Protein 1N40 (pdb70)

Foldseek 3Di:
DDDFAEPDPDLAFQDDDVVLVVCCVPPQWDWYAAQLRFIATEHFAQVLLQVLLADCLQPQLCQLDPPFRHNADALDPSNCSCLQVLCVVLVNNVVLLVLQFCPDPCLLVQLLVQQLVLLVVDVVVAFWDWCQVSHLLLSLQQSLCQQAQHDSVCSVVLSVLQLPSQFRHSDHDVSSVVSVVVQLVVLLVLLVDVSRCDHSSNVLSVVCPDPSNVPPDSSSSSSSSSVCSNCRSLLLSFLLQSLVVVLQVPLVNLLVCLVPVVLLLLSLLLSLLQTQWFRWFDKGARCAQPDRPPDGDHHSHIYGNRQNSHSQHCVVPNVRNDRDSDDPCRNVGQSQHDHPRRNSNVNVSSSSNSSSSNSCCNSCVPKHFPDPPVPFDWDPRGRTTHGPTGIIHD

Nearest PDB structures (foldseek):
  7nqm-assembly1_A  TM=1.002E+00  e=8.752E-65  Mycobacterium tuberculosis H37Rv
  3cxv-assembly1_A-2  TM=1.002E+00  e=1.221E-64  Mycobacterium tuberculosis H37Rv
  3cxz-assembly1_A-2  TM=1.002E+00  e=1.344E-64  Mycobacterium tuberculosis H37Rv
  3cxx-assembly1_A-2  TM=1.002E+00  e=3.483E-64  Mycobacterium tuberculosis H37Rv
  3cxy-assembly1_A-2  TM=1.002E+00  e=7.462E-64  unclassified

B-factor: mean 14.03, std 7.97, range [5.74, 99.4]

Radius of gyration: 20.78 Å; Cα contacts (8 Å, |Δi|>4): 685; chains: 1; bounding box: 53×53×55 Å

InterPro domains:
  IPR001128 Cytochrome P450 [PF00067] (216-364)
  IPR002397 Cytochrome P450, B-class [PR00359] (132-148)
  IPR002397 Cytochrome P450, B-class [PR00359] (149-164)
  IPR002397 Cytochrome P450, B-class [PR00359] (268-279)
  IPR002397 Cytochrome P450, B-class [PR00359] (286-313)
  IPR002397 Cytochrome P450, B-class [PR00359] (314-329)
  IPR002397 Cytochrome P450, B-class [PR00359] (336-345)
  IPR002397 Cytochrome P450, B-class [PR00359] (345-356)
  IPR017972 Cytochrome P450, conserved site [PS00086] (338-347)
  IPR036396 Cytochrome P450 superfamily [G3DSA:1.10.630.10] (1-396)
  IPR036396 Cytochrome P450 superfamily [SSF48264] (17-396)

Secondary structure (P-SEA, 3-state):
cccccccccccccccccaaaaaaaaccccccccccccbbbbbbccaaaaaaaaacccccccccccccccccccccccccccaaaaaaaaaccaaaaaaaacccccaaaaaaaaaaaaaaaaaaaaccccccccccaaaaaaaaaaaaacccccaaaaaaaaccccccccccccaaaaaaaaaaaaaaaaaaacccccccaaaaaaaaaaccccccccaaaaaaaaaaaaaaaaaaaaaaaaaaaaaaaacaaaaaaaaacccaaaaaaaaaaaacccccccbbbbbccccccccccccccbbbbbbaaaaaaccccccccccccccccccccccccccccccccaaaaaaaaaaaaaaaaaaaccccccccccccbbbbccccbbbbccccccc

Organism: Mycobacterium tuberculosis (strain ATCC 25618 / H37Rv) (NCBI:txid83332)

Sequence (394 aa):
ATVLLEVPFSARGDRIPDAVAELRTREPIRKVRTITGAEAWLVSSYALCTQVLEDRRFSMKETAAAGAPRLNALTVPPEVVNNMGNIADAGLRKAVMKAITPKAPGLEQFLRDTANSLLDNLITEGAPADLRNDFADPLATALHCKVLGIPQEDGPKLFRSLSIAFMSSADPIPAAKINWDRDIEYMAGILENPNITTGLMGELSRLRKDPAYSHVSDELFATIGVTFFGAGVISTGSFLTTALISLIQRPQLRNLLHEKPELIPAGVEELLRINLSFADGLPRLATADIQVGDVLVRKGELVLVLLEGANFDPEHFPNPGSIELDRPNPTSHLAFGRGQHFCPGSALGRRHAQIGIEALLKKMPGVDLAVPIDQLVWRTRFQRRIPERLPVLW

Solvent-accessible surface area: 16936 Å² total

Structure (mmCIF, N/CA/C/O backbone):
data_1N40
#
_entry.id   1N40
#
_cell.length_a   77.184
_cell.length_b   77.184
_cell.length_c   263.829
_cell.angle_alpha   90.00
_cell.angle_beta   90.00
_cell.angle_gamma   120.00
#
_symmetry.space_group_name_H-M   'P 65 2 2'
#
loop_
_entity.id
_entity.type
_entity.pdbx_description
1 polymer 'Cytochrome P450 121'
2 non-polymer 'SULFATE ION'
3 non-polymer 'PROTOPORPHYRIN IX CONTAINING FE'
4 non-polymer 'OXYGEN MOLECULE'
5 water water
#
loop_
_atom_site.group_PDB
_atom_site.id
_atom_site.type_symbol
_atom_site.label_atom_id
_atom_site.label_alt_id
_atom_site.label_comp_id
_atom_site.label_asym_id
_atom_site.label_entity_id
_atom_site.label_seq_id
_atom_site.pdbx_PDB_ins_code
_atom_site.Cartn_x
_atom_site.Cartn_y
_atom_site.Cartn_z
_atom_site.occupancy
_atom_site.B_iso_or_equiv
_atom_site.auth_seq_id
_atom_site.auth_comp_id
_atom_site.auth_asym_id
_atom_site.auth_atom_id
_atom_site.pdbx_PDB_model_num
ATOM 1 C C . THR A 1 2 ? 14.268 -9.978 15.897 1.00 28.04 2 THR A C 1
ATOM 2 O O . THR A 1 2 ? 14.721 -8.840 16.036 1.00 29.32 2 THR A O 1
ATOM 3 N N . ALA A 1 3 ? 13.880 -10.468 14.722 1.00 26.83 3 ALA A N 1
ATOM 4 C CA . ALA A 1 3 ? 13.420 -9.592 13.623 1.00 26.13 3 ALA A CA 1
ATOM 5 C C . ALA A 1 3 ? 12.231 -8.764 14.055 1.00 25.46 3 ALA A C 1
ATOM 6 O O . ALA A 1 3 ? 11.307 -9.251 14.699 1.00 23.96 3 ALA A O 1
ATOM 8 N N . THR A 1 4 ? 12.263 -7.505 13.651 1.00 25.74 4 THR A N 1
ATOM 9 C CA . THR A 1 4 ? 11.180 -6.570 13.919 1.00 25.27 4 THR A CA 1
ATOM 10 C C . THR A 1 4 ? 10.671 -6.032 12.612 1.00 23.29 4 THR A C 1
ATOM 11 O O . THR A 1 4 ? 11.387 -5.926 11.639 1.00 22.24 4 THR A O 1
ATOM 15 N N . VAL A 1 5 ? 9.428 -5.640 12.625 1.00 21.46 5 VAL A N 1
ATOM 16 C CA . VAL A 1 5 ? 8.875 -5.018 11.423 1.00 19.30 5 VAL A CA 1
ATOM 17 C C . VAL A 1 5 ? 9.397 -3.566 11.208 1.00 16.32 5 VAL A C 1
ATOM 18 O O . VAL A 1 5 ? 9.968 -2.906 12.104 1.00 17.34 5 VAL A O 1
ATOM 22 N N . LEU A 1 6 ? 9.221 -3.086 9.991 1.00 13.36 6 LEU A N 1
ATOM 23 C CA . LEU A 1 6 ? 9.493 -1.689 9.659 1.00 11.59 6 LEU A CA 1
ATOM 24 C C . LEU A 1 6 ? 8.682 -0.759 10.570 1.00 10.75 6 LEU A C 1
ATOM 25 O O . LEU A 1 6 ? 7.503 -0.973 10.792 1.00 11.74 6 LEU A O 1
ATOM 30 N N . LEU A 1 7 ? 9.331 0.277 11.082 1.00 10.90 7 LEU A N 1
ATOM 31 C CA 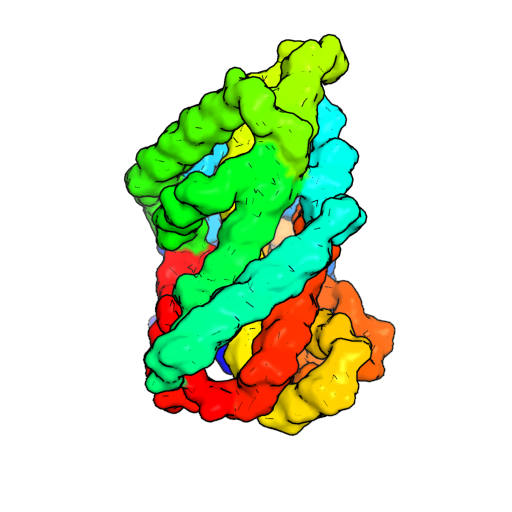. LEU A 1 7 ? 8.683 1.259 11.964 1.00 10.11 7 LEU A CA 1
ATOM 32 C C . LEU A 1 7 ? 7.360 1.741 11.374 1.00 9.06 7 LEU A C 1
ATOM 33 O O . LEU A 1 7 ? 7.323 2.227 10.265 1.00 9.25 7 LEU A O 1
ATOM 38 N N . GLU A 1 8 ? 6.314 1.627 12.167 1.00 9.17 8 GLU A N 1
ATOM 39 C CA . GLU A 1 8 ? 4.970 1.998 11.772 1.00 9.39 8 GLU A CA 1
ATOM 40 C C . GLU A 1 8 ? 4.602 3.420 12.193 1.00 8.47 8 GLU A C 1
ATOM 41 O O . GLU A 1 8 ? 5.013 3.883 13.264 1.00 10.14 8 GLU A O 1
ATOM 47 N N . VAL A 1 9 ? 3.842 4.097 11.347 1.00 7.74 9 VAL A N 1
ATOM 48 C CA . VAL A 1 9 ? 3.257 5.397 11.701 1.00 7.51 9 VAL A CA 1
ATOM 49 C C . VAL A 1 9 ? 1.733 5.269 11.681 1.00 7.54 9 VAL A C 1
ATOM 50 O O . VAL A 1 9 ? 1.181 4.502 10.891 1.00 7.93 9 VAL A O 1
ATOM 54 N N . PRO A 1 10 ? 1.030 6.067 12.466 1.00 7.87 10 PRO A N 1
ATOM 55 C CA . PRO A 1 10 ? 1.563 7.047 13.418 1.00 8.62 10 PRO A CA 1
ATOM 56 C C . PRO A 1 10 ? 2.059 6.372 14.695 1.00 8.74 10 PRO A C 1
ATOM 57 O O . PRO A 1 10 ? 1.721 5.253 15.007 1.00 9.95 10 PRO A O 1
ATOM 61 N N . PHE A 1 11 ? 2.862 7.095 15.469 1.00 10.33 11 PHE A N 1
ATOM 62 C CA . PHE A 1 11 ? 3.423 6.558 16.721 1.00 11.12 11 PHE A CA 1
ATOM 63 C C . PHE A 1 11 ? 2.424 6.435 17.876 1.00 11.56 11 PHE A C 1
ATOM 64 O O . PHE A 1 11 ? 2.442 5.482 18.613 1.00 13.88 11 PHE A O 1
ATOM 72 N N . SER A 1 12 ? 1.628 7.473 18.079 1.00 11.18 12 SER A N 1
ATOM 73 C CA . SER A 1 12 ? 0.634 7.515 19.177 1.00 11.38 12 SER A CA 1
ATOM 74 C C . SER A 1 12 ? -0.451 8.493 18.835 1.00 10.25 12 SER A C 1
ATOM 75 O O . SER A 1 12 ? -0.170 9.597 18.301 1.00 11.95 12 SER A O 1
ATOM 80 N N . ALA A 1 13 ? -1.663 8.136 19.183 1.00 10.00 13 ALA A N 1
ATOM 81 C CA . ALA A 1 13 ? -2.818 9.004 19.056 1.00 8.92 13 ALA A CA 1
ATOM 82 C C . ALA A 1 13 ? -2.930 10.006 20.202 1.00 8.38 13 ALA A C 1
ATOM 83 O O . ALA A 1 13 ? -3.781 10.861 20.168 1.00 8.04 13 ALA A O 1
ATOM 85 N N . ARG A 1 14 ? -2.091 9.904 21.222 1.00 9.43 14 ARG A N 1
ATOM 86 C CA . ARG A 1 14 ? -2.177 10.856 22.325 1.00 10.27 14 ARG A CA 1
ATOM 87 C C . ARG A 1 14 ? -1.709 12.251 21.906 1.00 9.64 14 ARG A C 1
ATOM 88 O O . ARG A 1 14 ? -0.648 12.403 21.352 1.00 11.70 14 ARG A O 1
ATOM 96 N N . GLY A 1 15 ? -2.517 13.256 22.224 1.00 9.10 15 GLY A N 1
ATOM 97 C CA . GLY A 1 15 ? -2.220 14.630 21.866 1.00 9.92 15 GLY A CA 1
ATOM 98 C C . GLY A 1 15 ? -1.757 15.497 23.023 1.00 10.13 15 GLY A C 1
ATOM 99 O O . GLY A 1 15 ? -1.666 16.721 22.865 1.00 12.28 15 GLY A O 1
ATOM 100 N N . ASP A 1 16 ? -1.427 14.876 24.137 1.00 10.53 16 ASP A N 1
ATOM 101 C CA . ASP A 1 16 ? -0.983 15.572 25.353 1.00 11.96 16 ASP A CA 1
ATOM 102 C C . ASP A 1 16 ? 0.512 15.397 25.620 1.00 12.71 16 ASP A C 1
ATOM 103 O O . ASP A 1 16 ? 1.037 15.918 26.619 1.00 15.97 16 ASP A O 1
ATOM 108 N N . ARG A 1 17 ? 1.205 14.656 24.793 1.00 12.22 17 ARG A N 1
ATOM 109 C CA . ARG A 1 17 ? 2.641 14.444 24.990 1.00 13.79 17 ARG A CA 1
ATOM 110 C C . ARG A 1 17 ? 3.250 14.023 23.684 1.00 11.74 17 ARG A C 1
ATOM 111 O O . ARG A 1 17 ? 2.607 13.344 22.910 1.00 12.71 17 ARG A O 1
ATOM 116 N N . ILE A 1 18 ? 4.473 14.466 23.415 1.00 12.40 18 ILE A N 1
ATOM 117 C CA . ILE A 1 18 ? 5.173 14.012 22.244 1.00 11.86 18 ILE A CA 1
ATOM 118 C C . ILE A 1 18 ? 5.967 12.736 22.636 1.00 12.39 18 ILE A C 1
ATOM 119 O O . ILE A 1 18 ? 6.661 12.736 23.666 1.00 14.13 18 ILE A O 1
ATOM 124 N N . PRO A 1 19 ? 5.939 11.694 21.812 1.00 13.89 19 PRO A N 1
ATOM 125 C CA . PRO A 1 19 ? 6.722 10.507 22.144 1.00 15.45 19 PRO A CA 1
ATOM 126 C C . PRO A 1 19 ? 8.201 10.852 22.153 1.00 16.53 19 PRO A C 1
ATOM 127 O O . PRO A 1 19 ? 8.681 11.631 21.302 1.00 15.10 19 PRO A O 1
ATOM 131 N N . ASP A 1 20 ? 8.966 10.264 23.064 1.00 18.53 20 ASP A N 1
ATOM 132 C CA . ASP A 1 20 ? 10.388 10.592 22.925 1.00 20.47 20 ASP A CA 1
ATOM 133 C C . ASP A 1 20 ? 11.067 9.945 21.749 1.00 19.55 20 ASP A C 1
ATOM 134 O O . ASP A 1 20 ? 12.112 10.423 21.358 1.00 19.45 20 ASP A O 1
ATOM 139 N N . ALA A 1 21 ? 10.391 9.026 21.066 1.00 19.29 21 ALA A N 1
ATOM 140 C CA . ALA A 1 21 ? 10.840 8.529 19.759 1.00 19.40 21 ALA A CA 1
ATOM 141 C C . ALA A 1 21 ? 11.026 9.641 18.738 1.00 17.76 21 ALA A C 1
ATOM 142 O O . ALA A 1 21 ? 11.842 9.508 17.824 1.00 19.49 21 ALA A O 1
ATOM 144 N N . VAL A 1 22 ? 10.215 10.702 18.815 1.00 15.97 22 VAL A N 1
ATOM 145 C CA . VAL A 1 22 ? 10.354 11.739 17.801 1.00 14.13 22 VAL A CA 1
ATOM 146 C C . VAL A 1 22 ? 11.766 12.376 17.857 1.00 13.57 22 VAL A C 1
ATOM 147 O O . VAL A 1 22 ? 12.408 12.508 16.831 1.00 14.03 22 VAL A O 1
ATOM 151 N N . ALA A 1 23 ? 12.222 12.727 19.056 1.00 13.87 23 ALA A N 1
ATOM 152 C CA . ALA A 1 23 ? 13.545 13.377 19.185 1.00 13.32 23 ALA A CA 1
ATOM 153 C C . ALA A 1 23 ? 14.670 12.426 18.805 1.00 14.54 23 ALA A C 1
ATOM 154 O O . ALA A 1 23 ? 15.685 12.822 18.247 1.00 15.00 23 ALA A O 1
ATOM 156 N N . GLU A 1 24 ? 14.475 11.149 19.091 1.00 16.62 24 GLU A N 1
ATOM 157 C CA . GLU A 1 24 ? 15.464 10.120 18.723 1.00 17.86 24 GLU A CA 1
ATOM 158 C C . GLU A 1 24 ? 15.587 9.949 17.216 1.00 17.13 24 GLU A C 1
ATOM 159 O O . GLU A 1 24 ? 16.699 9.905 16.695 1.00 17.64 24 GLU A O 1
ATOM 162 N N . LEU A 1 25 ? 14.449 9.859 16.520 1.00 16.48 25 LEU A N 1
ATOM 163 C CA . LEU A 1 25 ? 14.448 9.862 15.032 1.00 17.37 25 LEU A CA 1
ATOM 164 C C . LEU A 1 25 ? 15.107 11.095 14.514 1.00 15.02 25 LEU A C 1
ATOM 165 O O . LEU A 1 25 ? 15.886 11.034 13.583 1.00 16.06 25 LEU A O 1
ATOM 170 N N . ARG A 1 26 ? 14.702 12.246 15.030 1.00 12.19 26 ARG A N 1
ATOM 171 C CA . ARG A 1 26 ? 15.188 13.476 14.463 1.00 12.22 26 ARG A CA 1
ATOM 172 C C . ARG A 1 26 ? 16.724 13.542 14.517 1.00 12.92 26 ARG A C 1
ATOM 173 O O . ARG A 1 26 ? 17.376 13.948 13.576 1.00 14.88 26 ARG A O 1
ATOM 181 N N . THR A 1 27 ? 17.270 13.143 15.652 1.00 13.35 27 THR A N 1
ATOM 182 C CA . THR A 1 27 ? 18.722 13.116 15.863 1.00 14.79 27 THR A CA 1
ATOM 183 C C . THR A 1 27 ? 19.405 12.058 14.979 1.00 15.23 27 THR A C 1
ATOM 184 O O . THR A 1 27 ? 20.417 12.319 14.341 1.00 18.10 27 THR A O 1
ATOM 188 N N . ARG A 1 28 ? 18.855 10.863 14.966 1.00 15.05 28 ARG A N 1
ATOM 189 C CA . ARG A 1 28 ? 19.529 9.717 14.338 1.00 15.33 28 ARG A CA 1
ATOM 190 C C . ARG A 1 28 ? 19.293 9.632 12.821 1.00 14.55 28 ARG A C 1
ATOM 191 O O . ARG A 1 28 ? 20.190 9.246 12.054 1.00 16.34 28 ARG A O 1
ATOM 193 N N . GLU A 1 29 ? 18.071 9.949 12.412 1.00 13.08 29 GLU A N 1
ATOM 194 C CA . GLU A 1 29 ? 17.607 9.649 11.065 1.00 12.15 29 GLU A CA 1
ATOM 195 C C . GLU A 1 29 ? 16.441 10.573 10.710 1.00 10.95 29 GLU A C 1
ATOM 196 O O . GLU A 1 29 ? 15.281 10.112 10.670 1.00 11.26 29 GLU A O 1
ATOM 202 N N . PRO A 1 30 ? 16.707 11.856 10.446 1.00 10.24 30 PRO A N 1
ATOM 203 C CA . PRO A 1 30 ? 15.623 12.835 10.267 1.00 9.96 30 PRO A CA 1
ATOM 204 C C . PRO A 1 30 ? 14.820 12.659 8.979 1.00 9.16 30 PRO A C 1
ATOM 205 O O . PRO A 1 30 ? 13.797 13.327 8.816 1.00 9.52 30 PRO A O 1
ATOM 209 N N . ILE A 1 31 ? 15.258 11.779 8.103 1.00 9.25 31 ILE A N 1
ATOM 210 C CA . ILE A 1 31 ? 14.380 11.202 7.067 1.00 9.14 31 ILE A CA 1
ATOM 211 C C . ILE A 1 31 ? 14.591 9.708 7.113 1.00 9.17 31 ILE A C 1
ATOM 212 O O . ILE A 1 31 ? 15.707 9.195 6.954 1.00 10.98 31 ILE A O 1
ATOM 217 N N . ARG A 1 32 ? 13.516 8.982 7.415 1.00 9.64 32 ARG A N 1
ATOM 218 C CA . ARG A 1 32 ? 13.618 7.553 7.514 1.00 11.58 32 ARG A CA 1
ATOM 219 C C . ARG A 1 32 ? 12.376 6.818 7.079 1.00 9.04 32 ARG A C 1
ATOM 220 O O . ARG A 1 32 ? 11.276 7.358 7.036 1.00 9.41 32 ARG A O 1
ATOM 228 N N . LYS A 1 33 ? 12.606 5.589 6.641 1.00 9.16 33 LYS A N 1
ATOM 229 C CA . LYS A 1 33 ? 11.529 4.801 6.055 1.00 8.62 33 LYS A CA 1
ATOM 230 C C . LYS A 1 33 ? 10.597 4.286 7.147 1.00 8.05 33 LYS A C 1
ATOM 231 O O . LYS A 1 33 ? 11.031 3.822 8.188 1.00 8.91 33 LYS A O 1
ATOM 239 N N . VAL A 1 34 ? 9.303 4.355 6.857 1.00 7.26 34 VAL A N 1
ATOM 240 C CA . VAL A 1 34 ? 8.246 3.889 7.735 1.00 7.15 34 VAL A CA 1
ATOM 241 C C . VAL A 1 34 ? 7.179 3.153 6.925 1.00 6.88 34 VAL A C 1
ATOM 242 O O . VAL A 1 34 ? 7.151 3.253 5.704 1.00 7.59 34 VAL A O 1
ATOM 246 N N . ARG A 1 35 ? 6.297 2.456 7.621 1.00 6.77 35 ARG A N 1
ATOM 247 C CA . ARG A 1 35 ? 5.120 1.810 7.012 1.00 6.91 35 ARG A CA 1
ATOM 248 C C . ARG A 1 35 ? 3.852 2.515 7.494 1.00 6.85 35 ARG A C 1
ATOM 249 O O . ARG A 1 35 ? 3.681 2.701 8.698 1.00 7.59 35 ARG A O 1
ATOM 257 N N . THR A 1 36 ? 2.992 2.863 6.556 1.00 6.16 36 THR A N 1
ATOM 258 C CA . THR A 1 36 ? 1.732 3.507 6.885 1.00 6.34 36 THR A CA 1
ATOM 259 C C . THR A 1 36 ? 0.651 2.462 7.177 1.00 6.57 36 THR A C 1
ATOM 260 O O . THR A 1 36 ? 0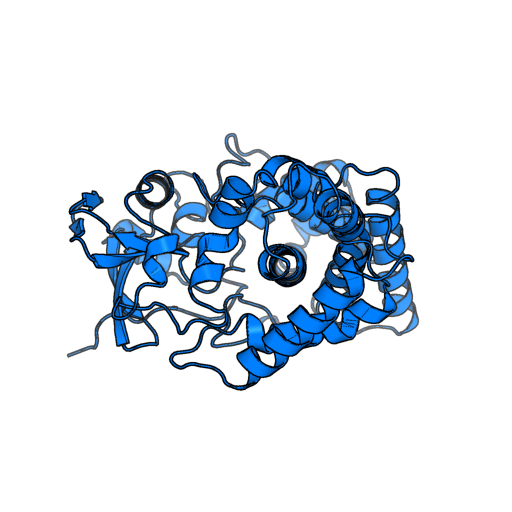.852 1.253 6.978 1.00 6.97 36 THR A O 1
ATOM 264 N N . ILE A 1 37 ? -0.504 2.931 7.628 1.00 6.69 37 ILE A N 1
ATOM 265 C CA . ILE A 1 37 ? -1.610 2.020 7.956 1.00 7.15 37 ILE A CA 1
ATOM 266 C C . ILE A 1 37 ? -2.097 1.215 6.752 1.00 6.87 37 ILE A C 1
ATOM 267 O O . ILE A 1 37 ? -2.732 0.176 6.947 1.00 7.11 37 ILE A O 1
ATOM 276 N N . THR A 1 38 ? -1.816 1.660 5.532 1.00 6.66 38 THR A N 1
ATOM 277 C CA . THR A 1 38 ? -2.233 0.900 4.357 1.00 6.99 38 THR A CA 1
ATOM 278 C C . THR A 1 38 ? -1.263 -0.230 4.014 1.00 7.00 38 THR A C 1
ATOM 279 O O . THR A 1 38 ? -1.578 -1.071 3.185 1.00 8.62 38 THR A O 1
ATOM 283 N N . GLY A 1 39 ? -0.092 -0.240 4.645 1.00 6.90 39 GLY A N 1
ATOM 284 C CA . GLY A 1 39 ? 0.998 -1.136 4.266 1.00 7.30 39 GLY A CA 1
ATOM 285 C C . GLY A 1 39 ? 2.013 -0.529 3.337 1.00 7.23 39 GLY A C 1
ATOM 286 O O . GLY A 1 39 ? 3.050 -1.152 3.066 1.00 7.73 39 GLY A O 1
ATOM 287 N N . ALA A 1 40 ? 1.765 0.666 2.835 1.00 7.54 40 ALA A N 1
ATOM 288 C CA . ALA A 1 40 ? 2.708 1.377 1.989 1.00 7.57 40 ALA A CA 1
ATOM 289 C C . ALA A 1 40 ? 3.945 1.773 2.777 1.00 7.35 40 ALA A C 1
ATOM 290 O O . ALA A 1 40 ? 3.876 2.041 3.972 1.00 8.50 40 ALA A O 1
ATOM 292 N N . GLU A 1 41 ? 5.054 1.869 2.070 1.00 7.19 41 GLU A N 1
ATOM 293 C CA . GLU A 1 41 ? 6.252 2.506 2.608 1.00 7.92 41 GLU A CA 1
ATOM 294 C C . GLU A 1 41 ? 6.205 3.997 2.339 1.00 7.31 41 GLU A C 1
ATOM 295 O O . GLU A 1 41 ? 5.624 4.456 1.359 1.00 8.20 41 GLU A O 1
ATOM 306 N N . ALA A 1 42 ? 6.876 4.748 3.208 1.00 7.21 42 ALA A N 1
ATOM 307 C CA . ALA A 1 42 ? 6.967 6.203 3.066 1.00 7.49 42 ALA A CA 1
ATOM 308 C C . ALA A 1 42 ? 8.215 6.689 3.756 1.00 7.41 42 ALA A C 1
ATOM 309 O O . ALA A 1 42 ? 8.794 5.995 4.586 1.00 8.27 42 ALA A O 1
ATOM 311 N N . TRP A 1 43 ? 8.624 7.905 3.419 1.00 7.17 43 TRP A N 1
ATOM 312 C CA . TRP A 1 43 ? 9.707 8.591 4.107 1.00 7.63 43 TRP A CA 1
ATOM 313 C C . TRP A 1 43 ? 9.138 9.547 5.128 1.00 7.48 43 TRP A C 1
ATOM 314 O O . TRP A 1 43 ? 8.462 10.498 4.762 1.00 9.70 43 TRP A O 1
ATOM 325 N N . LEU A 1 44 ? 9.450 9.361 6.382 1.00 7.44 44 LEU A N 1
ATOM 326 C CA . LEU A 1 44 ? 9.004 10.241 7.466 1.00 7.73 44 LEU A CA 1
ATOM 327 C C . LEU A 1 44 ? 10.108 11.265 7.725 1.00 7.50 44 LEU A C 1
ATOM 328 O O . LEU A 1 44 ? 11.258 10.905 8.021 1.00 8.41 44 LEU A O 1
ATOM 336 N N . VAL A 1 45 ? 9.763 12.539 7.582 1.00 7.83 45 VAL A N 1
ATOM 337 C CA . VAL A 1 45 ? 10.708 13.647 7.724 1.00 8.12 45 VAL A CA 1
ATOM 338 C C . VAL A 1 45 ? 10.407 14.391 9.017 1.00 7.95 45 VAL A C 1
ATOM 339 O O . VAL A 1 45 ? 9.252 14.791 9.240 1.00 8.23 45 VAL A O 1
ATOM 343 N N . SER A 1 46 ? 11.412 14.554 9.877 1.00 8.14 46 SER A N 1
ATOM 344 C CA . SER A 1 46 ? 11.172 14.984 11.242 1.00 8.72 46 SER A CA 1
ATOM 345 C C . SER A 1 46 ? 12.042 16.142 11.748 1.00 8.82 46 SER A C 1
ATOM 346 O O . SER A 1 46 ? 11.879 16.533 12.886 1.00 9.50 46 SER A O 1
ATOM 349 N N . SER A 1 47 ? 12.915 16.721 10.922 1.00 8.82 47 SER A N 1
ATOM 350 C CA . SER A 1 47 ? 13.633 17.925 11.325 1.00 8.71 47 SER A CA 1
ATOM 351 C C . SER A 1 47 ? 13.014 19.153 10.697 1.00 8.75 47 SER A C 1
ATOM 352 O O . SER A 1 47 ? 12.425 19.110 9.608 1.00 9.13 47 SER A O 1
ATOM 355 N N . TYR A 1 48 ? 13.195 20.300 11.343 1.00 8.62 48 TYR A N 1
ATOM 356 C CA . TYR A 1 48 ? 12.693 21.547 10.804 1.00 8.61 48 TYR A CA 1
ATOM 357 C C . TYR A 1 48 ? 13.277 21.809 9.406 1.00 8.28 48 TYR A C 1
ATOM 358 O O . TYR A 1 48 ? 12.559 22.160 8.485 1.00 9.07 48 TYR A O 1
ATOM 367 N N . ALA A 1 49 ? 14.588 21.636 9.249 1.00 9.13 49 ALA A N 1
ATOM 368 C CA . ALA A 1 49 ? 15.238 21.919 7.973 1.00 9.62 49 ALA A CA 1
ATOM 369 C C . ALA A 1 49 ? 14.671 21.056 6.833 1.00 9.26 49 ALA A C 1
ATOM 370 O O . ALA A 1 49 ? 14.399 21.570 5.730 1.00 9.93 49 ALA A O 1
ATOM 372 N N . LEU A 1 50 ? 14.516 19.757 7.076 1.00 8.66 50 LEU A N 1
ATOM 373 C CA . LEU A 1 50 ? 14.059 18.877 5.990 1.00 8.96 50 LEU A CA 1
ATOM 374 C C . LEU A 1 50 ? 12.554 18.992 5.758 1.00 8.00 50 LEU A C 1
ATOM 375 O O . LEU A 1 50 ? 12.106 18.900 4.631 1.00 8.89 50 LEU A O 1
ATOM 380 N N . CYS A 1 51 ? 11.783 19.246 6.820 1.00 8.28 51 CYS A N 1
ATOM 381 C CA . CYS A 1 51 ? 10.345 19.479 6.663 1.00 8.30 51 CYS A CA 1
ATOM 382 C C . CYS A 1 51 ? 10.098 20.712 5.804 1.00 8.29 51 CYS A C 1
ATOM 383 O O . CYS A 1 51 ? 9.251 20.699 4.930 1.00 8.76 51 CYS A O 1
ATOM 386 N N . THR A 1 52 ? 10.845 21.796 6.076 1.00 8.35 52 THR A N 1
ATOM 387 C CA . THR A 1 52 ? 10.714 23.004 5.264 1.00 9.06 52 THR A CA 1
ATOM 388 C C . THR A 1 52 ? 11.103 22.740 3.827 1.00 8.58 52 THR A C 1
ATOM 389 O O . THR A 1 52 ? 10.416 23.173 2.907 1.00 9.59 52 THR A O 1
ATOM 396 N N . GLN A 1 53 ? 12.198 22.022 3.626 1.00 8.52 53 GLN A N 1
ATOM 397 C CA . GLN A 1 53 ? 12.663 21.710 2.271 1.00 9.03 53 GLN A CA 1
ATOM 398 C C . GLN A 1 53 ? 11.560 21.012 1.475 1.00 8.66 53 GLN A C 1
ATOM 399 O O . GLN A 1 53 ? 11.256 21.375 0.337 1.00 9.61 53 GLN A O 1
ATOM 405 N N . VAL A 1 54 ? 10.943 20.007 2.089 1.00 8.44 54 VAL A N 1
ATOM 406 C CA . VAL A 1 54 ? 9.910 19.251 1.396 1.00 8.25 54 VAL A CA 1
ATOM 407 C C . VAL A 1 54 ? 8.704 20.119 1.103 1.00 8.12 54 VAL A C 1
ATOM 408 O O . VAL A 1 54 ? 8.183 20.121 -0.034 1.00 8.92 54 VAL A O 1
ATOM 412 N N . LEU A 1 55 ? 8.236 20.880 2.092 1.00 8.12 55 LEU A N 1
ATOM 413 C CA . LEU A 1 55 ? 7.019 21.668 1.875 1.00 8.46 55 LEU A CA 1
ATOM 414 C C . LEU A 1 55 ? 7.203 22.816 0.905 1.00 8.58 55 LEU A C 1
ATOM 415 O O . LEU A 1 55 ? 6.236 23.257 0.309 1.00 10.40 55 LEU A O 1
ATOM 420 N N . GLU A 1 56 ? 8.428 23.280 0.719 1.00 9.37 56 GLU A N 1
ATOM 421 C CA . GLU A 1 56 ? 8.726 24.391 -0.185 1.00 9.83 56 GLU A CA 1
ATOM 422 C C . GLU A 1 56 ? 9.129 23.954 -1.577 1.00 9.81 56 GLU A C 1
ATOM 423 O O . GLU A 1 56 ? 9.404 24.811 -2.423 1.00 11.46 56 GLU A O 1
ATOM 429 N N . ASP A 1 57 ? 9.134 22.654 -1.855 1.00 9.97 57 ASP A N 1
ATOM 430 C CA . ASP A 1 57 ? 9.489 22.135 -3.174 1.00 10.39 57 ASP A CA 1
ATOM 431 C C . ASP A 1 57 ? 8.258 21.422 -3.725 1.00 10.34 57 ASP A C 1
ATOM 432 O O . ASP A 1 57 ? 7.894 20.337 -3.261 1.00 10.75 57 ASP A O 1
ATOM 437 N N . ARG A 1 58 ? 7.558 22.042 -4.659 1.00 10.85 58 ARG A N 1
ATOM 438 C CA . ARG A 1 58 ? 6.320 21.467 -5.196 1.00 11.62 58 ARG A CA 1
ATOM 439 C C . ARG A 1 58 ? 6.553 20.174 -5.968 1.00 11.68 58 ARG A C 1
ATOM 440 O O . ARG A 1 58 ? 5.577 19.477 -6.241 1.00 12.48 58 ARG A O 1
ATOM 448 N N . ARG A 1 59 ? 7.802 19.803 -6.275 1.00 10.95 59 ARG A N 1
ATOM 449 C CA . ARG A 1 59 ? 8.029 18.462 -6.836 1.00 11.30 59 ARG A CA 1
ATOM 450 C C . ARG A 1 59 ? 7.662 17.382 -5.824 1.00 11.12 59 ARG A C 1
ATOM 451 O O . ARG A 1 59 ? 7.489 16.228 -6.192 1.00 12.51 59 ARG A O 1
ATOM 459 N N . PHE A 1 60 ? 7.551 17.742 -4.549 1.00 9.49 60 PHE A N 1
ATOM 460 C CA . PHE A 1 60 ? 6.843 16.913 -3.562 1.00 9.48 60 PHE A CA 1
ATOM 461 C C . PHE A 1 60 ? 5.390 17.392 -3.632 1.00 9.45 60 PHE A C 1
ATOM 462 O O . PHE A 1 60 ? 5.051 18.437 -3.051 1.00 10.32 60 PHE A O 1
ATOM 470 N N . SER A 1 61 ? 4.573 16.671 -4.400 1.00 8.55 61 SER A N 1
ATOM 471 C CA . SER A 1 61 ? 3.274 17.153 -4.811 1.00 8.74 61 SER A CA 1
ATOM 472 C C . SER A 1 61 ? 2.135 16.683 -3.942 1.00 7.99 61 SER A C 1
ATOM 473 O O . SER A 1 61 ? 1.991 15.480 -3.677 1.00 8.35 61 SER A O 1
ATOM 476 N N . MET A 1 62 ? 1.270 17.598 -3.522 1.00 8.68 62 MET A N 1
ATOM 477 C CA . MET A 1 62 ? 0.004 17.228 -2.884 1.00 8.62 62 MET A CA 1
ATOM 478 C C . MET A 1 62 ? -0.921 16.591 -3.915 1.00 9.14 62 MET A C 1
ATOM 479 O O . MET A 1 62 ? -1.510 15.528 -3.673 1.00 9.31 62 MET A O 1
ATOM 484 N N . LYS A 1 63 ? -1.101 17.254 -5.037 1.00 9.99 63 LYS A N 1
ATOM 485 C CA . LYS A 1 63 ? -2.037 16.775 -6.042 1.00 11.04 63 LYS A CA 1
ATOM 486 C C . LYS A 1 63 ? -1.792 15.292 -6.382 1.00 10.18 63 LYS A C 1
ATOM 487 O O . LYS A 1 63 ? -2.734 14.496 -6.501 1.00 11.04 63 LYS A O 1
ATOM 493 N N . GLU A 1 64 ? -0.540 14.929 -6.577 1.00 9.47 64 GLU A N 1
ATOM 494 C CA . GLU A 1 64 ? -0.201 13.592 -7.054 1.00 9.88 64 GLU A CA 1
ATOM 495 C C . GLU A 1 64 ? -0.392 12.495 -6.006 1.00 8.74 64 GLU A C 1
ATOM 496 O O . GLU A 1 64 ? -0.414 11.311 -6.361 1.00 9.02 64 GLU A O 1
ATOM 504 N N . THR A 1 65 ? -0.565 12.863 -4.735 1.00 8.34 65 THR A N 1
ATOM 505 C CA . THR A 1 65 ? -0.907 11.836 -3.751 1.00 7.97 65 THR A CA 1
ATOM 506 C C . THR A 1 65 ? -2.206 11.117 -4.086 1.00 7.52 65 THR A C 1
ATOM 507 O O . THR A 1 65 ? -2.399 9.999 -3.625 1.00 8.08 65 THR A O 1
ATOM 511 N N . ALA A 1 66 ? -3.092 11.749 -4.872 1.00 7.92 66 ALA A N 1
ATOM 512 C CA . ALA A 1 66 ? -4.368 11.150 -5.245 1.00 8.68 66 ALA A CA 1
ATOM 513 C C . ALA A 1 66 ? -4.284 10.200 -6.433 1.00 8.21 66 ALA A C 1
ATOM 514 O O . ALA A 1 66 ? -5.281 9.596 -6.782 1.00 10.81 66 ALA A O 1
ATOM 516 N N . ALA A 1 67 ? -3.115 10.082 -7.054 1.00 8.12 67 ALA A N 1
ATOM 517 C CA . ALA A 1 67 ? -2.992 9.240 -8.249 1.00 8.73 67 ALA A CA 1
ATOM 518 C C . ALA A 1 67 ? -3.337 7.792 -7.931 1.00 8.26 67 ALA A C 1
ATOM 519 O O . ALA A 1 67 ? -2.894 7.237 -6.915 1.00 8.59 67 ALA A O 1
ATOM 521 N N . ALA A 1 68 ? -4.026 7.153 -8.864 1.00 8.89 68 ALA A N 1
ATOM 522 C CA . ALA A 1 68 ? -4.296 5.726 -8.754 1.00 8.96 68 ALA A CA 1
ATOM 523 C C . ALA A 1 68 ? -2.973 4.975 -8.685 1.00 8.18 68 ALA A C 1
ATOM 524 O O . ALA A 1 68 ? -2.047 5.249 -9.446 1.00 9.49 68 ALA A O 1
ATOM 526 N N . GLY A 1 69 ? -2.886 4.009 -7.771 1.00 8.30 69 GLY A N 1
ATOM 527 C CA . GLY A 1 69 ? -1.713 3.168 -7.676 1.00 8.51 69 GLY A CA 1
ATOM 528 C C . GLY A 1 69 ? -0.559 3.750 -6.893 1.00 8.31 69 GLY A C 1
ATOM 529 O O . GLY A 1 69 ? 0.447 3.085 -6.722 1.00 8.92 69 GLY A O 1
ATOM 530 N N . ALA A 1 70 ? -0.685 4.973 -6.386 1.00 8.05 70 ALA A N 1
ATOM 531 C CA . ALA A 1 70 ? 0.373 5.556 -5.567 1.00 7.71 70 ALA A CA 1
ATOM 532 C C . ALA A 1 70 ? 0.435 4.872 -4.203 1.00 7.33 70 ALA A C 1
ATOM 533 O O . ALA A 1 70 ? -0.589 4.415 -3.677 1.00 7.59 70 ALA A O 1
ATOM 535 N N . PRO A 1 71 ? 1.600 4.852 -3.562 1.00 7.08 71 PRO A N 1
ATOM 536 C CA . PRO A 1 71 ? 1.640 4.472 -2.141 1.00 6.50 71 PRO A CA 1
ATOM 537 C C . PRO A 1 71 ?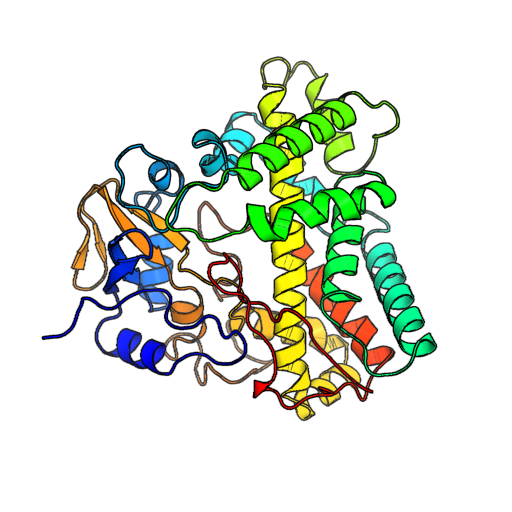 0.823 5.526 -1.356 1.00 6.40 71 PRO A C 1
ATOM 538 O O . PRO A 1 71 ? 0.991 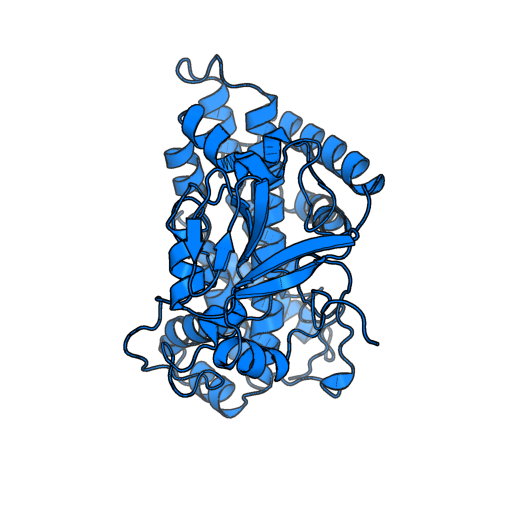6.724 -1.570 1.00 6.98 71 PRO A O 1
ATOM 542 N N . ARG A 1 72 ? 0.011 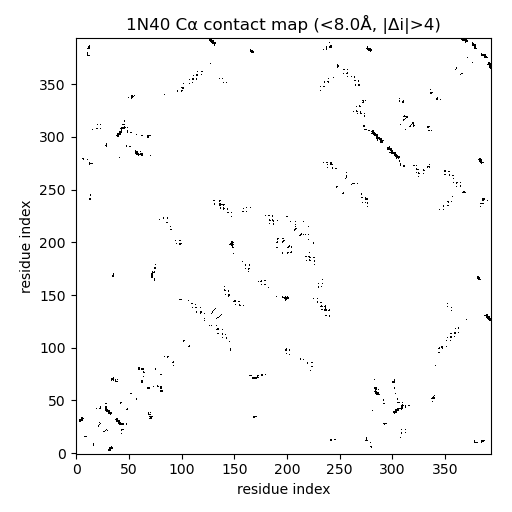5.032 -0.427 1.00 6.44 72 ARG A N 1
ATOM 543 C CA . ARG A 1 72 ? -0.936 5.873 0.288 1.00 6.44 72 ARG A CA 1
ATOM 544 C C . ARG A 1 72 ? -0.669 5.899 1.792 1.00 6.61 72 ARG A C 1
ATOM 545 O O . ARG A 1 72 ? -0.458 4.863 2.447 1.00 6.96 72 ARG A O 1
ATOM 553 N N . LEU A 1 73 ? -0.798 7.097 2.360 1.00 6.38 73 LEU A N 1
ATOM 554 C CA . LEU A 1 73 ? -0.855 7.267 3.808 1.00 6.90 73 LEU A CA 1
ATOM 555 C C . LEU A 1 73 ? -2.115 6.589 4.375 1.00 6.69 73 LEU A C 1
ATOM 556 O O . LEU A 1 73 ? -2.071 5.898 5.381 1.00 8.29 73 LEU A O 1
ATOM 561 N N . ASN A 1 74 ? -3.231 6.865 3.707 1.00 6.99 74 ASN A N 1
ATOM 562 C CA . ASN A 1 74 ? -4.572 6.440 4.097 1.00 7.44 74 ASN A CA 1
ATOM 563 C C . ASN A 1 74 ? -5.444 6.497 2.863 1.00 6.63 74 ASN A C 1
ATOM 564 O O . ASN A 1 74 ? -5.038 7.003 1.825 1.00 7.66 74 ASN A O 1
ATOM 569 N N . ALA A 1 75 ? -6.651 5.955 2.981 1.00 6.94 75 ALA A N 1
ATOM 570 C CA . ALA A 1 75 ? -7.596 5.962 1.896 1.00 7.30 75 ALA A CA 1
ATOM 571 C C . ALA A 1 75 ? -8.183 7.348 1.698 1.00 7.02 75 ALA A C 1
ATOM 572 O O . ALA A 1 75 ? -8.419 8.105 2.631 1.00 9.02 75 ALA A O 1
ATOM 574 N N . LEU A 1 76 ? -8.469 7.683 0.457 1.00 7.79 76 LEU A N 1
ATOM 575 C CA . LEU A 1 76 ? -9.197 8.911 0.142 1.00 8.42 76 LEU A CA 1
ATOM 576 C C . LEU A 1 76 ? -10.541 8.898 0.833 1.00 8.08 76 LEU A C 1
ATOM 577 O O . LEU A 1 76 ? -11.260 7.898 0.795 1.00 8.01 76 LEU A O 1
ATOM 582 N N . THR A 1 77 ? -10.936 10.042 1.383 1.00 9.53 77 THR A N 1
ATOM 583 C CA . THR A 1 77 ? -12.316 10.228 1.908 1.00 10.32 77 THR A CA 1
ATOM 584 C C . THR A 1 77 ? -13.127 11.216 1.058 1.00 8.81 77 THR A C 1
ATOM 585 O O . THR A 1 77 ? -14.274 11.477 1.365 1.00 9.71 77 THR A O 1
ATOM 589 N N . VAL A 1 78 ? -12.532 11.691 -0.021 1.00 9.17 78 VAL A N 1
ATOM 590 C CA . VAL A 1 78 ? -13.140 12.614 -0.963 1.00 9.05 78 VAL A CA 1
ATOM 591 C C . VAL A 1 78 ? -12.828 12.117 -2.371 1.00 9.65 78 VAL A C 1
ATOM 592 O O . VAL A 1 78 ? -11.886 11.318 -2.566 1.00 9.74 78 VAL A O 1
ATOM 596 N N . PRO A 1 79 ? -13.525 12.612 -3.396 1.00 10.02 79 PRO A N 1
ATOM 597 C CA . PRO A 1 79 ? -13.147 12.262 -4.767 1.00 10.31 79 PRO A CA 1
ATOM 598 C C . PRO A 1 79 ? -11.706 12.690 -5.048 1.00 10.01 79 PRO A C 1
ATOM 599 O O . PRO A 1 79 ? -11.242 13.698 -4.530 1.00 10.50 79 PRO A O 1
ATOM 603 N N . PRO A 1 80 ? -10.975 11.952 -5.897 1.00 10.77 80 PRO A N 1
ATOM 604 C CA . PRO A 1 80 ? -9.546 12.261 -6.095 1.00 11.02 80 PRO A CA 1
ATOM 605 C C . PRO A 1 80 ? -9.238 13.678 -6.559 1.00 10.80 80 PRO A C 1
ATOM 606 O O . PRO A 1 80 ? -8.250 14.270 -6.135 1.00 11.89 80 PRO A O 1
ATOM 613 N N . GLU A 1 81 ? -10.089 14.215 -7.422 1.00 12.44 81 GLU A N 1
ATOM 614 C CA . GLU A 1 81 ? -9.877 15.597 -7.914 1.00 13.57 81 GLU A CA 1
ATOM 615 C C . GLU A 1 81 ? -9.928 16.618 -6.781 1.00 12.02 81 GLU A C 1
ATOM 616 O O . GLU A 1 81 ? -9.283 17.685 -6.883 1.00 12.90 81 GLU A O 1
ATOM 622 N N . VAL A 1 82 ? -10.670 16.300 -5.723 1.00 10.62 82 VAL A N 1
ATOM 623 C CA . VAL A 1 82 ? -10.849 17.201 -4.593 1.00 9.92 82 VAL A CA 1
ATOM 624 C C . VAL A 1 82 ? -9.582 17.309 -3.740 1.00 9.79 82 VAL A C 1
ATOM 625 O O . VAL A 1 82 ? -9.400 18.276 -3.001 1.00 10.76 82 VAL A O 1
ATOM 629 N N . VAL A 1 83 ? -8.657 16.377 -3.886 1.00 10.13 83 VAL A N 1
ATOM 630 C CA . VAL A 1 83 ? -7.338 16.526 -3.222 1.00 10.40 83 VAL A CA 1
ATOM 631 C C . VAL A 1 83 ? -6.641 17.802 -3.703 1.00 10.21 83 VAL A C 1
ATOM 632 O O . VAL A 1 83 ? -5.918 18.459 -2.945 1.00 11.44 83 VAL A O 1
ATOM 636 N N . ASN A 1 84 ? -6.889 18.166 -4.958 1.00 9.77 84 ASN A N 1
ATOM 637 C CA . ASN A 1 84 ? -6.346 19.381 -5.561 1.00 9.86 84 ASN A CA 1
ATOM 638 C C . ASN A 1 84 ? -7.286 20.597 -5.420 1.00 9.64 84 ASN A C 1
ATOM 639 O O . ASN A 1 84 ? -7.243 21.505 -6.233 1.00 10.73 84 ASN A O 1
ATOM 644 N N . ASN A 1 85 ? -8.089 20.610 -4.386 1.00 10.34 85 ASN A N 1
ATOM 645 C CA . ASN A 1 85 ? -9.128 21.613 -4.213 1.00 10.54 85 ASN A CA 1
ATOM 646 C C . ASN A 1 85 ? -8.602 23.049 -4.335 1.00 10.01 85 ASN A C 1
ATOM 647 O O . ASN A 1 85 ? -9.159 23.858 -5.059 1.00 9.72 85 ASN A O 1
ATOM 656 N N . MET A 1 86 ? -7.523 23.391 -3.638 1.00 10.53 86 MET A N 1
ATOM 657 C CA . MET A 1 86 ? -7.015 24.772 -3.731 1.00 10.87 86 MET A CA 1
ATOM 658 C C . MET A 1 86 ? -6.530 25.136 -5.127 1.00 10.64 86 MET A C 1
ATOM 659 O O . MET A 1 86 ? -6.791 26.225 -5.610 1.00 11.43 86 MET A O 1
ATOM 668 N N . GLY A 1 87 ? -5.866 24.211 -5.800 1.00 10.92 87 GLY A N 1
ATOM 669 C CA . GLY A 1 87 ? -5.507 24.412 -7.192 1.00 11.28 87 GLY A CA 1
ATOM 670 C C . GLY A 1 87 ? -6.708 24.623 -8.082 1.00 10.67 87 GLY A C 1
ATOM 671 O O . GLY A 1 87 ? -6.694 25.455 -8.969 1.00 11.32 87 GLY A O 1
ATOM 672 N N . ASN A 1 88 ? -7.755 23.854 -7.833 1.00 9.78 88 ASN A N 1
ATOM 673 C CA . ASN A 1 88 ? -8.975 23.996 -8.603 1.00 10.05 88 ASN A CA 1
ATOM 674 C C . ASN A 1 88 ? -9.610 25.391 -8.372 1.00 10.06 88 ASN A C 1
ATOM 675 O O . ASN A 1 88 ? -10.090 26.051 -9.319 1.00 10.89 88 ASN A O 1
ATOM 680 N N . ILE A 1 89 ? -9.629 25.828 -7.124 1.00 9.76 89 ILE A N 1
ATOM 681 C CA . ILE A 1 89 ? -10.121 27.159 -6.772 1.00 10.02 89 ILE A CA 1
ATOM 682 C C . ILE A 1 89 ? -9.316 28.250 -7.493 1.00 10.47 89 ILE A C 1
ATOM 683 O O . ILE A 1 89 ? -9.884 29.184 -8.095 1.00 11.25 89 ILE A O 1
ATOM 688 N N . ALA A 1 90 ? -8.003 28.117 -7.447 1.00 11.09 90 ALA A N 1
ATOM 689 C CA . ALA A 1 90 ? -7.143 29.099 -8.083 1.00 11.37 90 ALA A CA 1
ATOM 690 C C . ALA A 1 90 ? -7.352 29.112 -9.598 1.00 11.95 90 ALA A C 1
ATOM 691 O O . ALA A 1 90 ? -7.446 30.182 -10.202 1.00 13.06 90 ALA A O 1
ATOM 693 N N . ASP A 1 91 ? -7.433 27.939 -10.207 1.00 11.94 91 ASP A N 1
ATOM 694 C CA . ASP A 1 91 ? -7.642 27.816 -11.655 1.00 13.15 91 ASP A CA 1
ATOM 695 C C . ASP A 1 91 ? -8.994 28.420 -12.093 1.00 12.94 91 ASP A C 1
ATOM 696 O O . ASP A 1 91 ? -9.119 28.936 -13.204 1.00 15.59 91 ASP A O 1
ATOM 701 N N . ALA A 1 92 ? -9.980 28.374 -11.215 1.00 12.03 92 ALA A N 1
ATOM 702 C CA . ALA A 1 92 ? -11.311 28.961 -11.456 1.00 11.85 92 ALA A CA 1
ATOM 703 C C . ALA A 1 92 ? -11.348 30.475 -11.258 1.00 11.78 92 ALA A C 1
ATOM 704 O O . ALA A 1 92 ? -12.389 31.103 -11.483 1.00 13.12 92 ALA A O 1
ATOM 706 N N . GLY A 1 93 ? -10.250 31.064 -10.796 1.00 11.69 93 GLY A N 1
ATOM 707 C CA . GLY A 1 93 ? -10.185 32.505 -10.535 1.00 11.97 93 GLY A CA 1
ATOM 708 C C . GLY A 1 93 ? -10.825 32.920 -9.216 1.00 11.65 93 GLY A C 1
ATOM 709 O O . GLY A 1 93 ? -11.164 34.099 -9.033 1.00 12.91 93 GLY A O 1
ATOM 710 N N . LEU A 1 94 ? -11.005 31.970 -8.311 1.00 11.17 94 LEU A N 1
ATOM 711 C CA . LEU A 1 94 ? -11.769 32.187 -7.083 1.00 11.14 94 LEU A CA 1
ATOM 712 C C . LEU A 1 94 ? -10.899 32.354 -5.832 1.00 11.34 94 LEU A C 1
ATOM 713 O O . LEU A 1 94 ? -11.429 32.594 -4.760 1.00 12.00 94 LEU A O 1
ATOM 718 N N . ARG A 1 95 ? -9.586 32.216 -5.940 1.00 11.77 95 ARG A N 1
ATOM 719 C CA . ARG A 1 95 ? -8.755 32.146 -4.741 1.00 12.49 95 ARG A CA 1
ATOM 720 C C . ARG A 1 95 ? -8.834 33.415 -3.897 1.00 11.94 95 ARG A C 1
ATOM 721 O O . ARG A 1 95 ? -8.935 33.359 -2.679 1.00 12.33 95 ARG A O 1
ATOM 729 N N . LYS A 1 96 ? -8.699 34.572 -4.531 1.00 12.60 96 LYS A N 1
ATOM 730 C CA . LYS A 1 96 ? -8.691 35.829 -3.783 1.00 13.73 96 LYS A CA 1
ATOM 731 C C . LYS A 1 96 ? -10.008 36.007 -3.003 1.00 12.09 96 LYS A C 1
ATOM 732 O O . LYS A 1 96 ? -9.988 36.407 -1.848 1.00 13.05 96 LYS A O 1
ATOM 736 N N . ALA A 1 97 ? -11.129 35.752 -3.658 1.00 12.38 97 ALA A N 1
ATOM 737 C CA . ALA A 1 97 ? -12.440 35.936 -3.039 1.00 11.85 97 ALA A CA 1
ATOM 738 C C . ALA A 1 97 ? -12.668 34.921 -1.916 1.00 11.35 97 ALA A C 1
ATOM 739 O O . ALA A 1 97 ? -13.197 35.260 -0.860 1.00 11.99 97 ALA A O 1
ATOM 741 N N . VAL A 1 98 ? -12.250 33.679 -2.124 1.00 11.13 98 VAL A N 1
ATOM 742 C CA . VAL A 1 98 ? -12.432 32.639 -1.084 1.00 11.01 98 VAL A CA 1
ATOM 743 C C . VAL A 1 98 ? -11.614 33.051 0.130 1.00 11.44 98 VAL A C 1
ATOM 744 O O . VAL A 1 98 ? -12.090 33.028 1.274 1.00 12.71 98 VAL A O 1
ATOM 748 N N . MET A 1 99 ? -10.366 33.433 -0.118 1.00 12.34 99 MET A N 1
ATOM 749 C CA . MET A 1 99 ? -9.475 33.756 0.993 1.00 12.70 99 MET A CA 1
ATOM 750 C C . MET A 1 99 ? -9.982 34.974 1.740 1.00 11.72 99 MET A C 1
ATOM 751 O O . MET A 1 99 ? -9.967 34.991 2.971 1.00 13.17 99 MET A O 1
ATOM 760 N N . LYS A 1 100 ? -10.494 35.969 1.014 1.00 12.17 100 LYS A N 1
ATOM 761 C CA . LYS A 1 100 ? -11.031 37.178 1.636 1.00 12.61 100 LYS A CA 1
ATOM 762 C C . LYS A 1 100 ? -12.210 36.871 2.556 1.00 12.58 100 LYS A C 1
ATOM 763 O O . LYS A 1 100 ? -12.380 37.479 3.604 1.00 14.47 100 LYS A O 1
ATOM 768 N N . ALA A 1 101 ? -13.071 35.950 2.135 1.00 11.94 101 ALA A N 1
ATOM 769 C CA . ALA A 1 101 ? -14.267 35.588 2.910 1.00 12.25 101 ALA A CA 1
ATOM 770 C C . ALA A 1 101 ? -13.961 34.829 4.202 1.00 12.89 101 ALA A C 1
ATOM 771 O O . ALA A 1 101 ? -14.826 34.739 5.058 1.00 15.77 101 ALA A O 1
ATOM 773 N N . ILE A 1 102 ? -12.779 34.258 4.323 1.00 12.05 102 ILE A N 1
ATOM 774 C CA . ILE A 1 102 ? -12.489 33.398 5.486 1.00 12.90 102 ILE A CA 1
ATOM 775 C C . ILE A 1 102 ? -11.433 33.991 6.412 1.00 13.95 102 ILE A C 1
ATOM 776 O O . ILE A 1 102 ? -10.888 33.298 7.276 1.00 15.13 102 ILE A O 1
ATOM 781 N N . THR A 1 103 ? -11.188 35.281 6.290 1.00 14.42 103 THR A N 1
ATOM 782 C CA . THR A 1 103 ? -10.424 35.985 7.315 1.00 14.84 103 THR A CA 1
ATOM 783 C C . THR A 1 103 ? -11.337 36.294 8.498 1.00 14.83 103 THR A C 1
ATOM 784 O O . THR A 1 103 ? -12.561 36.072 8.403 1.00 15.69 103 THR A O 1
ATOM 788 N N . PRO A 1 104 ? -10.768 36.762 9.625 1.00 13.34 104 PRO A N 1
ATOM 789 C CA . PRO A 1 104 ? -11.571 37.205 10.776 1.00 14.20 104 PRO A CA 1
ATOM 790 C C . PRO A 1 104 ? -12.020 38.656 10.700 1.00 16.27 104 PRO A C 1
ATOM 791 O O . PRO A 1 104 ? -12.487 39.185 11.708 1.00 17.77 104 PRO A O 1
ATOM 795 N N . LYS A 1 105 ? -11.922 39.255 9.518 1.00 17.33 105 LYS A N 1
ATOM 796 C CA . LYS A 1 105 ? -11.953 40.725 9.393 1.00 18.67 105 LYS A CA 1
ATOM 797 C C . LYS A 1 105 ? -13.320 41.327 9.214 1.00 19.04 105 LYS A C 1
ATOM 798 O O . LYS A 1 105 ? -13.458 42.541 9.444 1.00 20.44 105 LYS A O 1
ATOM 800 N N . ALA A 1 106 ? -14.321 40.542 8.823 1.00 19.07 106 ALA A N 1
ATOM 801 C CA . ALA A 1 106 ? -15.656 41.102 8.540 1.00 20.29 106 ALA A CA 1
ATOM 802 C C . ALA A 1 106 ? -16.205 41.801 9.777 1.00 20.33 106 ALA A C 1
ATOM 803 O O . ALA A 1 106 ? -15.975 41.337 10.913 1.00 19.95 106 ALA A O 1
ATOM 805 N N . PRO A 1 107 ? -16.900 42.926 9.567 1.00 21.26 107 PRO A N 1
ATOM 806 C CA . PRO A 1 107 ? -17.563 43.618 10.663 1.00 21.26 107 PRO A CA 1
ATOM 807 C C . PRO A 1 107 ? -18.449 42.657 11.437 1.00 20.11 107 PRO A C 1
ATOM 808 O O . PRO A 1 107 ? -19.256 41.939 10.866 1.00 21.12 107 PRO A O 1
ATOM 812 N N . GLY A 1 108 ? -18.287 42.696 12.749 1.00 19.77 108 GLY A N 1
ATOM 813 C CA . GLY A 1 108 ? -19.113 41.923 13.666 1.00 18.70 108 GLY A CA 1
ATOM 814 C C . GLY A 1 108 ? -18.656 40.492 13.908 1.00 18.07 108 GLY A C 1
ATOM 815 O O . GLY A 1 108 ? -19.214 39.832 14.758 1.00 19.09 108 GLY A O 1
ATOM 816 N N . LEU A 1 109 ? -17.670 40.013 13.160 1.00 17.79 109 LEU A N 1
ATOM 817 C CA . LEU A 1 109 ? -17.248 38.618 13.290 1.00 17.51 109 LEU A CA 1
ATOM 818 C C . LEU A 1 109 ? -16.621 38.319 14.658 1.00 17.24 109 LEU A C 1
ATOM 819 O O . LEU A 1 109 ? -16.967 37.331 15.327 1.00 16.88 109 LEU A O 1
ATOM 827 N N . GLU A 1 110 ? -15.661 39.114 15.066 1.00 17.70 110 GLU A N 1
ATOM 828 C CA . GLU A 1 110 ? -15.040 38.898 16.370 1.00 18.59 110 GLU A CA 1
ATOM 829 C C . GLU A 1 110 ? -16.061 39.020 17.479 1.00 17.02 110 GLU A C 1
ATOM 830 O O . GLU A 1 110 ? -16.032 38.243 18.426 1.00 17.11 110 GLU A O 1
ATOM 836 N N . GLN A 1 111 ? -16.952 40.012 17.389 1.00 17.04 111 GLN A N 1
ATOM 837 C CA . GLN A 1 111 ? -18.013 40.171 18.387 1.00 17.03 111 GLN A CA 1
ATOM 838 C C . GLN A 1 111 ? -18.891 38.925 18.439 1.00 15.72 111 GLN A C 1
ATOM 839 O O . GLN A 1 111 ? -19.267 38.472 19.528 1.00 15.53 111 GLN A O 1
ATOM 845 N N . PHE A 1 112 ? -19.205 38.373 17.276 1.00 15.95 112 PHE A N 1
ATOM 846 C CA . PHE A 1 112 ? -19.994 37.151 17.211 1.00 15.72 112 PHE A CA 1
ATOM 847 C C . PHE A 1 112 ? -19.269 35.987 17.913 1.00 14.48 112 PHE A C 1
ATOM 848 O O . PHE A 1 112 ? -19.865 35.207 18.664 1.00 14.82 112 PHE A O 1
ATOM 856 N N . LEU A 1 113 ? -17.984 35.896 17.669 1.00 14.94 113 LEU A N 1
ATOM 857 C CA . LEU A 1 113 ? -17.194 34.837 18.298 1.00 15.24 113 LEU A CA 1
ATOM 858 C C . LEU A 1 113 ? -17.188 34.998 19.826 1.00 14.36 113 LEU A C 1
ATOM 859 O O . LEU A 1 113 ? -17.353 34.013 20.574 1.00 14.49 113 LEU A O 1
ATOM 864 N N . ARG A 1 114 ? -16.978 36.224 20.308 1.00 13.91 114 ARG A N 1
ATOM 865 C CA . ARG A 1 114 ? -16.980 36.472 21.746 1.00 14.48 114 ARG A CA 1
ATOM 866 C C . ARG A 1 114 ? -18.331 36.163 22.353 1.00 12.64 114 ARG A C 1
ATOM 867 O O . ARG A 1 114 ? -18.418 35.517 23.412 1.00 13.73 114 ARG A O 1
ATOM 882 N N . ASP A 1 115 ? -19.404 36.652 21.723 1.00 12.90 115 ASP A N 1
ATOM 883 C CA . ASP A 1 115 ? -20.740 36.422 22.230 1.00 12.92 115 ASP A CA 1
ATOM 884 C C . ASP A 1 115 ? -21.053 34.920 22.300 1.00 12.42 115 ASP A C 1
ATOM 885 O O . ASP A 1 115 ? -21.665 34.446 23.250 1.00 13.26 115 ASP A O 1
ATOM 890 N N . THR A 1 116 ? -20.674 34.198 21.254 1.00 11.80 116 THR A N 1
ATOM 891 C CA . THR A 1 116 ? -20.917 32.752 21.181 1.00 10.69 116 THR A CA 1
ATOM 892 C C . THR A 1 116 ? -20.134 32.037 22.276 1.00 10.68 116 THR A C 1
ATOM 893 O O . THR A 1 116 ? -20.712 31.216 22.998 1.00 11.82 116 THR A O 1
ATOM 897 N N . ALA A 1 117 ? -18.855 32.362 22.402 1.00 10.47 117 ALA A N 1
ATOM 898 C CA . ALA A 1 117 ? -18.026 31.735 23.452 1.00 10.73 117 ALA A CA 1
ATOM 899 C C . ALA A 1 117 ? -18.621 31.998 24.838 1.00 10.87 117 ALA A C 1
ATOM 900 O O . ALA A 1 117 ? -18.730 31.088 25.660 1.00 11.53 117 ALA A O 1
ATOM 902 N N . ASN A 1 118 ? -19.002 33.243 25.071 1.00 11.67 118 ASN A N 1
ATOM 903 C CA . ASN A 1 118 ? -19.556 33.619 26.373 1.00 11.88 118 ASN A CA 1
ATOM 904 C C . ASN A 1 118 ? -20.871 32.927 26.664 1.00 11.57 118 ASN A C 1
ATOM 905 O O . ASN A 1 118 ? -21.115 32.506 27.784 1.00 13.45 118 ASN A O 1
ATOM 910 N N . SER A 1 119 ? -21.730 32.787 25.661 1.00 12.26 119 SER A N 1
ATOM 911 C CA . SER A 1 119 ? -22.984 32.054 25.832 1.00 12.67 119 SER A CA 1
ATOM 912 C C . SER A 1 119 ? -22.740 30.572 26.167 1.00 11.97 119 SER A C 1
ATOM 913 O O . SER A 1 119 ? -23.375 30.024 27.061 1.00 13.35 119 SER A O 1
ATOM 918 N N . LEU A 1 120 ? -21.845 29.948 25.420 1.00 11.39 120 LEU A N 1
ATOM 919 C CA . LEU A 1 120 ? -21.532 28.550 25.677 1.00 11.22 120 LEU A CA 1
ATOM 920 C C . LEU A 1 120 ? -21.014 28.372 27.110 1.00 11.05 120 LEU A C 1
ATOM 921 O O . LEU A 1 120 ? -21.406 27.422 27.792 1.00 11.52 120 LEU A O 1
ATOM 926 N N . LEU A 1 121 ? -20.111 29.235 27.540 1.00 10.96 121 LEU A N 1
ATOM 927 C CA . LEU A 1 121 ? -19.542 29.170 28.875 1.00 11.49 121 LEU A CA 1
ATOM 928 C C . LEU A 1 121 ? -20.593 29.415 29.939 1.00 11.47 121 LEU A C 1
ATOM 929 O O . LEU A 1 121 ? -20.611 28.721 30.958 1.00 12.11 121 LEU A O 1
ATOM 934 N N . ASP A 1 122 ? -21.455 30.409 29.726 1.00 12.47 122 ASP A N 1
ATOM 935 C CA . ASP A 1 122 ? -22.520 30.672 30.703 1.00 13.74 122 ASP A CA 1
ATOM 936 C C . ASP A 1 122 ? -23.401 29.438 30.863 1.00 13.76 122 ASP A C 1
ATOM 937 O O . ASP A 1 122 ? -23.782 29.103 31.987 1.00 14.88 122 ASP A O 1
ATOM 942 N N . ASN A 1 123 ? -23.681 28.724 29.765 1.00 14.07 123 ASN A N 1
ATOM 943 C CA . ASN A 1 123 ? -24.486 27.494 29.841 1.00 14.88 123 ASN A CA 1
ATOM 944 C C . ASN A 1 123 ? -23.784 26.412 30.661 1.00 14.30 123 ASN A C 1
ATOM 945 O O . ASN A 1 123 ? -24.414 25.729 31.480 1.00 14.53 123 ASN A O 1
ATOM 950 N N . LEU A 1 124 ? -22.480 26.275 30.461 1.00 12.25 124 LEU A N 1
ATOM 951 C CA . LEU A 1 124 ? -21.705 25.332 31.265 1.00 12.48 124 LEU A CA 1
ATOM 952 C C . LEU A 1 124 ? -21.737 25.683 32.747 1.00 12.40 124 LEU A C 1
ATOM 953 O O . LEU A 1 124 ? -21.854 24.795 33.601 1.00 12.83 124 LEU A O 1
ATOM 958 N N . ILE A 1 125 ? -21.593 26.958 33.046 1.00 12.73 125 ILE A N 1
ATOM 959 C CA . ILE A 1 125 ? -21.588 27.407 34.444 1.00 13.62 125 ILE A CA 1
ATOM 960 C C . ILE A 1 125 ? -22.953 27.139 35.092 1.00 14.01 125 ILE A C 1
ATOM 961 O O . ILE A 1 125 ? -23.040 26.650 36.208 1.00 15.65 125 ILE A O 1
ATOM 966 N N . THR A 1 126 ? -24.010 27.408 34.359 1.00 14.52 126 THR A N 1
ATOM 967 C CA . THR A 1 126 ? -25.355 27.147 34.876 1.00 15.91 126 THR A CA 1
ATOM 968 C C . THR A 1 126 ? -25.554 25.640 35.148 1.00 15.99 126 THR A C 1
ATOM 969 O O . THR A 1 126 ? -26.141 25.216 36.154 1.00 17.80 126 THR A O 1
ATOM 973 N N . GLU A 1 127 ? -25.086 24.817 34.231 1.00 15.77 127 GLU A N 1
ATOM 974 C CA . GLU A 1 127 ? -25.265 23.374 34.375 1.00 16.69 127 GLU A CA 1
ATOM 975 C C . GLU A 1 127 ? -24.409 22.812 35.541 1.00 16.39 127 GLU A C 1
ATOM 976 O O . GLU A 1 127 ? -24.820 21.863 36.214 1.00 19.44 127 GLU A O 1
ATOM 981 N N . GLY A 1 128 ? -23.274 23.437 35.819 1.00 14.95 128 GLY A N 1
ATOM 982 C CA . GLY A 1 128 ? -22.393 23.005 36.897 1.00 14.48 128 GLY A CA 1
ATOM 983 C C . GLY A 1 128 ? -21.354 21.980 36.450 1.00 12.97 128 GLY A C 1
ATOM 984 O O . GLY A 1 128 ? -21.554 21.194 35.528 1.00 12.89 128 GLY A O 1
ATOM 985 N N . ALA A 1 129 ? -20.230 21.986 37.135 1.00 13.31 129 ALA A N 1
ATOM 986 C CA . ALA A 1 129 ? -19.149 21.056 36.834 1.00 12.54 129 ALA A CA 1
ATOM 987 C C . ALA A 1 129 ? -19.572 19.619 37.106 1.00 11.62 129 ALA A C 1
ATOM 988 O O . ALA A 1 129 ? -20.372 19.383 38.004 1.00 14.36 129 ALA A O 1
ATOM 990 N N . PRO A 1 130 ? -19.023 18.657 36.375 1.00 11.14 130 PRO A N 1
ATOM 991 C CA . PRO A 1 130 ? -18.023 18.855 35.322 1.00 10.42 130 PRO A CA 1
ATOM 992 C C . PRO A 1 130 ? -18.651 19.279 33.986 1.00 10.40 130 PRO A C 1
ATOM 993 O O . PRO A 1 130 ? -19.803 18.952 33.688 1.00 12.14 130 PRO A O 1
ATOM 997 N N . ALA A 1 131 ? -17.838 19.965 33.192 1.00 10.41 131 ALA A N 1
ATOM 998 C CA . ALA A 1 131 ? -18.192 20.378 31.825 1.00 11.07 131 ALA A CA 1
ATOM 999 C C . ALA A 1 131 ? -17.256 19.697 30.830 1.00 10.63 131 ALA A C 1
ATOM 1000 O O . ALA A 1 131 ? -16.087 19.502 31.126 1.00 13.10 131 ALA A O 1
ATOM 1002 N N . ASP A 1 132 ? -17.759 19.442 29.642 1.00 9.73 132 ASP A N 1
ATOM 1003 C CA . ASP A 1 132 ? -16.962 18.853 28.562 1.00 9.07 132 ASP A CA 1
ATOM 1004 C C . ASP A 1 132 ? -16.571 19.968 27.604 1.00 8.64 132 ASP A C 1
ATOM 1005 O O . ASP A 1 132 ? -17.384 20.430 26.810 1.00 9.70 132 ASP A O 1
ATOM 1010 N N . LEU A 1 133 ? -15.320 20.407 27.673 1.00 8.67 133 LEU A N 1
ATOM 1011 C CA . LEU A 1 133 ? -14.858 21.538 26.855 1.00 8.95 133 LEU A CA 1
ATOM 1012 C C . LEU A 1 133 ? -14.679 21.208 25.387 1.00 8.30 133 LEU A C 1
ATOM 1013 O O . LEU A 1 133 ? -14.498 22.140 24.608 1.00 10.35 133 LEU A O 1
ATOM 1018 N N . ARG A 1 134 ? -14.711 19.938 24.980 1.00 8.00 134 ARG A N 1
ATOM 1019 C CA . ARG A 1 134 ? -14.705 19.641 23.559 1.00 8.12 134 ARG A CA 1
ATOM 1020 C C . ARG A 1 134 ? -16.116 19.709 23.006 1.00 8.33 134 ARG A C 1
ATOM 1021 O O . ARG A 1 134 ? -16.460 20.575 22.190 1.00 9.53 134 ARG A O 1
ATOM 1033 N N . ASN A 1 135 ? -16.972 18.829 23.478 1.00 9.11 135 ASN A N 1
ATOM 1034 C CA . ASN A 1 135 ? -18.294 18.690 22.905 1.00 9.41 135 ASN A CA 1
ATOM 1035 C C . ASN A 1 135 ? -19.209 19.870 23.185 1.00 9.58 135 ASN A C 1
ATOM 1036 O O . ASN A 1 135 ? -20.108 20.151 22.381 1.00 9.98 135 ASN A O 1
ATOM 1041 N N . ASP A 1 136 ? -18.990 20.551 24.306 1.00 9.11 136 ASP A N 1
ATOM 1042 C CA . ASP A 1 136 ? -19.881 21.632 24.763 1.00 9.60 136 ASP A CA 1
ATOM 1043 C C . ASP A 1 136 ? -19.227 23.016 24.774 1.00 9.50 136 ASP A C 1
ATOM 1044 O O . ASP A 1 136 ? -19.824 23.979 25.263 1.00 11.04 136 ASP A O 1
ATOM 1049 N N . PHE A 1 137 ? -18.030 23.137 24.209 1.00 8.85 137 PHE A N 1
ATOM 1050 C CA . PHE A 1 137 ? -17.377 24.446 24.063 1.00 8.30 137 PHE A CA 1
ATOM 1051 C C . PHE A 1 137 ? -16.640 24.574 22.734 1.00 8.59 137 PHE A C 1
ATOM 1052 O O . PHE A 1 137 ? -17.064 25.293 21.836 1.00 8.58 137 PHE A O 1
ATOM 1060 N N . ALA A 1 138 ? -15.510 23.886 22.606 1.00 7.97 138 ALA A N 1
ATOM 1061 C CA . ALA A 1 138 ? -14.625 24.131 21.469 1.00 8.36 138 ALA A CA 1
ATOM 1062 C C . ALA A 1 138 ? -15.283 23.780 20.120 1.00 8.12 138 ALA A C 1
ATOM 1063 O O . ALA A 1 138 ? -15.178 24.550 19.164 1.00 8.83 138 ALA A O 1
ATOM 1065 N N . ASP A 1 139 ? -15.876 22.606 20.031 1.00 8.01 139 ASP A N 1
ATOM 1066 C CA . ASP A 1 139 ? -16.495 22.184 18.780 1.00 8.37 139 ASP A CA 1
ATOM 1067 C C . ASP A 1 139 ? -17.738 23.018 18.440 1.00 7.91 139 ASP A C 1
ATOM 1068 O O . ASP A 1 139 ? -17.840 23.476 17.314 1.00 8.77 139 ASP A O 1
ATOM 1073 N N . PRO A 1 140 ? -18.654 23.293 19.375 1.00 8.63 140 PRO A N 1
ATOM 1074 C CA . PRO A 1 140 ? -19.756 24.196 19.036 1.00 8.56 140 PRO A CA 1
ATOM 1075 C C . PRO A 1 140 ? -19.273 25.618 18.684 1.00 8.49 140 PRO A C 1
ATOM 1076 O O . PRO A 1 140 ? -19.889 26.255 17.819 1.00 9.22 140 PRO A O 1
ATOM 1080 N N . LEU A 1 141 ? -18.201 26.103 19.293 1.00 8.29 141 LEU A N 1
ATOM 1081 C CA . LEU A 1 141 ? -17.698 27.418 18.945 1.00 8.35 141 LEU A CA 1
ATOM 1082 C C . LEU A 1 141 ? -17.173 27.400 17.508 1.00 8.33 141 LEU A C 1
ATOM 1083 O O . LEU A 1 141 ? -17.451 28.314 16.719 1.00 8.67 141 LEU A O 1
ATOM 1088 N N . ALA A 1 142 ? -16.409 26.364 17.161 1.00 7.89 142 ALA A N 1
ATOM 1089 C CA . ALA A 1 142 ? -15.945 26.162 15.791 1.00 7.90 142 ALA A CA 1
ATOM 1090 C C . ALA A 1 142 ? -17.113 26.062 14.788 1.00 7.70 142 ALA A C 1
ATOM 1091 O O . ALA A 1 142 ? -17.076 26.690 13.711 1.00 8.29 142 ALA A O 1
ATOM 1093 N N . THR A 1 143 ? -18.129 25.277 15.119 1.00 8.02 143 THR A N 1
ATOM 1094 C CA . THR A 1 143 ? -19.262 25.093 14.232 1.00 8.23 143 THR A CA 1
ATOM 1095 C C . THR A 1 143 ? -20.010 26.413 14.003 1.00 8.37 143 THR A C 1
ATOM 1096 O O . THR A 1 143 ? -20.333 26.765 12.865 1.00 8.76 143 THR A O 1
ATOM 1100 N N . ALA A 1 144 ? -20.292 27.122 15.099 1.00 8.78 144 ALA A N 1
ATOM 1101 C CA . ALA A 1 144 ? -21.006 28.407 14.993 1.00 8.89 144 ALA A CA 1
ATOM 1102 C C . ALA A 1 144 ? -20.201 29.384 14.152 1.00 8.82 144 ALA A C 1
ATOM 1103 O O . ALA A 1 144 ? -20.756 30.098 13.311 1.00 9.14 144 ALA A O 1
ATOM 1105 N N . LEU A 1 145 ? -18.904 29.452 14.402 1.00 8.62 145 LEU A N 1
ATOM 1106 C CA . LEU A 1 145 ? -18.045 30.358 13.650 1.00 8.65 145 LEU A CA 1
ATOM 1107 C C . LEU A 1 145 ? -18.143 30.072 12.164 1.00 8.13 145 LEU A C 1
ATOM 1108 O O . LEU A 1 145 ? -18.250 30.997 11.350 1.00 8.97 145 LEU A O 1
ATOM 1113 N N . HIS A 1 146 ? -18.059 28.798 11.790 1.00 8.04 146 HIS A N 1
ATOM 1114 C CA . HIS A 1 146 ? -18.032 28.454 10.368 1.00 7.82 146 HIS A CA 1
ATOM 1115 C C . HIS A 1 146 ? -19.379 28.601 9.702 1.00 8.24 146 HIS A C 1
ATOM 1116 O O . HIS A 1 146 ? -19.433 28.941 8.531 1.00 8.63 146 HIS A O 1
ATOM 1123 N N . CYS A 1 147 ? -20.480 28.406 10.429 1.00 8.47 147 CYS A N 1
ATOM 1124 C CA . CYS A 1 147 ? -21.770 28.752 9.821 1.00 8.31 147 CYS A CA 1
ATOM 1125 C C . CYS A 1 147 ? -21.809 30.268 9.519 1.00 8.83 147 CYS A C 1
ATOM 1126 O O . CYS A 1 147 ? -22.241 30.677 8.450 1.00 9.28 147 CYS A O 1
ATOM 1129 N N . LYS A 1 148 ? -21.338 31.082 10.458 1.00 8.85 148 LYS A N 1
ATOM 1130 C CA . LYS A 1 148 ? -21.311 32.537 10.258 1.00 10.01 148 LYS A CA 1
ATOM 1131 C C . LYS A 1 148 ? -20.406 32.908 9.073 1.00 9.29 148 LYS A C 1
ATOM 1132 O O . LYS A 1 148 ? -20.779 33.695 8.196 1.00 10.16 148 LYS A O 1
ATOM 1136 N N . VAL A 1 149 ? -19.200 32.341 9.040 1.00 8.93 149 VAL A N 1
ATOM 1137 C CA . VAL A 1 149 ? -18.260 32.646 7.975 1.00 9.44 149 VAL A CA 1
ATOM 1138 C C . VAL A 1 149 ? -18.814 32.214 6.612 1.00 8.96 149 VAL A C 1
ATOM 1139 O O . VAL A 1 149 ? -18.628 32.913 5.622 1.00 9.55 149 VAL A O 1
ATOM 1143 N N . LEU A 1 150 ? -19.490 31.073 6.570 1.00 8.87 150 LEU A N 1
ATOM 1144 C CA . LEU A 1 150 ? -20.081 30.594 5.306 1.00 8.69 150 LEU A CA 1
ATOM 1145 C C . LEU A 1 150 ? -21.371 31.327 4.931 1.00 8.58 150 LEU A C 1
ATOM 1146 O O . LEU A 1 150 ? -21.762 31.272 3.770 1.00 9.00 150 LEU A O 1
ATOM 1151 N N . GLY A 1 151 ? -22.031 31.971 5.883 1.00 9.21 151 GLY A N 1
ATOM 1152 C CA . GLY A 1 151 ? -23.341 32.586 5.651 1.00 9.52 151 GLY A CA 1
ATOM 1153 C C . GLY A 1 151 ? -24.510 31.657 5.690 1.00 9.94 151 GLY A C 1
ATOM 1154 O O . GLY A 1 151 ? -25.573 32.009 5.185 1.00 11.95 151 GLY A O 1
ATOM 1155 N N . ILE A 1 152 ? -24.347 30.488 6.282 1.00 10.27 152 ILE A N 1
ATOM 1156 C CA . ILE A 1 152 ? -25.403 29.487 6.332 1.00 10.79 152 ILE A CA 1
ATOM 1157 C C . ILE A 1 152 ? -26.061 29.494 7.696 1.00 10.86 152 ILE A C 1
ATOM 1158 O O . ILE A 1 152 ? -25.473 29.951 8.691 1.00 10.83 152 ILE A O 1
ATOM 1163 N N . PRO A 1 153 ? -27.289 28.995 7.776 1.00 11.46 153 PRO A N 1
ATOM 1164 C CA . PRO A 1 153 ? -28.016 29.055 9.044 1.00 12.33 153 PRO A CA 1
ATOM 1165 C C . PRO A 1 153 ? -27.308 28.305 10.168 1.00 12.26 153 PRO A C 1
ATOM 1166 O O . PRO A 1 153 ? -26.836 27.182 9.992 1.00 11.88 153 PRO A O 1
ATOM 1170 N N . GLN A 1 154 ? -27.290 28.905 11.355 1.00 12.28 154 GLN A N 1
ATOM 1171 C CA . GLN A 1 154 ? -26.715 28.237 12.542 1.00 11.85 154 GLN A CA 1
ATOM 1172 C C . GLN A 1 154 ? -27.344 26.867 12.767 1.00 12.58 154 GLN A C 1
ATOM 1173 O O . GLN A 1 154 ? -26.671 25.921 13.171 1.00 13.17 154 GLN A O 1
ATOM 1179 N N . GLU A 1 155 ? -28.643 26.754 12.526 1.00 13.03 155 GLU A N 1
ATOM 1180 C CA . GLU A 1 155 ? -29.325 25.479 12.773 1.00 14.52 155 GLU A CA 1
ATOM 1181 C C . GLU A 1 155 ? -28.869 24.347 11.860 1.00 13.73 155 GLU A C 1
ATOM 1182 O O . GLU A 1 155 ? -29.143 23.196 12.181 1.00 15.78 155 GLU A O 1
ATOM 1188 N N . ASP A 1 156 ? -28.178 24.678 10.770 1.00 12.68 156 ASP A N 1
ATOM 1189 C CA . ASP A 1 156 ? -27.637 23.681 9.870 1.00 13.30 156 ASP A CA 1
ATOM 1190 C C . ASP A 1 156 ? -26.266 23.148 10.308 1.00 12.74 156 ASP A C 1
ATOM 1191 O O . ASP A 1 156 ? -25.794 22.154 9.775 1.00 13.63 156 ASP A O 1
ATOM 1196 N N . GLY A 1 157 ? -25.647 23.817 11.263 1.00 11.54 157 GLY A N 1
ATOM 1197 C CA . GLY A 1 157 ? -24.316 23.449 11.720 1.00 11.01 157 GLY A CA 1
ATOM 1198 C C . GLY A 1 157 ? -24.211 22.047 12.269 1.00 11.75 157 GLY A C 1
ATOM 1199 O O . GLY A 1 157 ? -23.322 21.296 11.861 1.00 11.21 157 GLY A O 1
ATOM 1200 N N . PRO A 1 158 ? -25.066 21.662 13.203 1.00 12.71 158 PRO A N 1
ATOM 1201 C CA . PRO A 1 158 ? -24.935 20.316 13.793 1.00 13.83 158 PRO A CA 1
ATOM 1202 C C . PRO A 1 158 ? -24.931 19.140 12.813 1.00 15.15 158 PRO A C 1
ATOM 1203 O O . PRO A 1 158 ? -24.102 18.226 12.941 1.00 15.94 158 PRO A O 1
ATOM 1207 N N . LYS A 1 159 ? -25.774 19.187 11.809 1.00 15.64 159 LYS A N 1
ATOM 1208 C CA . LYS A 1 159 ? -25.820 18.055 10.893 1.00 17.08 159 LYS A CA 1
ATOM 1209 C C . LYS A 1 159 ? -24.541 17.997 10.046 1.00 16.04 159 LYS A C 1
ATOM 1210 O O . LYS A 1 159 ? -23.987 16.899 9.839 1.00 17.70 159 LYS A O 1
ATOM 1213 N N . LEU A 1 160 ? -24.059 19.167 9.588 1.00 12.95 160 LEU A N 1
ATOM 1214 C CA . LEU A 1 160 ? -22.771 19.223 8.859 1.00 11.05 160 LEU A CA 1
ATOM 1215 C C . LEU A 1 160 ? -21.659 18.711 9.744 1.00 10.08 160 LEU A C 1
ATOM 1216 O O . LEU A 1 160 ? -20.787 17.974 9.294 1.00 10.21 160 LEU A O 1
ATOM 1221 N N . PHE A 1 161 ? -21.681 19.145 10.991 1.00 10.35 161 PHE A N 1
ATOM 1222 C CA . PHE A 1 161 ? -20.672 18.724 11.955 1.00 10.58 161 PHE A CA 1
ATOM 1223 C C . PHE A 1 161 ? -20.611 17.217 12.138 1.00 11.54 161 PHE A C 1
ATOM 1224 O O . PHE A 1 161 ? -19.543 16.636 12.292 1.00 12.34 161 PHE A O 1
ATOM 1232 N N . ARG A 1 162 ? -21.766 16.613 12.175 1.00 12.42 162 ARG A N 1
ATOM 1233 C CA . ARG A 1 162 ? -21.791 15.187 12.435 1.00 13.06 162 ARG A CA 1
ATOM 1234 C C . ARG A 1 162 ? -21.182 14.352 11.301 1.00 11.80 162 ARG A C 1
ATOM 1235 O O . ARG A 1 162 ? -20.875 13.167 11.556 1.00 13.24 162 ARG A O 1
ATOM 1237 N N . SER A 1 163 ? -20.945 14.891 10.085 1.00 9.76 163 SER A N 1
ATOM 1238 C CA . SER A 1 163 ? -20.159 14.153 9.102 1.00 8.90 163 SER A CA 1
ATOM 1239 C C . SER A 1 163 ? -18.699 13.985 9.534 1.00 7.53 163 SER A C 1
ATOM 1240 O O . SER A 1 163 ? -18.024 13.099 9.000 1.00 7.55 163 SER A O 1
ATOM 1243 N N . LEU A 1 164 ? -18.189 14.846 10.392 1.00 7.95 164 LEU A N 1
ATOM 1244 C CA . LEU A 1 164 ? -16.753 15.025 10.524 1.00 7.38 164 LEU A CA 1
ATOM 1245 C C . LEU A 1 164 ? -16.031 13.877 11.220 1.00 7.40 164 LEU A C 1
ATOM 1246 O O . LEU A 1 164 ? -14.850 13.638 10.902 1.00 7.74 164 LEU A O 1
ATOM 1251 N N . SER A 1 165 ? -16.691 13.163 12.123 1.00 7.23 165 SER A N 1
ATOM 1252 C CA . SER A 1 165 ? -16.047 12.039 12.814 1.00 7.29 165 SER A CA 1
ATOM 1253 C C . SER A 1 165 ? -15.690 10.902 11.856 1.00 6.99 165 SER A C 1
ATOM 1254 O O . SER A 1 165 ? -14.893 10.032 12.208 1.00 8.16 165 SER A O 1
ATOM 1257 N N . ILE A 1 166 ? -16.318 10.890 10.675 1.00 7.11 166 ILE A N 1
ATOM 1258 C CA . ILE A 1 166 ? -16.038 9.960 9.595 1.00 7.10 166 ILE A CA 1
ATOM 1259 C C . ILE A 1 166 ? -15.246 10.616 8.477 1.00 6.66 166 ILE A C 1
ATOM 1260 O O . ILE A 1 166 ? -14.294 10.019 7.961 1.00 6.98 166 ILE A O 1
ATOM 1265 N N . ALA A 1 167 ? -15.588 11.855 8.098 1.00 6.98 167 ALA A N 1
ATOM 1266 C CA . ALA A 1 167 ? -14.953 12.493 6.949 1.00 7.58 167 ALA A CA 1
ATOM 1267 C C . ALA A 1 167 ? -13.475 12.681 7.149 1.00 7.21 167 ALA A C 1
ATOM 1268 O O . ALA A 1 167 ? -12.715 12.664 6.194 1.00 9.09 167 ALA A O 1
ATOM 1270 N N . PHE A 1 168 ? -13.063 12.896 8.397 1.00 7.06 168 PHE A N 1
ATOM 1271 C CA . PHE A 1 168 ? -11.655 13.100 8.721 1.00 7.14 168 PHE A CA 1
ATOM 1272 C C . PHE A 1 168 ? -11.005 11.856 9.347 1.00 7.06 168 PHE A C 1
ATOM 1273 O O . PHE A 1 168 ? -9.939 11.952 9.938 1.00 7.55 168 PHE A O 1
ATOM 1281 N N . MET A 1 169 ? -11.574 10.687 9.104 1.00 6.65 169 MET A N 1
ATOM 1282 C CA . MET A 1 169 ? -10.865 9.445 9.441 1.00 6.45 169 MET A CA 1
ATOM 1283 C C . MET A 1 169 ? -9.577 9.296 8.620 1.00 6.60 169 MET A C 1
ATOM 1284 O O . MET A 1 169 ? -9.463 9.792 7.492 1.00 7.03 169 MET A O 1
ATOM 1289 N N . SER A 1 170 ? -8.650 8.571 9.226 1.00 5.83 170 SER A N 1
ATOM 1290 C CA . SER A 1 170 ? -7.396 8.164 8.619 1.00 6.71 170 SER A CA 1
ATOM 1291 C C . SER A 1 170 ? -7.399 6.650 8.594 1.00 6.46 170 SER A C 1
ATOM 1292 O O . SER A 1 170 ? -6.974 6.027 9.548 1.00 8.43 170 SER A O 1
ATOM 1295 N N . SER A 1 171 ? -7.934 6.090 7.514 1.00 6.66 171 SER A N 1
ATOM 1296 C CA . SER A 1 171 ? -8.301 4.695 7.389 1.00 6.84 171 SER A CA 1
ATOM 1297 C C . SER A 1 171 ? -7.416 3.973 6.366 1.00 6.11 171 SER A C 1
ATOM 1298 O O . SER A 1 171 ? -6.977 4.553 5.377 1.00 7.33 171 SER A O 1
ATOM 1301 N N . ALA A 1 172 ? -7.201 2.683 6.574 1.00 6.75 172 ALA A N 1
ATOM 1302 C CA . ALA A 1 172 ? -6.488 1.873 5.597 1.00 7.01 172 ALA A CA 1
ATOM 1303 C C . ALA A 1 172 ? -7.290 1.636 4.329 1.00 7.13 172 ALA A C 1
ATOM 1304 O O . ALA A 1 172 ? -6.721 1.406 3.279 1.00 9.16 172 ALA A O 1
ATOM 1306 N N . ASP A 1 173 ? -8.610 1.690 4.464 1.00 7.05 173 ASP A N 1
ATOM 1307 C CA . ASP A 1 173 ? -9.541 1.343 3.412 1.00 8.03 173 ASP A CA 1
ATOM 1308 C C . ASP A 1 173 ? -10.569 2.409 3.174 1.00 7.08 173 ASP A C 1
ATOM 1309 O O . ASP A 1 173 ? -10.915 3.178 4.077 1.00 7.20 173 ASP A O 1
ATOM 1314 N N . PRO A 1 174 ? -11.155 2.474 1.978 1.00 7.34 174 PRO A N 1
ATOM 1315 C CA . PRO A 1 174 ? -12.272 3.395 1.713 1.00 7.77 174 PRO A CA 1
ATOM 1316 C C . PRO A 1 174 ? -13.389 3.225 2.704 1.00 7.22 174 PRO A C 1
ATOM 1317 O O . PRO A 1 174 ? -13.627 2.113 3.216 1.00 8.26 174 PRO A O 1
ATOM 1321 N N . ILE A 1 175 ? -14.077 4.318 2.982 1.00 7.12 175 ILE A N 1
ATOM 1322 C CA . ILE A 1 175 ? -15.069 4.364 4.043 1.00 7.34 175 ILE A CA 1
ATOM 1323 C C . ILE A 1 175 ? -16.440 4.609 3.434 1.00 7.31 175 ILE A C 1
ATOM 1324 O O . ILE A 1 175 ? -16.748 5.722 3.001 1.00 7.79 175 ILE A O 1
ATOM 1329 N N . PRO A 1 176 ? -17.316 3.610 3.400 1.00 7.85 176 PRO A N 1
ATOM 1330 C CA . PRO A 1 176 ? -18.621 3.834 2.750 1.00 8.44 176 PRO A CA 1
ATOM 1331 C C . PRO A 1 176 ? -19.417 5.014 3.314 1.00 7.88 176 PRO A C 1
ATOM 1332 O O . PRO A 1 176 ? -20.005 5.794 2.541 1.00 8.26 176 PRO A O 1
ATOM 1336 N N . ALA A 1 177 ? -19.433 5.180 4.625 1.00 7.30 177 ALA A N 1
ATOM 1337 C CA . ALA A 1 177 ? -20.146 6.300 5.223 1.00 7.27 177 ALA A CA 1
ATOM 1338 C C . ALA A 1 177 ? -19.603 7.654 4.784 1.00 7.41 177 ALA A C 1
ATOM 1339 O O . ALA A 1 177 ? -20.353 8.630 4.744 1.00 8.00 177 ALA A O 1
ATOM 1341 N N . ALA A 1 178 ? -18.311 7.726 4.489 1.00 7.31 178 ALA A N 1
ATOM 1342 C CA . ALA A 1 178 ? -17.739 9.010 4.052 1.00 7.93 178 ALA A CA 1
ATOM 1343 C C . ALA A 1 178 ? -18.382 9.440 2.736 1.00 7.61 178 ALA A C 1
ATOM 1344 O O . ALA A 1 178 ? -18.675 10.619 2.546 1.00 7.77 178 ALA A O 1
ATOM 1346 N N . LYS A 1 179 ? -18.604 8.506 1.826 1.00 7.77 179 LYS A N 1
ATOM 1347 C CA . LYS A 1 179 ? -19.232 8.850 0.557 1.00 7.78 179 LYS A CA 1
ATOM 1348 C C . LYS A 1 179 ? -20.698 9.247 0.759 1.00 7.86 179 LYS A C 1
ATOM 1349 O O . LYS A 1 179 ? -21.179 10.205 0.160 1.00 8.01 179 LYS A O 1
ATOM 1355 N N . ILE A 1 180 ? -21.427 8.518 1.604 1.00 7.85 180 ILE A N 1
ATOM 1356 C CA . ILE A 1 180 ? -22.822 8.873 1.893 1.00 7.75 180 ILE A CA 1
ATOM 1357 C C . ILE A 1 180 ? -22.900 10.308 2.388 1.00 7.46 180 ILE A C 1
ATOM 1358 O O . ILE A 1 180 ? -23.699 11.114 1.887 1.00 8.29 180 ILE A O 1
ATOM 1363 N N . ASN A 1 181 ? -22.088 10.649 3.373 1.00 7.52 181 ASN A N 1
ATOM 1364 C CA . ASN A 1 181 ? -22.142 11.979 3.950 1.00 7.72 181 ASN A CA 1
ATOM 1365 C C . ASN A 1 181 ? -21.623 13.043 2.982 1.00 7.60 181 ASN A C 1
ATOM 1366 O O . ASN A 1 181 ? -22.168 14.148 2.958 1.00 8.17 181 ASN A O 1
ATOM 1371 N N . TRP A 1 182 ? -20.581 12.734 2.215 1.00 7.88 182 TRP A N 1
ATOM 1372 C CA . TRP A 1 182 ? -20.030 13.665 1.220 1.00 7.69 182 TRP A CA 1
ATOM 1373 C C . TRP A 1 182 ? -21.117 14.025 0.228 1.00 7.86 182 TRP A C 1
ATOM 1374 O O . TRP A 1 182 ? -21.372 15.209 -0.041 1.00 7.59 182 TRP A O 1
ATOM 1385 N N . ASP A 1 183 ? -21.772 13.027 -0.343 1.00 8.20 183 ASP A N 1
ATOM 1386 C CA . ASP A 1 183 ? -22.773 13.292 -1.342 1.00 8.60 183 ASP A CA 1
ATOM 1387 C C . ASP A 1 183 ? -23.931 14.106 -0.749 1.00 8.20 183 ASP A C 1
ATOM 1388 O O . ASP A 1 183 ? -24.456 15.007 -1.411 1.00 8.91 183 ASP A O 1
ATOM 1393 N N . ARG A 1 184 ? -24.325 13.809 0.470 1.00 8.26 184 ARG A N 1
ATOM 1394 C CA . ARG A 1 184 ? -25.379 14.572 1.129 1.00 9.04 184 ARG A CA 1
ATOM 1395 C C . ARG A 1 184 ? -24.976 16.018 1.372 1.00 7.94 184 ARG A C 1
ATOM 1396 O O . ARG A 1 184 ? -25.775 16.954 1.163 1.00 8.86 184 ARG A O 1
ATOM 1399 N N . ASP A 1 185 ? -23.760 16.226 1.821 1.00 7.69 185 ASP A N 1
ATOM 1400 C CA . ASP A 1 185 ? -23.275 17.551 2.158 1.00 7.56 185 ASP A CA 1
ATOM 1401 C C . ASP A 1 185 ? -23.086 18.380 0.874 1.00 7.70 185 ASP A C 1
ATOM 1402 O O . ASP A 1 185 ? -23.350 19.594 0.878 1.00 8.09 185 ASP A O 1
ATOM 1407 N N . ILE A 1 186 ? -22.647 17.750 -0.209 1.00 7.81 186 ILE A N 1
ATOM 1408 C CA . ILE A 1 186 ? -22.579 18.423 -1.507 1.00 7.63 186 ILE A CA 1
ATOM 1409 C C . ILE A 1 186 ? -23.975 18.846 -1.937 1.00 8.26 186 ILE A C 1
ATOM 1410 O O . ILE A 1 186 ? -24.164 19.986 -2.424 1.00 8.82 186 ILE A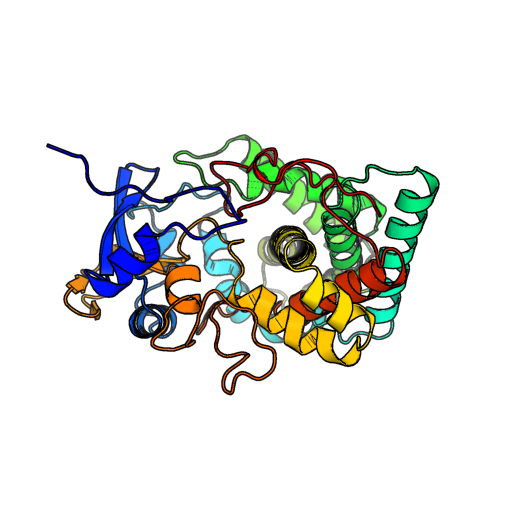 O 1
ATOM 1415 N N . GLU A 1 187 ? -24.955 17.978 -1.810 1.00 8.58 187 GLU A N 1
ATOM 1416 C CA . GLU A 1 187 ? -26.328 18.337 -2.162 1.00 9.58 187 GLU A CA 1
ATOM 1417 C C . GLU A 1 187 ? -26.802 19.517 -1.320 1.00 9.12 187 GLU A C 1
ATOM 1418 O O . GLU A 1 187 ? -27.473 20.425 -1.852 1.00 9.73 187 GLU A O 1
ATOM 1429 N N . TYR A 1 188 ? -26.490 19.527 -0.046 1.00 8.63 188 TYR A N 1
ATOM 1430 C CA . TYR A 1 188 ? -26.861 20.647 0.810 1.00 8.77 188 TYR A CA 1
ATOM 1431 C C . TYR A 1 188 ? -26.225 21.939 0.295 1.00 8.75 188 TYR A C 1
ATOM 1432 O O . TYR A 1 188 ? -26.899 22.978 0.170 1.00 9.05 188 TYR A O 1
ATOM 1441 N N . MET A 1 189 ? -24.931 21.925 0.007 1.00 8.40 189 MET A N 1
ATOM 1442 C CA . MET A 1 189 ? -24.272 23.133 -0.457 1.00 8.44 189 MET A CA 1
ATOM 1443 C C . MET A 1 189 ? -24.769 23.586 -1.834 1.00 8.45 189 MET A C 1
ATOM 1444 O O . MET A 1 189 ? -24.860 24.789 -2.082 1.00 9.23 189 MET A O 1
ATOM 1449 N N . ALA A 1 190 ? -25.083 22.645 -2.698 1.00 8.86 190 ALA A N 1
ATOM 1450 C CA . ALA A 1 190 ? -25.678 22.992 -3.987 1.00 9.85 190 ALA A CA 1
ATOM 1451 C C . ALA A 1 190 ? -26.992 23.731 -3.754 1.00 9.74 190 ALA A C 1
ATOM 1452 O O . ALA A 1 190 ? -27.307 24.717 -4.432 1.00 10.64 190 ALA A O 1
ATOM 1454 N N . GLY A 1 191 ? -27.789 23.250 -2.810 1.00 9.61 191 GLY A N 1
ATOM 1455 C CA . GLY A 1 191 ? -29.044 23.920 -2.480 1.00 10.18 191 GLY A CA 1
ATOM 1456 C C . GLY A 1 191 ? -28.807 25.310 -1.897 1.00 9.52 191 GLY A C 1
ATOM 1457 O O . GLY A 1 191 ? -29.562 26.253 -2.210 1.00 10.46 191 GLY A O 1
ATOM 1458 N N . ILE A 1 192 ? -27.771 25.472 -1.068 1.00 9.30 192 ILE A N 1
ATOM 1459 C CA . ILE A 1 192 ? -27.404 26.777 -0.535 1.00 9.27 192 ILE A CA 1
ATOM 1460 C C . ILE A 1 192 ? -27.111 27.774 -1.653 1.00 9.01 192 ILE A C 1
ATOM 1461 O O . ILE A 1 192 ? -27.537 28.935 -1.594 1.00 9.95 192 ILE A O 1
ATOM 1466 N N . LEU A 1 193 ? -26.405 27.340 -2.681 1.00 9.47 193 LEU A N 1
ATOM 1467 C CA . LEU A 1 193 ? -26.055 28.224 -3.771 1.00 10.05 193 LEU A CA 1
ATOM 1468 C C . LEU A 1 193 ? -27.279 28.716 -4.533 1.00 10.56 193 LEU A C 1
ATOM 1469 O O . LEU A 1 193 ? -27.244 29.803 -5.137 1.00 12.98 193 LEU A O 1
ATOM 1474 N N . GLU A 1 194 ? -28.346 27.927 -4.508 1.00 10.99 194 GLU A N 1
ATOM 1475 C CA . GLU A 1 194 ? -29.604 28.300 -5.174 1.00 12.07 194 GLU A CA 1
ATOM 1476 C C . GLU A 1 194 ? -30.635 28.942 -4.217 1.00 11.71 194 GLU A C 1
ATOM 1477 O O . GLU A 1 194 ? -31.736 29.310 -4.656 1.00 13.60 194 GLU A O 1
ATOM 1485 N N . ASN A 1 195 ? -30.292 29.092 -2.962 1.00 11.09 195 ASN A N 1
ATOM 1486 C CA . ASN A 1 195 ? -31.188 29.577 -1.934 1.00 10.78 195 ASN A CA 1
ATOM 1487 C C . ASN A 1 195 ? -31.071 31.093 -1.840 1.00 11.00 195 ASN A C 1
ATOM 1488 O O . ASN A 1 195 ? -30.048 31.611 -1.433 1.00 11.58 195 ASN A O 1
ATOM 1493 N N . PRO A 1 196 ? -32.142 31.842 -2.169 1.00 12.44 196 PRO A N 1
ATOM 1494 C CA . PRO A 1 196 ? -32.043 33.310 -2.193 1.00 13.41 196 PRO A CA 1
ATOM 1495 C C . PRO A 1 196 ? -31.825 33.937 -0.833 1.00 13.98 196 PRO A C 1
ATOM 1496 O O . PRO A 1 196 ? -31.467 35.122 -0.733 1.00 15.41 196 PRO A O 1
ATOM 1500 N N . ASN A 1 197 ? -32.043 33.197 0.236 1.00 14.26 197 ASN A N 1
ATOM 1501 C CA . ASN A 1 197 ? -31.793 33.735 1.575 1.00 15.50 197 ASN A CA 1
ATOM 1502 C C . ASN A 1 197 ? -30.293 33.837 1.896 1.00 14.37 197 ASN A C 1
ATOM 1503 O O . ASN A 1 197 ? -29.902 34.530 2.850 1.00 15.33 197 ASN A O 1
ATOM 1508 N N . ILE A 1 198 ? -29.474 33.143 1.117 1.00 11.96 198 ILE A N 1
ATOM 1509 C CA . ILE A 1 198 ? -28.056 33.046 1.462 1.00 12.10 198 ILE A CA 1
ATOM 1510 C C . ILE A 1 198 ? -27.314 34.114 0.690 1.00 11.60 198 ILE A C 1
ATOM 1511 O O . ILE A 1 198 ? -26.968 33.945 -0.478 1.00 13.16 198 ILE A O 1
ATOM 1516 N N . THR A 1 199 ? -27.067 35.225 1.366 1.00 11.25 199 THR A N 1
ATOM 1517 C CA . THR A 1 199 ? -26.491 36.404 0.734 1.00 11.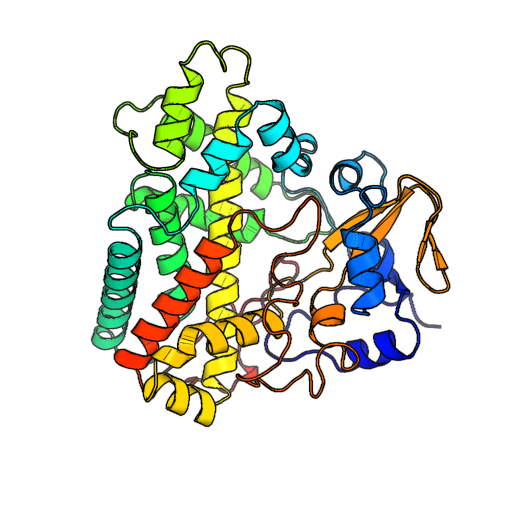49 199 THR A CA 1
ATOM 1518 C C . THR A 1 199 ? -25.233 36.902 1.408 1.00 11.34 199 THR A C 1
ATOM 1519 O O . THR A 1 199 ? -24.618 37.826 0.893 1.00 13.60 199 THR A O 1
ATOM 1523 N N . THR A 1 200 ? -24.841 36.324 2.540 1.00 10.77 200 THR A N 1
ATOM 1524 C CA . THR A 1 200 ? -23.655 36.770 3.255 1.00 11.10 200 THR A CA 1
ATOM 1525 C C . THR A 1 200 ? -22.625 35.661 3.294 1.00 10.72 200 THR A C 1
ATOM 1526 O O . THR A 1 200 ? -22.869 34.523 2.912 1.00 10.28 200 THR A O 1
ATOM 1530 N N . GLY A 1 201 ? -21.441 36.006 3.782 1.00 10.19 201 GLY A N 1
ATOM 1531 C CA . GLY A 1 201 ? -20.405 35.014 3.998 1.00 10.25 201 GLY A CA 1
ATOM 1532 C C . GLY A 1 201 ? -19.845 34.453 2.691 1.00 9.49 201 GLY A C 1
ATOM 1533 O O . GLY A 1 201 ? -20.084 34.933 1.589 1.00 10.57 201 GLY A O 1
ATOM 1534 N N . LEU A 1 202 ? -19.087 33.368 2.851 1.00 9.01 202 LEU A N 1
ATOM 1535 C CA . LEU A 1 202 ? -18.447 32.711 1.731 1.00 9.34 202 LEU A CA 1
ATOM 1536 C C . LEU A 1 202 ? -19.483 32.184 0.748 1.00 8.60 202 LEU A C 1
ATOM 1537 O O . LEU A 1 202 ? -19.311 32.357 -0.471 1.00 9.32 202 LEU A O 1
ATOM 1542 N N . MET A 1 203 ? -20.529 31.541 1.229 1.00 8.30 203 MET A N 1
ATOM 1543 C CA . MET A 1 203 ? -21.500 30.987 0.306 1.00 8.49 203 MET A CA 1
ATOM 1544 C C . MET A 1 203 ? -22.335 32.079 -0.355 1.00 8.44 203 MET A C 1
ATOM 1545 O O . MET A 1 203 ? -22.725 31.928 -1.511 1.00 9.07 203 MET A O 1
ATOM 1550 N N . GLY A 1 204 ? -22.594 33.186 0.324 1.00 8.95 204 GLY A N 1
ATOM 1551 C CA . GLY A 1 204 ? -23.257 34.306 -0.336 1.00 9.21 204 GLY A CA 1
ATOM 1552 C C . GLY A 1 204 ? -22.411 34.853 -1.497 1.00 9.24 204 GLY A C 1
ATOM 1553 O O . GLY A 1 204 ? -22.909 35.180 -2.570 1.00 10.00 204 GLY A O 1
ATOM 1554 N N . GLU A 1 205 ? -21.120 34.984 -1.256 1.00 9.61 205 GLU A N 1
ATOM 1555 C CA . GLU A 1 205 ? -20.212 35.477 -2.255 1.00 9.94 205 GLU A CA 1
ATOM 1556 C C . GLU A 1 205 ? -20.104 34.506 -3.433 1.00 9.26 205 GLU A C 1
ATOM 1557 O O . GLU A 1 205 ? -20.227 34.915 -4.592 1.00 10.04 205 GLU A O 1
ATOM 1563 N N . LEU A 1 206 ? -19.883 33.230 -3.153 1.00 9.07 206 LEU A N 1
ATOM 1564 C CA . LEU A 1 206 ? -19.812 32.254 -4.229 1.00 8.61 206 LEU A CA 1
ATOM 1565 C C . LEU A 1 206 ? -21.127 32.209 -5.021 1.00 8.41 206 LEU A C 1
ATOM 1566 O O . LEU A 1 206 ? -21.111 32.014 -6.223 1.00 9.48 206 LEU A O 1
ATOM 1571 N N . SER A 1 207 ? -22.257 32.365 -4.346 1.00 8.56 207 SER A N 1
ATOM 1572 C CA . SER A 1 207 ? -23.533 32.339 -5.043 1.00 8.76 207 SER A CA 1
ATOM 1573 C C . SER A 1 207 ? -23.631 33.460 -6.071 1.00 8.54 207 SER A C 1
ATOM 1574 O O . SER A 1 207 ? -24.190 33.269 -7.136 1.00 10.30 207 SER A O 1
ATOM 1578 N N . ARG A 1 208 ? -23.129 34.636 -5.725 1.00 9.26 208 ARG A N 1
ATOM 1579 C CA . ARG A 1 208 ? -23.101 35.751 -6.692 1.00 10.00 208 ARG A CA 1
ATOM 1580 C C . ARG A 1 208 ? -22.111 35.492 -7.808 1.00 9.42 208 ARG A C 1
ATOM 1581 O O . ARG A 1 208 ? -22.423 35.679 -8.992 1.00 9.96 208 ARG A O 1
ATOM 1591 N N . LEU A 1 209 ? -20.903 35.068 -7.462 1.00 9.34 209 LEU A N 1
ATOM 1592 C CA . LEU A 1 209 ? -19.891 34.865 -8.495 1.00 9.44 209 LEU A CA 1
ATOM 1593 C C . LEU A 1 209 ? -20.354 33.808 -9.510 1.00 9.04 209 LEU A C 1
ATOM 1594 O O . LEU A 1 209 ? -20.110 33.925 -10.694 1.00 9.76 209 LEU A O 1
ATOM 1599 N N . ARG A 1 210 ? -21.069 32.800 -9.035 1.00 8.75 210 ARG A N 1
ATOM 1600 C CA . ARG A 1 210 ? -21.581 31.724 -9.879 1.00 9.09 210 ARG A CA 1
ATOM 1601 C C . ARG A 1 210 ? -22.465 32.281 -11.009 1.00 8.92 210 ARG A C 1
ATOM 1602 O O . ARG A 1 210 ? -22.544 31.651 -12.070 1.00 9.99 210 ARG A O 1
ATOM 1610 N N . LYS A 1 211 ? -23.159 33.395 -10.758 1.00 9.19 211 LYS A N 1
ATOM 1611 C CA . LYS A 1 211 ? -24.031 33.991 -11.766 1.00 9.03 211 LYS A CA 1
ATOM 1612 C C . LYS A 1 211 ? -23.379 35.124 -12.560 1.00 9.45 211 LYS A C 1
ATOM 1613 O O . LYS A 1 211 ? -24.048 35.757 -13.402 1.00 11.16 211 LYS A O 1
ATOM 1619 N N . ASP A 1 212 ? -22.120 35.401 -12.285 1.00 9.47 212 ASP A N 1
ATOM 1620 C CA . ASP A 1 212 ? -21.383 36.438 -12.958 1.00 9.54 212 ASP A CA 1
ATOM 1621 C C . ASP A 1 212 ? -20.730 35.887 -14.217 1.00 9.24 212 ASP A C 1
ATOM 1622 O O . ASP A 1 212 ? -20.203 34.743 -14.184 1.00 10.04 212 ASP A O 1
ATOM 1627 N N . PRO A 1 213 ? -20.714 36.630 -15.323 1.00 10.80 213 PRO A N 1
ATOM 1628 C CA . PRO A 1 213 ? -20.120 36.100 -16.571 1.00 11.87 213 PRO A CA 1
ATOM 1629 C C . PRO A 1 213 ? -18.715 35.572 -16.473 1.00 11.25 213 PRO A C 1
ATOM 1630 O O . PRO A 1 213 ? -18.342 34.670 -17.213 1.00 13.24 213 PRO A O 1
ATOM 1634 N N . ALA A 1 214 ? -17.906 36.175 -15.620 1.00 12.14 214 ALA A N 1
ATOM 1635 C CA . ALA A 1 214 ? -16.503 35.750 -15.495 1.00 13.79 214 ALA A CA 1
ATOM 1636 C C . ALA A 1 214 ? -16.363 34.345 -14.898 1.00 12.75 214 ALA A C 1
ATOM 1637 O O . ALA A 1 214 ? -15.267 33.786 -14.933 1.00 14.20 214 ALA A O 1
ATOM 1639 N N . TYR A 1 215 ? -17.446 33.762 -14.392 1.00 10.66 215 TYR A N 1
ATOM 1640 C CA . TYR A 1 215 ? -17.427 32.422 -13.791 1.00 10.30 215 TYR A CA 1
ATOM 1641 C C . TYR A 1 215 ? -18.468 31.509 -14.412 1.00 9.96 215 TYR A C 1
ATOM 1642 O O . TYR A 1 215 ? -18.803 30.456 -13.834 1.00 10.57 215 TYR A O 1
ATOM 1651 N N . SER A 1 216 ? -18.961 31.852 -15.587 1.00 10.05 216 SER A N 1
ATOM 1652 C CA . SER A 1 216 ? -20.005 31.022 -16.213 1.00 11.68 216 SER A CA 1
ATOM 1653 C C . SER A 1 216 ? -19.567 29.603 -16.557 1.00 11.89 216 SER A C 1
ATOM 1654 O O . SER A 1 216 ? -20.418 28.696 -16.674 1.00 15.11 216 SER A O 1
ATOM 1659 N N . HIS A 1 217 ? -18.271 29.402 -16.742 1.00 10.24 217 HIS A N 1
ATOM 1660 C CA . HIS A 1 217 ? -17.805 28.073 -17.009 1.00 11.27 217 HIS A CA 1
ATOM 1661 C C . HIS A 1 217 ? -17.128 27.437 -15.828 1.00 11.08 217 HIS A C 1
ATOM 1662 O O . HIS A 1 217 ? -16.591 26.341 -15.991 1.00 15.82 217 HIS A O 1
ATOM 1675 N N . VAL A 1 218 ? -17.308 27.912 -14.628 1.00 10.69 218 VAL A N 1
ATOM 1676 C CA . VAL A 1 218 ? -16.848 27.226 -13.429 1.00 9.99 218 VAL A CA 1
ATOM 1677 C C . VAL A 1 218 ? -17.954 26.267 -13.029 1.00 10.74 218 VAL A C 1
ATOM 1678 O O . VAL A 1 218 ? -19.131 26.631 -13.048 1.00 11.78 218 VAL A O 1
ATOM 1682 N N . SER A 1 219 ? -17.620 25.041 -12.657 1.00 10.74 219 SER A N 1
ATOM 1683 C CA . SER A 1 219 ? -18.639 24.036 -12.446 1.00 10.71 219 SER A CA 1
ATOM 1684 C C . SER A 1 219 ? -19.428 24.251 -11.164 1.00 10.57 219 SER A C 1
ATOM 1685 O O . SER A 1 219 ? -18.878 24.680 -10.132 1.00 10.87 219 SER A O 1
ATOM 1688 N N . ASP A 1 220 ? -20.692 23.853 -11.196 1.00 11.26 220 ASP A N 1
ATOM 1689 C CA . ASP A 1 220 ? -21.507 23.811 -9.989 1.00 11.22 220 ASP A CA 1
ATOM 1690 C C . ASP A 1 220 ? -20.875 22.907 -8.931 1.00 10.37 220 ASP A C 1
ATOM 1691 O O . ASP A 1 220 ? -20.938 23.197 -7.738 1.00 11.56 220 ASP A O 1
ATOM 1696 N N . GLU A 1 221 ? -20.266 21.821 -9.384 1.00 10.30 221 GLU A N 1
ATOM 1697 C CA . GLU A 1 221 ? -19.619 20.905 -8.457 1.00 10.81 221 GLU A CA 1
ATOM 1698 C C . GLU A 1 221 ? -18.507 21.596 -7.666 1.00 9.44 221 GLU A C 1
ATOM 1699 O O . GLU A 1 221 ? -18.379 21.406 -6.475 1.00 10.03 221 GLU A O 1
ATOM 1705 N N . LEU A 1 222 ? -17.697 22.415 -8.336 1.00 9.17 222 LEU A N 1
ATOM 1706 C CA . LEU A 1 222 ? -16.609 23.101 -7.620 1.00 9.42 222 LEU A CA 1
ATOM 1707 C C . LEU A 1 222 ? -17.184 24.059 -6.562 1.00 8.12 222 LEU A C 1
ATOM 1708 O O . LEU A 1 222 ? -16.709 24.089 -5.446 1.00 8.58 222 LEU A O 1
ATOM 1713 N N . PHE A 1 223 ? -18.186 24.846 -6.938 1.00 8.14 223 PHE A N 1
ATOM 1714 C CA . PHE A 1 223 ? -18.764 25.757 -5.972 1.00 8.46 223 PHE A CA 1
ATOM 1715 C C . PHE A 1 223 ? -19.260 25.028 -4.715 1.00 8.46 223 PHE A C 1
ATOM 1716 O O . PHE A 1 223 ? -19.032 25.474 -3.592 1.00 9.28 223 PHE A O 1
ATOM 1724 N N . ALA A 1 224 ? -19.968 23.929 -4.907 1.00 8.05 224 ALA A N 1
ATOM 1725 C CA . ALA A 1 224 ? -20.501 23.168 -3.752 1.00 8.43 224 ALA A CA 1
ATOM 1726 C C . ALA A 1 224 ? -19.344 22.550 -2.942 1.00 7.74 224 ALA A C 1
ATOM 1727 O O . ALA A 1 224 ? -19.374 22.528 -1.715 1.00 8.47 224 ALA A O 1
ATOM 1729 N N . THR A 1 225 ? -18.328 22.057 -3.641 1.00 7.76 225 THR A N 1
ATOM 1730 C CA . THR A 1 225 ? -17.160 21.465 -2.998 1.00 7.83 225 THR A CA 1
ATOM 1731 C C . THR A 1 225 ? -16.430 22.450 -2.127 1.00 7.48 225 THR A C 1
ATOM 1732 O O . THR A 1 225 ? -15.960 22.087 -1.066 1.00 8.02 225 THR A O 1
ATOM 1736 N N . ILE A 1 226 ? -16.309 23.703 -2.560 1.00 7.77 226 ILE A N 1
ATOM 1737 C CA . ILE A 1 226 ? -15.665 24.711 -1.726 1.00 8.21 226 ILE A CA 1
ATOM 1738 C C . ILE A 1 226 ? -16.375 24.817 -0.384 1.00 7.63 226 ILE A C 1
ATOM 1739 O O . ILE A 1 226 ? -15.747 24.847 0.674 1.00 8.28 226 ILE A O 1
ATOM 1744 N N . GLY A 1 227 ? -17.701 24.855 -0.398 1.00 7.79 227 GLY A N 1
ATOM 1745 C CA . GLY A 1 227 ? -18.456 24.951 0.847 1.00 8.06 227 GLY A CA 1
ATOM 1746 C C . GLY A 1 227 ? -18.206 23.755 1.773 1.00 7.66 227 GLY A C 1
ATOM 1747 O O . GLY A 1 227 ? -17.956 23.908 2.964 1.00 8.20 227 GLY A O 1
ATOM 1748 N N . VAL A 1 228 ? -18.300 22.526 1.230 1.00 7.46 228 VAL A N 1
ATOM 1749 C CA . VAL A 1 228 ? -18.125 21.337 2.063 1.00 7.88 228 VAL A CA 1
ATOM 1750 C C . VAL A 1 228 ? -16.722 21.288 2.637 1.00 7.25 228 VAL A C 1
ATOM 1751 O O . VAL A 1 228 ? -16.525 21.004 3.825 1.00 7.93 228 VAL A O 1
ATOM 1755 N N . THR A 1 229 ? -15.729 21.503 1.788 1.00 7.30 229 THR A N 1
ATOM 1756 C CA . THR A 1 229 ? -14.315 21.379 2.180 1.00 7.69 229 THR A CA 1
ATOM 1757 C C . THR A 1 229 ? -13.899 22.436 3.179 1.00 7.46 229 THR A C 1
ATOM 1758 O O . THR A 1 229 ? -13.176 22.126 4.102 1.00 7.95 229 THR A O 1
ATOM 1765 N N . PHE A 1 230 ? -14.331 23.680 2.993 1.00 7.32 230 PHE A N 1
ATOM 1766 C CA . PHE A 1 230 ? -13.932 24.745 3.900 1.00 7.76 230 PHE A CA 1
ATOM 1767 C C . PHE A 1 230 ? -14.670 24.626 5.243 1.00 7.37 230 PHE A C 1
ATOM 1768 O O . PHE A 1 230 ? -14.049 24.841 6.283 1.00 8.18 230 PHE A O 1
ATOM 1776 N N . PHE A 1 231 ? -15.949 24.276 5.221 1.00 7.57 231 PHE A N 1
ATOM 1777 C CA . PHE A 1 231 ? -16.623 24.011 6.484 1.00 8.14 231 PHE A CA 1
ATOM 1778 C C . PHE A 1 231 ? -15.893 22.909 7.248 1.00 7.62 231 PHE A C 1
ATOM 1779 O O . PHE A 1 231 ? -15.580 23.032 8.430 1.00 7.96 231 PHE A O 1
ATOM 1787 N N . GLY A 1 232 ? -15.649 21.789 6.568 1.00 7.17 232 GLY A N 1
ATOM 1788 C CA . GLY A 1 232 ? -15.081 20.628 7.254 1.00 8.14 232 GLY A CA 1
ATOM 1789 C C . GLY A 1 232 ? -13.678 20.902 7.746 1.00 7.61 232 GLY A C 1
ATOM 1790 O O . GLY A 1 232 ? -13.347 20.617 8.906 1.00 8.10 232 GLY A O 1
ATOM 1791 N N . ALA A 1 233 ? -12.809 21.383 6.876 1.00 8.05 233 ALA A N 1
ATOM 1792 C CA . ALA A 1 233 ? -11.433 21.664 7.271 1.00 8.31 233 ALA A CA 1
ATOM 1793 C C . ALA A 1 233 ? -11.402 22.681 8.394 1.00 7.30 233 ALA A C 1
ATOM 1794 O O . ALA A 1 233 ? -10.669 22.533 9.361 1.00 7.70 233 ALA A O 1
ATOM 1796 N N . GLY A 1 234 ? -12.188 23.734 8.271 1.00 7.52 234 GLY A N 1
ATOM 1797 C CA . GLY A 1 234 ? -12.123 24.784 9.271 1.00 7.66 234 GLY A CA 1
ATOM 1798 C C . GLY A 1 234 ? -12.664 24.298 10.614 1.00 7.15 234 GLY A C 1
ATOM 1799 O O . GLY A 1 234 ? -12.053 24.552 11.660 1.00 7.29 234 GLY A O 1
ATOM 1800 N N . VAL A 1 235 ? -13.816 23.639 10.614 1.00 7.04 235 VAL A N 1
ATOM 1801 C CA . VAL A 1 235 ? -14.406 23.178 11.874 1.00 6.97 235 VAL A CA 1
ATOM 1802 C C . VAL A 1 235 ? -13.548 22.112 12.532 1.00 6.90 235 VAL A C 1
ATOM 1803 O O . VAL A 1 235 ? -13.294 22.172 13.734 1.00 7.28 235 VAL A O 1
ATOM 1807 N N . ILE A 1 236 ? -13.084 21.103 11.774 1.00 6.37 236 ILE A N 1
ATOM 1808 C CA . ILE A 1 236 ? -12.285 20.056 12.427 1.00 6.87 236 ILE A CA 1
ATOM 1809 C C . ILE A 1 236 ? -10.980 20.670 12.924 1.00 6.76 236 ILE A C 1
ATOM 1810 O O . ILE A 1 236 ? -10.468 20.272 13.967 1.00 7.40 236 ILE A O 1
ATOM 1815 N N . SER A 1 237 ? -10.403 21.606 12.194 1.00 6.57 237 SER A N 1
ATOM 1816 C CA . SER A 1 237 ? -9.080 22.095 12.561 1.00 6.74 237 SER A CA 1
ATOM 1817 C C . SER A 1 237 ? -9.124 23.026 13.767 1.00 6.74 237 SER A C 1
ATOM 1818 O O . SER A 1 237 ? -8.298 22.911 14.663 1.00 7.29 237 SER A O 1
ATOM 1821 N N . THR A 1 238 ? -10.072 23.963 13.751 1.00 7.05 238 THR A N 1
ATOM 1822 C CA . THR A 1 238 ? -10.223 24.895 14.858 1.00 7.41 238 THR A CA 1
ATOM 1823 C C . THR A 1 238 ? -10.764 24.221 16.112 1.00 7.22 238 THR A C 1
ATOM 1824 O O . THR A 1 238 ? -10.277 24.480 17.211 1.00 8.07 238 THR A O 1
ATOM 1828 N N . GLY A 1 239 ? -11.777 23.376 15.986 1.00 7.51 239 GLY A N 1
ATOM 1829 C CA . GLY A 1 239 ? -12.290 22.710 17.151 1.00 7.89 239 GLY A CA 1
ATOM 1830 C C . GLY A 1 239 ? -11.248 21.824 17.814 1.00 7.87 239 GLY A C 1
ATOM 1831 O O . GLY A 1 239 ? -11.089 21.801 19.035 1.00 9.00 239 GLY A O 1
ATOM 1832 N N . SER A 1 240 ? -10.520 21.084 16.999 1.00 7.72 240 SER A N 1
ATOM 1833 C CA . SER A 1 240 ? -9.509 20.163 17.503 1.00 7.34 240 SER A CA 1
ATOM 1834 C C . SER A 1 240 ? -8.337 20.931 18.095 1.00 7.39 240 SER A C 1
ATOM 1835 O O . SER A 1 240 ? -7.860 20.628 19.178 1.00 9.04 240 SER A O 1
ATOM 1839 N N . PHE A 1 241 ? -7.828 21.946 17.393 1.00 7.07 241 PHE A N 1
ATOM 1840 C CA . PHE A 1 241 ? -6.711 22.731 17.905 1.00 7.55 241 PHE A CA 1
ATOM 1841 C C . PHE A 1 241 ? -7.097 23.376 19.238 1.00 7.34 241 PHE A C 1
ATOM 1842 O O . PHE A 1 241 ? -6.334 23.310 20.196 1.00 8.08 241 PHE A O 1
ATOM 1850 N N . LEU A 1 242 ? -8.249 24.039 19.298 1.00 7.69 242 LEU A N 1
ATOM 1851 C CA . LEU A 1 242 ? -8.620 24.697 20.539 1.00 7.74 242 LEU A CA 1
ATOM 1852 C C . LEU A 1 242 ? -8.713 23.669 21.682 1.00 7.75 242 LEU A C 1
ATOM 1853 O O . LEU A 1 242 ? -8.259 23.943 22.793 1.00 8.24 242 LEU A O 1
ATOM 1858 N N . THR A 1 243 ? -9.294 22.519 21.428 1.00 7.21 243 THR A N 1
ATOM 1859 C CA . THR A 1 243 ? -9.439 21.509 22.467 1.00 7.20 243 THR A CA 1
ATOM 1860 C C . THR A 1 243 ? -8.078 21.106 23.029 1.00 7.50 243 THR A C 1
ATOM 1861 O O . THR A 1 243 ? -7.895 21.049 24.231 1.00 8.42 243 THR A O 1
ATOM 1865 N N . THR A 1 244 ? -7.138 20.732 22.163 1.00 7.93 244 THR A N 1
ATOM 1866 C CA . THR A 1 244 ? -5.855 20.273 22.649 1.00 8.64 244 THR A CA 1
ATOM 1867 C C . THR A 1 244 ? -4.988 21.410 23.202 1.00 8.35 244 THR A C 1
ATOM 1868 O O . THR A 1 244 ? -4.200 21.200 24.130 1.00 9.33 244 THR A O 1
ATOM 1872 N N . ALA A 1 245 ? -5.169 22.629 22.703 1.00 8.28 245 ALA A N 1
ATOM 1873 C CA . ALA A 1 245 ? -4.531 23.800 23.270 1.00 8.67 245 ALA A CA 1
ATOM 1874 C C . ALA A 1 245 ? -5.030 24.057 24.712 1.00 8.25 245 ALA A C 1
ATOM 1875 O O . ALA A 1 245 ? -4.260 24.426 25.583 1.00 9.12 245 ALA A O 1
ATOM 1877 N N . LEU A 1 246 ? -6.329 23.870 24.927 1.00 8.42 246 LEU A N 1
ATOM 1878 C CA . LEU A 1 246 ? -6.888 24.016 26.270 1.00 8.39 246 LEU A CA 1
ATOM 1879 C C . LEU A 1 246 ? -6.261 23.009 27.231 1.00 8.07 246 LEU A C 1
ATOM 1880 O O . LEU A 1 246 ? -6.001 23.363 28.379 1.00 8.43 246 LEU A O 1
ATOM 1885 N N . ILE A 1 247 ? -6.024 21.773 26.798 1.00 7.96 247 ILE A N 1
ATOM 1886 C CA . ILE A 1 247 ? -5.314 20.809 27.652 1.00 7.70 247 ILE A CA 1
ATOM 1887 C C . ILE A 1 247 ? -3.933 21.351 28.021 1.00 7.83 247 ILE A C 1
ATOM 1888 O O . ILE A 1 247 ? -3.527 21.326 29.172 1.00 9.09 247 ILE A O 1
ATOM 1893 N N . SER A 1 248 ? -3.195 21.784 27.011 1.00 8.49 248 SER A N 1
ATOM 1894 C CA . SER A 1 248 ? -1.836 22.273 27.245 1.00 9.60 248 SER A CA 1
ATOM 1895 C C . SER A 1 248 ? -1.801 23.433 28.207 1.00 9.31 248 SER A C 1
ATOM 1896 O O . SER A 1 248 ? -0.892 23.560 29.027 1.00 10.55 248 SER A O 1
ATOM 1899 N N . LEU A 1 249 ? -2.782 24.305 28.074 1.00 9.00 249 LEU A N 1
ATOM 1900 C CA . LEU A 1 249 ? -2.916 25.447 28.944 1.00 10.45 249 LEU A CA 1
ATOM 1901 C C . LEU A 1 249 ? -3.300 25.056 30.381 1.00 10.38 249 LEU A C 1
ATOM 1902 O O . LEU A 1 249 ? -2.715 25.517 31.354 1.00 11.86 249 LEU A O 1
ATOM 1911 N N . ILE A 1 250 ? -4.318 24.196 30.487 1.00 10.08 250 ILE A N 1
ATOM 1912 C CA . ILE A 1 250 ? -4.792 23.762 31.787 1.00 11.69 250 ILE A CA 1
ATOM 1913 C C . ILE A 1 250 ? -3.707 23.031 32.561 1.00 11.47 250 ILE A C 1
ATOM 1914 O O . ILE A 1 250 ? -3.615 23.165 33.783 1.00 13.57 250 ILE A O 1
ATOM 1919 N N . GLN A 1 251 ? -2.835 22.329 31.861 1.00 11.54 251 GLN A N 1
ATOM 1920 C CA . GLN A 1 251 ? -1.717 21.597 32.457 1.00 13.06 251 GLN A CA 1
ATOM 1921 C C . GLN A 1 251 ? -0.522 22.508 32.849 1.00 13.49 251 GLN A C 1
ATOM 1922 O O . GLN A 1 251 ? 0.481 22.018 33.405 1.00 15.16 251 GLN A O 1
ATOM 1928 N N . ARG A 1 252 ? -0.655 23.797 32.590 1.00 11.67 252 ARG A N 1
ATOM 1929 C CA . ARG A 1 252 ? 0.328 24.817 32.921 1.00 12.05 252 ARG A CA 1
ATOM 1930 C C . ARG A 1 252 ? -0.356 25.891 33.760 1.00 12.39 252 ARG A C 1
ATOM 1931 O O . ARG A 1 252 ? -0.610 26.995 33.272 1.00 12.81 252 ARG A O 1
ATOM 1939 N N . PRO A 1 253 ? -0.685 25.618 35.026 1.00 13.58 253 PRO A N 1
ATOM 1940 C CA . PRO A 1 253 ? -1.450 26.589 35.813 1.00 13.79 253 PRO A CA 1
ATOM 1941 C C . PRO A 1 253 ? -0.796 27.963 35.890 1.00 14.91 253 PRO A C 1
ATOM 1942 O O . PRO A 1 253 ? -1.507 28.955 35.914 1.00 14.33 253 PRO A O 1
ATOM 1946 N N . GLN A 1 254 ? 0.527 28.010 35.907 1.00 14.80 254 GLN A N 1
ATOM 1947 C CA . GLN A 1 254 ? 1.281 29.265 36.013 1.00 15.97 254 GLN A CA 1
ATOM 1948 C C . GLN A 1 254 ? 1.036 30.072 34.735 1.00 14.53 254 GLN A C 1
ATOM 1949 O O . GLN A 1 254 ? 0.843 31.281 34.785 1.00 15.06 254 GLN A O 1
ATOM 1955 N N . LEU A 1 255 ? 1.056 29.425 33.581 1.00 14.26 255 LEU A N 1
ATOM 1956 C CA . LEU A 1 255 ? 0.771 30.101 32.318 1.00 14.11 255 LEU A CA 1
ATOM 1957 C C . LEU A 1 255 ? -0.705 30.491 32.246 1.00 13.27 255 LEU A C 1
ATOM 1958 O O . LEU A 1 255 ? -1.023 31.582 31.817 1.00 14.57 255 LEU A O 1
ATOM 1963 N N . ARG A 1 256 ? -1.612 29.612 32.670 1.00 13.61 256 ARG A N 1
ATOM 1964 C CA . ARG A 1 256 ? -3.024 29.942 32.744 1.00 13.53 256 ARG A CA 1
ATOM 1965 C C . ARG A 1 256 ? -3.188 31.214 33.543 1.00 14.12 256 ARG A C 1
ATOM 1966 O O . ARG A 1 256 ? -3.925 32.096 33.148 1.00 14.41 256 ARG A O 1
ATOM 1974 N N . ASN A 1 257 ? -2.539 31.281 34.702 1.00 13.79 257 ASN A N 1
ATOM 1975 C CA . ASN A 1 257 ? -2.663 32.443 35.573 1.00 14.48 257 ASN A CA 1
ATOM 1976 C C . ASN A 1 257 ? -2.097 33.711 34.940 1.00 13.86 257 ASN A C 1
ATOM 1977 O O . ASN A 1 257 ? -2.693 34.775 35.030 1.00 16.11 257 ASN A O 1
ATOM 1982 N N . LEU A 1 258 ? -0.956 33.581 34.280 1.00 14.17 258 LEU A N 1
ATOM 1983 C CA . LEU A 1 258 ? -0.325 34.722 33.616 1.00 13.93 258 LEU A CA 1
ATOM 1984 C C . LEU A 1 258 ? -1.237 35.263 32.521 1.00 14.04 258 LEU A C 1
ATOM 1985 O O . LEU A 1 258 ? -1.418 36.484 32.391 1.00 15.25 258 LEU A O 1
ATOM 1990 N N . LEU A 1 259 ? -1.767 34.362 31.690 1.00 14.22 259 LEU A N 1
ATOM 1991 C CA . LEU A 1 259 ? -2.667 34.820 30.608 1.00 13.54 259 LEU A CA 1
ATOM 1992 C C . LEU A 1 259 ? -3.965 35.410 31.139 1.00 14.46 259 LEU A C 1
ATOM 1993 O O . LEU A 1 259 ? -4.525 36.342 30.549 1.00 15.99 259 LEU A O 1
ATOM 1998 N N . HIS A 1 260 ? -4.465 34.856 32.236 1.00 14.16 260 HIS A N 1
ATOM 1999 C CA . HIS A 1 260 ? -5.618 35.422 32.906 1.00 15.16 260 HIS A CA 1
ATOM 2000 C C . HIS A 1 260 ? -5.378 36.868 33.385 1.00 15.57 260 HIS A C 1
ATOM 2001 O O . HIS A 1 260 ? -6.243 37.717 33.188 1.00 16.74 260 HIS A O 1
ATOM 2008 N N . GLU A 1 261 ? -4.222 37.075 34.007 1.00 16.06 261 GLU A N 1
ATOM 2009 C CA . GLU A 1 261 ? -3.782 38.372 34.595 1.00 17.13 261 GLU A CA 1
ATOM 2010 C C . GLU A 1 261 ? -3.438 39.400 33.520 1.00 17.16 261 GLU A C 1
ATOM 2011 O O . GLU A 1 261 ? -3.716 40.587 33.692 1.00 18.87 261 GLU A O 1
ATOM 2014 N N . LYS A 1 262 ? -2.858 38.929 32.417 1.00 16.68 262 LYS A N 1
ATOM 2015 C CA . LYS A 1 262 ? -2.378 39.792 31.324 1.00 16.60 262 LYS A CA 1
ATOM 2016 C C . LYS A 1 262 ? -2.893 39.266 29.971 1.00 16.55 262 LYS A C 1
ATOM 2017 O O . LYS A 1 262 ? -2.154 38.664 29.196 1.00 15.99 262 LYS A O 1
ATOM 2021 N N . PRO A 1 263 ? -4.179 39.454 29.689 1.00 16.30 263 PRO A N 1
ATOM 2022 C CA . PRO A 1 263 ? -4.746 38.858 28.475 1.00 16.99 263 PRO A CA 1
ATOM 2023 C C . PRO A 1 263 ? -4.141 39.388 27.176 1.00 16.51 263 PRO A C 1
ATOM 2024 O O . PRO A 1 263 ? -4.343 38.784 26.131 1.00 16.74 263 PRO A O 1
ATOM 2028 N N . GLU A 1 264 ? -3.425 40.505 27.249 1.00 16.46 264 GLU A N 1
ATOM 2029 C CA . GLU A 1 264 ? -2.692 41.033 26.098 1.00 16.31 264 GLU A CA 1
ATOM 2030 C C . GLU A 1 264 ? -1.624 40.036 25.605 1.00 15.66 264 GLU A C 1
ATOM 2031 O O . GLU A 1 264 ? -1.145 40.140 24.485 1.00 16.11 264 GLU A O 1
ATOM 2037 N N . LEU A 1 265 ? -1.240 39.120 26.486 1.00 14.84 265 LEU A N 1
ATOM 2038 C CA . LEU A 1 265 ? -0.287 38.067 26.132 1.00 13.50 265 LEU A CA 1
ATOM 2039 C C . LEU A 1 265 ? -0.925 36.867 25.424 1.00 12.67 265 LEU A C 1
ATOM 2040 O O . LEU A 1 265 ? -0.213 35.969 24.988 1.00 12.44 265 LEU A O 1
ATOM 2045 N N . ILE A 1 266 ? -2.243 36.854 25.301 1.00 12.95 266 ILE A N 1
ATOM 2046 C CA . ILE A 1 266 ? -2.916 35.680 24.720 1.00 12.40 266 ILE A CA 1
ATOM 2047 C C . ILE A 1 266 ? -2.470 35.421 23.280 1.00 11.99 266 ILE A C 1
ATOM 2048 O O . ILE A 1 266 ? -2.239 34.279 22.942 1.00 11.76 266 ILE A O 1
ATOM 2053 N N . PRO A 1 267 ? -2.333 36.427 22.403 1.00 12.30 267 PRO A N 1
ATOM 2054 C CA . PRO A 1 267 ? -1.805 36.107 21.064 1.00 11.89 267 PRO A CA 1
ATOM 2055 C C . PRO A 1 267 ? -0.450 35.383 21.078 1.00 12.05 267 PRO A C 1
ATOM 2056 O O . PRO A 1 267 ? -0.273 34.402 20.355 1.00 12.02 267 PRO A O 1
ATOM 2060 N N . ALA A 1 268 ? 0.484 35.847 21.899 1.00 11.57 268 ALA A N 1
ATOM 2061 C CA . ALA A 1 268 ? 1.782 35.165 21.995 1.00 11.32 268 ALA A CA 1
ATOM 2062 C C . ALA A 1 268 ? 1.617 33.753 22.567 1.00 10.45 268 ALA A C 1
ATOM 2063 O O . ALA A 1 268 ? 2.300 32.814 22.137 1.00 10.55 268 ALA A O 1
ATOM 2065 N N . GLY A 1 269 ? 0.721 33.618 23.537 1.00 10.61 269 GLY A N 1
ATOM 2066 C CA . GLY A 1 269 ? 0.415 32.320 24.112 1.00 10.39 269 GLY A CA 1
ATOM 2067 C C . GLY A 1 269 ? -0.155 31.364 23.058 1.00 10.38 269 GLY A C 1
ATOM 2068 O O . GLY A 1 269 ? 0.263 30.207 22.979 1.00 10.36 269 GLY A O 1
ATOM 2069 N N . VAL A 1 270 ? -1.098 31.848 22.261 1.00 11.13 270 VAL A N 1
ATOM 2070 C CA . VAL A 1 270 ? -1.698 31.028 21.203 1.00 11.19 270 VAL A CA 1
ATOM 2071 C C . VAL A 1 270 ? -0.663 30.651 20.151 1.00 10.44 270 VAL A C 1
ATOM 2072 O O . VAL A 1 270 ? -0.687 29.520 19.630 1.00 10.39 270 VAL A O 1
ATOM 2076 N N . GLU A 1 271 ? 0.280 31.529 19.839 1.00 10.80 271 GLU A N 1
ATOM 2077 C CA . GLU A 1 271 ? 1.309 31.159 18.886 1.00 10.10 271 GLU A CA 1
ATOM 2078 C C . GLU A 1 271 ? 2.182 30.001 19.408 1.00 9.37 271 GLU A C 1
ATOM 2079 O O . GLU A 1 271 ? 2.512 29.110 18.647 1.00 9.55 271 GLU A O 1
ATOM 2090 N N . GLU A 1 272 ? 2.528 30.041 20.686 1.00 8.43 272 GLU A N 1
ATOM 2091 C CA . GLU A 1 272 ? 3.246 28.911 21.280 1.00 8.39 272 GLU A CA 1
ATOM 2092 C C . GLU A 1 272 ? 2.396 27.633 21.365 1.00 8.02 272 GLU A C 1
ATOM 2093 O O . GLU A 1 272 ? 2.899 26.550 21.139 1.00 8.57 272 GLU A O 1
ATOM 2099 N N . LEU A 1 273 ? 1.128 27.802 21.678 1.00 8.29 273 LEU A N 1
ATOM 2100 C CA . LEU A 1 273 ? 0.196 26.653 21.688 1.00 7.94 273 LEU A CA 1
ATOM 2101 C C . LEU A 1 273 ? 0.087 26.053 20.299 1.00 7.87 273 LEU A C 1
ATOM 2102 O O . LEU A 1 273 ? 0.035 24.807 20.165 1.00 8.13 273 LEU A O 1
ATOM 2107 N N . LEU A 1 274 ? 0.085 26.862 19.247 1.00 8.15 274 LEU A N 1
ATOM 2108 C CA . LEU A 1 274 ? 0.169 26.373 17.875 1.00 7.95 274 LEU A CA 1
ATOM 2109 C C . LEU A 1 274 ? 1.478 25.622 17.648 1.00 8.53 274 LEU A C 1
ATOM 2110 O O . LEU A 1 274 ? 1.486 24.523 17.120 1.00 8.42 274 LEU A O 1
ATOM 2115 N N . ARG A 1 275 ? 2.590 26.211 18.060 1.00 8.01 275 ARG A N 1
ATOM 2116 C CA . ARG A 1 275 ? 3.868 25.569 17.856 1.00 7.76 275 ARG A CA 1
ATOM 2117 C C . ARG A 1 275 ? 3.918 24.171 18.496 1.00 8.00 275 ARG A C 1
ATOM 2118 O O . ARG A 1 275 ? 4.462 23.240 17.891 1.00 9.10 275 ARG A O 1
ATOM 2126 N N . ILE A 1 276 ? 3.447 24.045 19.737 1.00 7.83 276 ILE A N 1
ATOM 2127 C CA . ILE A 1 276 ? 3.549 22.764 20.435 1.00 7.73 276 ILE A CA 1
ATOM 2128 C C . ILE A 1 276 ? 2.357 21.863 20.207 1.00 7.62 276 ILE A C 1
ATOM 2129 O O . ILE A 1 276 ? 2.203 20.850 20.876 1.00 9.10 276 ILE A O 1
ATOM 2134 N N . ASN A 1 277 ? 1.514 22.188 19.238 1.00 7.87 277 ASN A N 1
ATOM 2135 C CA . ASN A 1 277 ? 0.274 21.431 19.060 1.00 8.04 277 ASN A CA 1
ATOM 2136 C C . ASN A 1 277 ? 0.535 20.100 18.380 1.00 8.28 277 ASN A C 1
ATOM 2137 O O . ASN A 1 277 ? 1.337 19.980 17.459 1.00 10.01 277 ASN A O 1
ATOM 2142 N N . LEU A 1 278 ? -0.187 19.088 18.871 1.00 7.46 278 LEU A N 1
ATOM 2143 C CA . LEU A 1 278 ? -0.094 17.714 18.349 1.00 7.32 278 LEU A CA 1
ATOM 2144 C C . LEU A 1 278 ? -1.373 17.338 17.637 1.00 7.42 278 LEU A C 1
ATOM 2145 O O . LEU A 1 278 ? -1.703 16.158 17.482 1.00 8.44 278 LEU A O 1
ATOM 2150 N N . SER A 1 279 ? -2.124 18.314 17.152 1.00 7.86 279 SER A N 1
ATOM 2151 C CA . SER A 1 279 ? -3.424 18.089 16.542 1.00 8.38 279 SER A CA 1
ATOM 2152 C C . SER A 1 279 ? -3.378 17.241 15.271 1.00 7.33 279 SER A C 1
ATOM 2153 O O . SER A 1 279 ? -4.257 16.400 15.083 1.00 7.78 279 SER A O 1
ATOM 2158 N N . PHE A 1 280 ? -2.430 17.482 14.375 1.00 7.23 280 PHE A N 1
ATOM 2159 C CA . PHE A 1 280 ? -2.345 16.657 13.165 1.00 6.84 280 PHE A CA 1
ATOM 2160 C C . PHE A 1 280 ? -1.813 15.284 13.541 1.00 6.70 280 PHE A C 1
ATOM 2161 O O . PHE A 1 280 ? -0.706 15.140 14.068 1.00 7.42 280 PHE A O 1
ATOM 2169 N N . ALA A 1 281 ? -2.601 14.250 13.266 1.00 6.41 281 ALA A N 1
ATOM 2170 C CA . ALA A 1 281 ? -2.274 12.883 13.690 1.00 6.64 281 ALA A CA 1
ATOM 2171 C C . ALA A 1 281 ? -1.266 12.213 12.794 1.00 6.75 281 ALA A C 1
ATOM 2172 O O . ALA A 1 281 ? -0.633 11.241 13.260 1.00 7.57 281 ALA A O 1
ATOM 2174 N N . ASP A 1 282 ? -1.122 12.660 11.557 1.00 6.92 282 ASP A N 1
ATOM 2175 C CA . ASP A 1 282 ? -0.237 12.065 10.581 1.00 7.26 282 ASP A CA 1
ATOM 2176 C C . ASP A 1 282 ? 0.642 13.159 9.995 1.00 7.10 282 ASP A C 1
ATOM 2177 O O . ASP A 1 282 ? 0.259 14.327 9.948 1.00 7.65 282 ASP A O 1
ATOM 2182 N N . GLY A 1 283 ? 1.798 12.777 9.486 1.00 7.40 283 GLY A N 1
ATOM 2183 C CA . GLY A 1 283 ? 2.564 13.700 8.646 1.00 7.11 283 GLY A CA 1
ATOM 2184 C C . GLY A 1 283 ? 1.745 14.175 7.461 1.00 7.23 283 GLY A C 1
ATOM 2185 O O . GLY A 1 283 ? 0.827 13.492 6.992 1.00 8.23 283 GLY A O 1
ATOM 2186 N N . LEU A 1 284 ? 2.100 15.358 6.952 1.00 6.77 284 LEU A N 1
ATOM 2187 C CA . LEU A 1 284 ? 1.463 15.850 5.730 1.00 6.69 284 LEU A CA 1
ATOM 2188 C C . LEU A 1 284 ? 1.993 15.067 4.542 1.00 6.81 284 LEU A C 1
ATOM 2189 O O . LEU A 1 284 ? 3.208 15.001 4.348 1.00 7.22 284 LEU A O 1
ATOM 2194 N N . PRO A 1 285 ? 1.124 14.482 3.720 1.00 6.85 285 PRO A N 1
ATOM 2195 C CA . PRO A 1 285 ? 1.615 13.623 2.652 1.00 7.04 285 PRO A CA 1
ATOM 2196 C C . PRO A 1 285 ? 1.925 14.384 1.371 1.00 6.80 285 PRO A C 1
ATOM 2197 O O . PRO A 1 285 ? 1.195 15.312 0.975 1.00 7.36 285 PRO A O 1
ATOM 2201 N N . ARG A 1 286 ? 2.970 13.932 0.687 1.00 6.73 286 ARG A N 1
ATOM 2202 C CA . ARG A 1 286 ? 3.370 14.460 -0.625 1.00 6.65 286 ARG A CA 1
ATOM 2203 C C . ARG A 1 286 ? 3.931 13.296 -1.438 1.00 7.08 286 ARG A C 1
ATOM 2204 O O . ARG A 1 286 ? 4.523 12.372 -0.875 1.00 8.18 286 ARG A O 1
ATOM 2212 N N . LEU A 1 287 ? 3.766 13.348 -2.757 1.00 7.18 287 LEU A N 1
ATOM 2213 C CA . LEU A 1 287 ? 4.321 12.332 -3.649 1.00 7.67 287 LEU A CA 1
ATOM 2214 C C . LEU A 1 287 ? 5.453 12.961 -4.461 1.00 7.72 287 LEU A C 1
ATOM 2215 O O . LEU A 1 287 ? 5.248 13.981 -5.111 1.00 8.87 287 LEU A O 1
ATOM 2220 N N . ALA A 1 288 ? 6.608 12.334 -4.476 1.00 7.98 288 ALA A N 1
ATOM 2221 C CA . ALA A 1 288 ? 7.715 12.846 -5.289 1.00 8.96 288 ALA A CA 1
ATOM 2222 C C . ALA A 1 288 ? 7.394 12.689 -6.766 1.00 9.36 288 ALA A C 1
ATOM 2223 O O . ALA A 1 288 ? 6.988 11.619 -7.230 1.00 10.30 288 ALA A O 1
ATOM 2225 N N . THR A 1 289 ? 7.641 13.759 -7.518 1.00 9.86 289 THR A N 1
ATOM 2226 C CA . THR A 1 289 ? 7.474 13.738 -8.970 1.00 10.43 289 THR A CA 1
ATOM 2227 C C . THR A 1 289 ? 8.824 13.709 -9.722 1.00 10.72 289 THR A C 1
ATOM 2228 O O . THR A 1 289 ? 8.836 13.774 -10.934 1.00 12.00 289 THR A O 1
ATOM 2232 N N . ALA A 1 290 ? 9.921 13.596 -8.977 1.00 10.65 290 ALA A N 1
ATOM 2233 C CA . ALA A 1 290 ? 11.286 13.565 -9.505 1.00 11.48 290 ALA A CA 1
ATOM 2234 C C . ALA A 1 290 ? 12.113 12.837 -8.449 1.00 11.18 290 ALA A C 1
ATOM 2235 O O . ALA A 1 290 ? 11.645 12.635 -7.303 1.00 11.75 290 ALA A O 1
ATOM 2237 N N . ASP A 1 291 ? 13.353 12.490 -8.781 1.00 11.62 291 ASP A N 1
ATOM 2238 C CA . ASP A 1 291 ? 14.312 12.011 -7.805 1.00 11.36 291 ASP A CA 1
ATOM 2239 C C . ASP A 1 291 ? 14.941 13.229 -7.123 1.00 11.53 291 ASP A C 1
ATOM 2240 O O . ASP A 1 291 ? 15.491 14.108 -7.802 1.00 13.65 291 ASP A O 1
ATOM 2245 N N . ILE A 1 292 ? 14.811 13.319 -5.802 1.00 11.42 292 ILE A N 1
ATOM 2246 C CA . ILE A 1 292 ? 15.190 14.532 -5.055 1.00 11.37 292 ILE A CA 1
ATOM 2247 C C . ILE A 1 292 ? 15.955 14.148 -3.809 1.00 10.77 292 ILE A C 1
ATOM 2248 O O . ILE A 1 292 ? 15.479 13.329 -3.027 1.00 11.11 292 ILE A O 1
ATOM 2253 N N . GLN A 1 293 ? 17.103 14.782 -3.582 1.00 11.55 293 GLN A N 1
ATOM 2254 C CA . GLN A 1 293 ? 17.889 14.509 -2.410 1.00 11.99 293 GLN A CA 1
ATOM 2255 C C . GLN A 1 293 ? 17.302 15.267 -1.215 1.00 11.84 293 GLN A C 1
ATOM 2256 O O . GLN A 1 293 ? 17.106 16.480 -1.272 1.00 12.47 293 GLN A O 1
ATOM 2262 N N . VAL A 1 294 ? 17.044 14.537 -0.139 1.00 10.58 294 VAL A N 1
ATOM 2263 C CA . VAL A 1 294 ? 16.529 15.091 1.120 1.00 10.86 294 VAL A CA 1
ATOM 2264 C C . VAL A 1 294 ? 17.408 14.550 2.232 1.00 11.40 294 VAL A C 1
ATOM 2265 O O . VAL A 1 294 ? 17.361 13.358 2.531 1.00 11.68 294 VAL A O 1
ATOM 2269 N N . GLY A 1 295 ? 18.293 15.382 2.774 1.00 12.11 295 GLY A N 1
ATOM 2270 C CA . GLY A 1 295 ? 19.259 14.877 3.717 1.00 12.92 295 GLY A CA 1
ATOM 2271 C C . GLY A 1 295 ? 20.075 13.749 3.102 1.00 13.44 295 GLY A C 1
ATOM 2272 O O . GLY A 1 295 ? 20.561 13.848 1.968 1.00 14.04 295 GLY A O 1
ATOM 2273 N N . ASP A 1 296 ? 20.211 12.663 3.838 1.00 13.84 296 ASP A N 1
ATOM 2274 C CA . ASP A 1 296 ? 21.009 11.525 3.371 1.00 15.33 296 ASP A CA 1
ATOM 2275 C C . ASP A 1 296 ? 20.268 10.586 2.411 1.00 14.63 296 ASP A C 1
ATOM 2276 O O . ASP A 1 296 ? 20.820 9.553 2.040 1.00 15.96 296 ASP A O 1
ATOM 2281 N N . VAL A 1 297 ? 19.038 10.894 2.047 1.00 12.97 297 VAL A N 1
ATOM 2282 C CA . VAL A 1 297 ? 18.214 9.985 1.240 1.00 12.21 297 VAL A CA 1
ATOM 2283 C C . VAL A 1 297 ? 17.911 10.612 -0.114 1.00 11.90 297 VAL A C 1
ATOM 2284 O O . VAL A 1 297 ? 17.460 11.749 -0.212 1.00 12.39 297 VAL A O 1
ATOM 2288 N N . LEU A 1 298 ? 18.117 9.836 -1.165 1.00 11.76 298 LEU A N 1
ATOM 2289 C CA . LEU A 1 298 ? 17.648 10.204 -2.481 1.00 11.67 298 LEU A CA 1
ATOM 2290 C C . LEU A 1 298 ? 16.241 9.645 -2.628 1.00 11.18 298 LEU A C 1
ATOM 2291 O O . LEU A 1 298 ? 16.071 8.440 -2.866 1.00 13.12 298 LEU A O 1
ATOM 2296 N N . VAL A 1 299 ? 15.248 10.513 -2.462 1.00 10.55 299 VAL A N 1
ATOM 2297 C CA . VAL A 1 299 ? 13.849 10.124 -2.634 1.00 9.46 299 VAL A CA 1
ATOM 2298 C C . VAL A 1 299 ? 13.616 9.903 -4.128 1.00 9.95 299 VAL A C 1
ATOM 2299 O O . VAL A 1 299 ? 14.004 10.741 -4.946 1.00 11.92 299 VAL A O 1
ATOM 2303 N N . ARG A 1 300 ? 12.970 8.794 -4.479 1.00 9.82 300 ARG A N 1
ATOM 2304 C CA . ARG A 1 300 ? 12.732 8.447 -5.862 1.00 10.07 300 ARG A CA 1
ATOM 2305 C C . ARG A 1 300 ? 11.351 8.884 -6.306 1.00 9.49 300 ARG A C 1
ATOM 2306 O O . ARG A 1 300 ? 10.393 8.887 -5.542 1.00 9.60 300 ARG A O 1
ATOM 2315 N N . LYS A 1 301 ? 11.246 9.201 -7.583 1.00 9.99 301 LYS A N 1
ATOM 2316 C CA . LYS A 1 301 ? 9.984 9.537 -8.191 1.00 9.47 301 LYS A CA 1
ATOM 2317 C C . LYS A 1 301 ? 8.942 8.477 -7.836 1.00 9.27 301 LYS A C 1
ATOM 2318 O O . LYS A 1 301 ? 9.160 7.272 -8.008 1.00 9.75 301 LYS A O 1
ATOM 2324 N N . GLY A 1 302 ? 7.786 8.939 -7.417 1.00 8.69 302 GLY A N 1
ATOM 2325 C CA . GLY A 1 302 ? 6.655 8.081 -7.071 1.00 9.15 302 GLY A CA 1
ATOM 2326 C C . GLY A 1 302 ? 6.589 7.647 -5.617 1.00 8.41 302 GLY A C 1
ATOM 2327 O O . GLY A 1 302 ? 5.626 6.991 -5.233 1.00 9.58 302 GLY A O 1
ATOM 2328 N N . GLU A 1 303 ? 7.569 7.995 -4.807 1.00 8.44 303 GLU A N 1
ATOM 2329 C CA . GLU A 1 303 ? 7.573 7.654 -3.381 1.00 7.79 303 GLU A CA 1
ATOM 2330 C C . GLU A 1 303 ? 6.789 8.685 -2.575 1.00 7.64 303 GLU A C 1
ATOM 2331 O O . GLU A 1 303 ? 6.703 9.881 -2.916 1.00 8.57 303 GLU A O 1
ATOM 2337 N N . LEU A 1 304 ? 6.230 8.197 -1.492 1.00 7.32 304 LEU A N 1
ATOM 2338 C CA . LEU A 1 304 ? 5.465 8.987 -0.543 1.00 7.07 304 LEU A CA 1
ATOM 2339 C C . LEU A 1 304 ? 6.369 9.550 0.537 1.00 6.81 304 LEU A C 1
ATOM 2340 O O . LEU A 1 304 ? 7.212 8.838 1.107 1.00 7.78 304 LEU A O 1
ATOM 2345 N N . VAL A 1 305 ? 6.182 10.819 0.830 1.00 6.95 305 VAL A N 1
ATOM 2346 C CA . VAL A 1 305 ? 6.902 11.546 1.864 1.00 6.89 305 VAL A CA 1
ATOM 2347 C C . VAL A 1 305 ? 5.874 12.114 2.852 1.00 6.84 305 VAL A C 1
ATOM 2348 O O . VAL A 1 305 ? 4.849 12.638 2.449 1.00 7.99 305 VAL A O 1
ATOM 2352 N N . LEU A 1 306 ? 6.169 11.993 4.140 1.00 6.71 306 LEU A N 1
ATOM 2353 C CA . LEU A 1 306 ? 5.311 12.433 5.243 1.00 6.53 306 LEU A CA 1
ATOM 2354 C C . LEU A 1 306 ? 6.064 13.464 6.049 1.00 6.43 306 LEU A C 1
ATOM 2355 O O . LEU A 1 306 ? 7.106 13.182 6.618 1.00 7.76 306 LEU A O 1
ATOM 2360 N N . VAL A 1 307 ? 5.528 14.673 6.090 1.00 6.88 307 VAL A N 1
ATOM 2361 C CA . VAL A 1 307 ? 6.145 15.795 6.780 1.00 7.13 307 VAL A CA 1
ATOM 2362 C C . VAL A 1 307 ? 5.568 15.886 8.195 1.00 6.57 307 VAL A C 1
ATOM 2363 O O . VAL A 1 307 ? 4.418 16.269 8.370 1.00 7.20 307 VAL A O 1
ATOM 2367 N N . LEU A 1 308 ? 6.354 15.502 9.191 1.00 6.80 308 LEU A N 1
ATOM 2368 C CA . LEU A 1 308 ? 5.890 15.398 10.556 1.00 7.22 308 LEU A CA 1
ATOM 2369 C C . LEU A 1 308 ? 5.943 16.771 11.219 1.00 6.93 308 LEU A C 1
ATOM 2370 O O . LEU A 1 308 ? 7.027 17.280 11.566 1.00 7.71 308 LEU A O 1
ATOM 2375 N N . LEU A 1 309 ? 4.800 17.415 11.395 1.00 6.85 309 LEU A N 1
ATOM 2376 C CA . LEU A 1 309 ? 4.767 18.800 11.865 1.00 7.19 309 LEU A CA 1
ATOM 2377 C C . LEU A 1 309 ? 5.402 18.952 13.228 1.00 7.38 309 LEU A C 1
ATOM 2378 O O . LEU A 1 309 ? 6.140 19.926 13.455 1.00 7.89 309 LEU A O 1
ATOM 2383 N N . GLU A 1 310 ? 5.141 18.038 14.149 1.00 7.68 310 GLU A N 1
ATOM 2384 C CA . GLU A 1 310 ? 5.757 18.113 15.485 1.00 8.22 310 GLU A CA 1
ATOM 2385 C C . GLU A 1 310 ? 7.227 17.786 15.416 1.00 8.04 310 GLU A C 1
ATOM 2386 O O . GLU A 1 310 ? 7.983 18.165 16.320 1.00 8.99 310 GLU A O 1
ATOM 2392 N N . GLY A 1 311 ? 7.665 17.073 14.393 1.00 7.95 311 GLY A N 1
ATOM 2393 C CA . GLY A 1 311 ? 9.096 16.924 14.157 1.00 8.42 311 GLY A CA 1
ATOM 2394 C C . GLY A 1 311 ? 9.754 18.300 13.985 1.00 8.35 311 GLY A C 1
ATOM 2395 O O . GLY A 1 311 ? 10.692 18.659 14.698 1.00 9.13 311 GLY A O 1
ATOM 2396 N N . ALA A 1 312 ? 9.244 19.074 13.063 1.00 8.08 312 ALA A N 1
ATOM 2397 C CA . ALA A 1 312 ? 9.742 20.433 12.861 1.00 8.32 312 ALA A CA 1
ATOM 2398 C C . ALA A 1 312 ? 9.554 21.300 14.095 1.00 7.35 312 ALA A C 1
ATOM 2399 O O . ALA A 1 312 ? 10.469 22.059 14.469 1.00 8.26 312 ALA A O 1
ATOM 2401 N N . ASN A 1 313 ? 8.364 21.274 14.695 1.00 7.42 313 ASN A N 1
ATOM 2402 C CA . ASN A 1 313 ? 7.995 22.283 15.672 1.00 7.68 313 ASN A CA 1
ATOM 2403 C C . ASN A 1 313 ? 8.630 22.059 17.049 1.00 7.51 313 ASN A C 1
ATOM 2404 O O . ASN A 1 313 ? 8.699 22.988 17.847 1.00 8.27 313 ASN A O 1
ATOM 2409 N N . PHE A 1 314 ? 9.097 20.828 17.282 1.00 7.72 314 PHE A N 1
ATOM 2410 C CA . PHE A 1 314 ? 9.798 20.482 18.507 1.00 8.08 314 PHE A CA 1
ATOM 2411 C C . PHE A 1 314 ? 11.313 20.294 18.253 1.00 8.25 314 PHE A C 1
ATOM 2412 O O . PHE A 1 314 ? 12.019 19.766 19.087 1.00 8.71 314 PHE A O 1
ATOM 2420 N N . ASP A 1 315 ? 11.806 20.784 17.115 1.00 8.07 315 ASP A N 1
ATOM 2421 C CA . ASP A 1 315 ? 13.214 20.635 16.772 1.00 8.37 315 ASP A CA 1
ATOM 2422 C C . ASP A 1 315 ? 14.040 21.645 17.570 1.00 8.33 315 ASP A C 1
ATOM 2423 O O . ASP A 1 315 ? 13.894 22.849 17.337 1.00 8.85 315 ASP A O 1
ATOM 2428 N N . PRO A 1 316 ? 14.927 21.208 18.459 1.00 8.62 316 PRO A N 1
ATOM 2429 C CA . PRO A 1 316 ? 15.662 22.164 19.300 1.00 9.02 316 PRO A CA 1
ATOM 2430 C C . PRO A 1 316 ? 16.649 23.005 18.505 1.00 9.34 316 PRO A C 1
ATOM 2431 O O . PRO A 1 316 ? 17.091 24.035 19.026 1.00 10.97 316 PRO A O 1
ATOM 2435 N N . GLU A 1 317 ? 17.018 22.596 17.306 1.00 9.43 317 GLU A N 1
ATOM 2436 C CA . GLU A 1 317 ? 17.899 23.409 16.481 1.00 10.83 317 GLU A CA 1
ATOM 2437 C C . GLU A 1 317 ? 17.205 24.668 15.962 1.00 10.26 317 GLU A C 1
ATOM 2438 O O . GLU A 1 317 ? 17.881 25.609 15.549 1.00 12.50 317 GLU A O 1
ATOM 2441 N N . HIS A 1 318 ? 15.878 24.668 15.948 1.00 9.14 318 HIS A N 1
ATOM 2442 C CA . HIS A 1 318 ? 15.109 25.825 15.518 1.00 8.72 318 HIS A CA 1
ATOM 2443 C C . HIS A 1 318 ? 14.399 26.516 16.679 1.00 8.29 318 HIS A C 1
ATOM 2444 O O . HIS A 1 318 ? 14.277 27.747 16.692 1.00 9.52 318 HIS A O 1
ATOM 2451 N N . PHE A 1 319 ? 13.928 25.732 17.630 1.00 8.44 319 PHE A N 1
ATOM 2452 C CA . PHE A 1 319 ? 13.182 26.225 18.801 1.00 8.89 319 PHE A CA 1
ATOM 2453 C C . PHE A 1 319 ? 13.844 25.659 20.057 1.00 8.68 319 PHE A C 1
ATOM 2454 O O . PHE A 1 319 ? 13.464 24.589 20.537 1.00 9.72 319 PHE A O 1
ATOM 2462 N N . PRO A 1 320 ? 14.839 26.353 20.604 1.00 9.47 320 PRO A N 1
ATOM 2463 C CA . PRO A 1 320 ? 15.518 25.835 21.793 1.00 10.06 320 PRO A CA 1
ATOM 2464 C C . PRO A 1 320 ? 14.527 25.642 22.962 1.00 10.63 320 PRO A C 1
ATOM 2465 O O . PRO A 1 320 ? 13.589 26.403 23.114 1.00 10.62 320 PRO A O 1
ATOM 2469 N N . ASN A 1 321 ? 14.788 24.637 23.777 1.00 10.82 321 ASN A N 1
ATOM 2470 C CA . ASN A 1 321 ? 13.858 24.197 24.825 1.00 11.47 321 ASN A CA 1
ATOM 2471 C C . ASN A 1 321 ? 12.464 24.018 24.225 1.00 10.35 321 ASN A C 1
ATOM 2472 O O . ASN A 1 321 ? 11.492 24.665 24.620 1.00 11.11 321 ASN A O 1
ATOM 2477 N N . PRO A 1 322 ? 12.380 23.132 23.234 1.00 10.04 322 PRO A N 1
ATOM 2478 C CA . PRO A 1 322 ? 11.196 23.081 22.398 1.00 9.81 322 PRO A CA 1
ATOM 2479 C C . PRO A 1 322 ? 9.925 22.692 23.113 1.00 10.23 322 PRO A C 1
ATOM 2480 O O . PRO A 1 322 ? 8.835 23.085 22.673 1.00 10.97 322 PRO A O 1
ATOM 2484 N N . GLY A 1 323 ? 10.010 21.903 24.174 1.00 11.46 323 GLY A N 1
ATOM 2485 C CA . GLY A 1 323 ? 8.800 21.503 24.859 1.00 12.47 323 GLY A CA 1
ATOM 2486 C C . GLY A 1 323 ? 8.242 22.543 25.819 1.00 12.43 323 GLY A C 1
ATOM 2487 O O . GLY A 1 323 ? 7.176 22.309 26.394 1.00 14.88 323 GLY A O 1
ATOM 2488 N N . SER A 1 324 ? 8.919 23.684 25.971 1.00 11.72 324 SER A N 1
ATOM 2489 C CA . SER A 1 324 ? 8.464 24.745 26.860 1.00 12.17 324 SER A CA 1
ATOM 2490 C C . SER A 1 324 ? 7.791 25.869 26.096 1.00 10.90 324 SER A C 1
ATOM 2491 O O . SER A 1 324 ? 8.253 26.293 25.035 1.00 11.11 324 SER A O 1
ATOM 2496 N N . ILE A 1 325 ? 6.687 26.334 26.647 1.00 10.47 325 ILE A N 1
ATOM 2497 C CA . ILE A 1 325 ? 6.025 27.538 26.135 1.00 10.56 325 ILE A CA 1
ATOM 2498 C C . ILE A 1 325 ? 6.773 28.741 26.640 1.00 11.19 325 ILE A C 1
ATOM 2499 O O . ILE A 1 325 ? 6.850 28.980 27.837 1.00 14.47 325 ILE A O 1
ATOM 2504 N N . GLU A 1 326 ? 7.319 29.503 25.705 1.00 11.16 326 GLU A N 1
ATOM 2505 C CA . GLU A 1 326 ? 8.112 30.696 26.008 1.00 11.56 326 GLU A CA 1
ATOM 2506 C C . GLU A 1 326 ? 7.510 31.805 25.176 1.00 11.16 326 GLU A C 1
ATOM 2507 O O . GLU A 1 326 ? 7.457 31.689 23.946 1.00 11.07 326 GLU A O 1
ATOM 2513 N N . LEU A 1 327 ? 7.034 32.861 25.813 1.00 11.86 327 LEU A N 1
ATOM 2514 C CA . LEU A 1 327 ? 6.249 33.890 25.142 1.00 11.73 327 LEU A CA 1
ATOM 2515 C C . LEU A 1 327 ? 7.109 34.987 24.473 1.00 12.13 327 LEU A C 1
ATOM 2516 O O . LEU A 1 327 ? 6.559 35.874 23.819 1.00 14.05 327 LEU A O 1
ATOM 2521 N N . ASP A 1 328 ? 8.417 34.863 24.608 1.00 10.79 328 ASP A N 1
ATOM 2522 C CA . ASP A 1 328 ? 9.407 35.850 24.146 1.00 10.42 328 ASP A CA 1
ATOM 2523 C C . ASP A 1 328 ? 10.448 35.240 23.209 1.00 10.56 328 ASP A C 1
ATOM 2524 O O . ASP A 1 328 ? 11.606 35.679 23.190 1.00 11.40 328 ASP A O 1
ATOM 2529 N N . ARG A 1 329 ? 10.039 34.259 22.415 1.00 10.46 329 ARG A N 1
ATOM 2530 C CA . ARG A 1 329 ? 10.959 33.704 21.425 1.00 9.77 329 ARG A CA 1
ATOM 2531 C C . ARG A 1 329 ? 11.214 34.706 20.278 1.00 10.32 329 ARG A C 1
ATOM 2532 O O . ARG A 1 329 ? 10.351 35.528 19.989 1.00 11.41 329 ARG A O 1
ATOM 2540 N N . PRO A 1 330 ? 12.367 34.630 19.633 1.00 10.49 330 PRO A N 1
ATOM 2541 C CA . PRO A 1 330 ? 12.669 35.575 18.534 1.00 11.38 330 PRO A CA 1
ATOM 2542 C C . PRO A 1 330 ? 12.044 35.183 17.197 1.00 10.38 330 PRO A C 1
ATOM 2543 O O . PRO A 1 330 ? 12.031 35.988 16.282 1.00 12.33 330 PRO A O 1
ATOM 2547 N N . ASN A 1 331 ? 11.496 33.978 17.117 1.00 9.23 331 ASN A N 1
ATOM 2548 C CA . ASN A 1 331 ? 10.991 33.401 15.874 1.00 9.18 331 ASN A CA 1
ATOM 2549 C C . ASN A 1 331 ? 9.619 32.773 16.090 1.00 8.63 331 ASN A C 1
ATOM 2550 O O . ASN A 1 331 ? 9.369 31.624 15.651 1.00 9.19 331 ASN A O 1
ATOM 2555 N N . PRO A 1 332 ? 8.696 33.484 16.747 1.00 9.12 332 PRO A N 1
ATOM 2556 C CA . PRO A 1 332 ? 7.485 32.821 17.246 1.00 9.53 332 PRO A CA 1
ATOM 2557 C C . PRO A 1 332 ? 6.503 32.272 16.207 1.00 9.51 332 PRO A C 1
ATOM 2558 O O . PRO A 1 332 ? 5.789 31.315 16.517 1.00 9.78 332 PRO A O 1
ATOM 2562 N N . THR A 1 333 ? 6.388 32.905 15.064 1.00 9.13 333 THR A N 1
ATOM 2563 C CA . THR A 1 333 ? 5.427 32.481 14.051 1.00 9.45 333 THR A CA 1
ATOM 2564 C C . THR A 1 333 ? 6.050 31.568 12.992 1.00 8.90 333 THR A C 1
ATOM 2565 O O . THR A 1 333 ? 5.353 31.111 12.086 1.00 10.80 333 THR A O 1
ATOM 2569 N N . SER A 1 334 ? 7.315 31.229 13.139 1.00 8.29 334 SER A N 1
ATOM 2570 C CA . SER A 1 334 ? 8.042 30.425 12.172 1.00 8.26 334 SER A CA 1
ATOM 2571 C C . SER A 1 334 ? 7.787 28.924 12.304 1.00 8.25 334 SER A C 1
ATOM 2572 O O . SER A 1 334 ? 8.397 28.132 11.593 1.00 9.25 334 SER A O 1
ATOM 2575 N N . HIS A 1 335 ? 6.872 28.522 13.170 1.00 8.21 335 HIS A N 1
ATOM 2576 C CA . HIS A 1 335 ? 6.446 27.136 13.263 1.00 8.11 335 HIS A CA 1
ATOM 2577 C C . HIS A 1 335 ? 5.685 26.747 11.988 1.00 7.71 335 HIS A C 1
ATOM 2578 O O . HIS A 1 335 ? 5.312 27.582 11.176 1.00 8.37 335 HIS A O 1
ATOM 2585 N N . LEU A 1 336 ? 5.471 25.434 11.883 1.00 7.79 336 LEU A N 1
ATOM 2586 C CA . LEU A 1 336 ? 4.801 24.827 10.729 1.00 7.97 336 LEU A CA 1
ATOM 2587 C C . LEU A 1 336 ? 3.369 24.372 11.047 1.00 7.75 336 LEU A C 1
ATOM 2588 O O . LEU A 1 336 ? 2.821 23.524 10.358 1.00 7.77 336 LEU A O 1
ATOM 2593 N N . ALA A 1 337 ? 2.748 24.927 12.093 1.00 7.57 337 ALA A N 1
ATOM 2594 C CA . ALA A 1 337 ? 1.387 24.485 12.440 1.00 7.59 337 ALA A CA 1
ATOM 2595 C C . ALA A 1 337 ? 0.383 24.683 11.336 1.00 7.13 337 ALA A C 1
ATOM 2596 O O . ALA A 1 337 ? -0.599 23.932 11.273 1.00 7.60 337 ALA A O 1
ATOM 2598 N N . PHE A 1 338 ? 0.576 25.686 10.487 1.00 7.47 338 PHE A N 1
ATOM 2599 C CA . PHE A 1 338 ? -0.284 25.987 9.353 1.00 7.59 338 PHE A CA 1
ATOM 2600 C C . PHE A 1 338 ? 0.310 25.497 8.039 1.00 7.63 338 PHE A C 1
ATOM 2601 O O . PHE A 1 338 ? -0.112 25.915 6.942 1.00 8.63 338 PHE A O 1
ATOM 2609 N N . GLY A 1 339 ? 1.311 24.644 8.108 1.00 7.98 339 GLY A N 1
ATOM 2610 C CA . GLY A 1 339 ? 2.032 24.246 6.926 1.00 8.41 339 GLY A CA 1
ATOM 2611 C C . GLY A 1 339 ? 2.999 25.322 6.459 1.00 8.33 339 GLY A C 1
ATOM 2612 O O . GLY A 1 339 ? 3.437 26.183 7.232 1.00 9.18 339 GLY A O 1
ATOM 2613 N N . ARG A 1 340 ? 3.363 25.237 5.184 1.00 8.23 340 ARG A N 1
ATOM 2614 C CA . ARG A 1 340 ? 4.386 26.072 4.582 1.00 8.66 340 ARG A CA 1
ATOM 2615 C C . ARG A 1 340 ? 4.334 25.856 3.079 1.00 9.17 340 ARG A C 1
ATOM 2616 O O . ARG A 1 340 ? 4.127 24.760 2.606 1.00 9.73 340 ARG A O 1
ATOM 2630 N N . GLY A 1 341 ? 4.589 26.918 2.338 1.00 9.39 341 GLY A N 1
ATOM 2631 C CA . GLY A 1 341 ? 4.707 26.831 0.883 1.00 10.18 341 GLY A CA 1
ATOM 2632 C C . GLY A 1 341 ? 3.379 26.919 0.158 1.00 9.19 341 GLY A C 1
ATOM 2633 O O . GLY A 1 341 ? 2.453 27.604 0.604 1.00 9.90 341 GLY A O 1
ATOM 2634 N N . GLN A 1 342 ? 3.284 26.194 -0.936 1.00 9.59 342 GLN A N 1
ATOM 2635 C CA . GLN A 1 342 ? 2.126 26.267 -1.825 1.00 9.87 342 GLN A CA 1
ATOM 2636 C C . GLN A 1 342 ? 0.796 26.036 -1.100 1.00 9.02 342 GLN A C 1
ATOM 2637 O O . GLN A 1 342 ? -0.198 26.632 -1.465 1.00 10.82 342 GLN A O 1
ATOM 2643 N N . HIS A 1 343 ? 0.781 25.134 -0.139 1.00 8.18 343 HIS A N 1
ATOM 2644 C CA . HIS A 1 343 ? -0.444 24.724 0.523 1.00 8.09 343 HIS A CA 1
ATOM 2645 C C . HIS A 1 343 ? -0.635 25.272 1.928 1.00 7.88 343 HIS A C 1
ATOM 2646 O O . HIS A 1 343 ? -1.456 24.770 2.690 1.00 8.54 343 HIS A O 1
ATOM 2653 N N . PHE A 1 344 ? 0.071 26.357 2.251 1.00 8.25 344 PHE A N 1
ATOM 2654 C CA . PHE A 1 344 ? -0.075 27.026 3.534 1.00 8.47 344 PHE A CA 1
ATOM 2655 C C . PHE A 1 344 ? -1.560 27.287 3.805 1.00 7.73 344 PHE A C 1
ATOM 2656 O O . PHE A 1 344 ? -2.302 27.727 2.922 1.00 8.63 344 PHE A O 1
ATOM 2664 N N . CYS A 1 345 ? -1.990 27.042 5.028 1.00 7.75 345 CYS A N 1
ATOM 2665 C CA . CYS A 1 345 ? -3.394 27.109 5.417 1.00 7.80 345 CYS A CA 1
ATOM 2666 C C . CYS A 1 345 ? -4.009 28.474 5.017 1.00 8.03 345 CYS A C 1
ATOM 2667 O O . CYS A 1 345 ? -3.540 29.493 5.539 1.00 9.35 345 CYS A O 1
ATOM 2670 N N . PRO A 1 346 ? -5.093 28.493 4.265 1.00 8.45 346 PRO A N 1
ATOM 2671 C CA . PRO A 1 346 ? -5.761 29.757 3.934 1.00 9.27 346 PRO A CA 1
ATOM 2672 C C . PRO A 1 346 ? -6.617 30.293 5.069 1.00 9.45 346 PRO A C 1
ATOM 2673 O O . PRO A 1 346 ? -7.118 31.409 4.975 1.00 12.19 346 PRO A O 1
ATOM 2677 N N . GLY A 1 347 ? -6.819 29.505 6.116 1.00 8.85 347 GLY A N 1
ATOM 2678 C CA . GLY A 1 347 ? -7.618 29.880 7.270 1.00 9.96 347 GLY A CA 1
ATOM 2679 C C . GLY A 1 347 ? -6.791 30.289 8.489 1.00 9.28 347 GLY A C 1
ATOM 2680 O O . GLY A 1 347 ? -7.349 30.369 9.576 1.00 10.27 347 GLY A O 1
ATOM 2681 N N . SER A 1 348 ? -5.504 30.575 8.331 1.00 8.76 348 SER A N 1
ATOM 2682 C CA . SER A 1 348 ? -4.613 30.743 9.484 1.00 9.43 348 SER A CA 1
ATOM 2683 C C . SER A 1 348 ? -5.067 31.874 10.398 1.00 9.24 348 SER A C 1
ATOM 2684 O O . SER A 1 348 ? -5.079 31.748 11.608 1.00 10.12 348 SER A O 1
ATOM 2687 N N . ALA A 1 349 ? -5.432 33.018 9.817 1.00 9.78 349 ALA A N 1
ATOM 2688 C CA . ALA A 1 349 ? -5.806 34.169 10.648 1.00 10.41 349 ALA A CA 1
ATOM 2689 C C . ALA A 1 349 ? -7.092 33.851 11.410 1.00 9.83 349 ALA A C 1
ATOM 2690 O O . ALA A 1 349 ? -7.240 34.223 12.595 1.00 11.06 349 ALA A O 1
ATOM 2692 N N . LEU A 1 350 ? -8.049 33.217 10.755 1.00 9.47 350 LEU A N 1
ATOM 2693 C CA . LEU A 1 350 ? -9.276 32.822 11.412 1.00 9.97 350 LEU A CA 1
ATOM 2694 C C . LEU A 1 350 ? -9.044 31.803 12.517 1.00 9.28 350 LEU A C 1
ATOM 2695 O O . LEU A 1 350 ? -9.664 31.872 13.581 1.00 10.19 350 LEU A O 1
ATOM 2700 N N . GLY A 1 351 ? -8.169 30.839 12.256 1.00 9.30 351 GLY A N 1
ATOM 2701 C CA . GLY A 1 351 ? -7.849 29.854 13.262 1.00 8.92 351 GLY A CA 1
ATOM 2702 C C . GLY A 1 351 ? -7.202 30.480 14.497 1.00 8.92 351 GLY A C 1
ATOM 2703 O O . GLY A 1 351 ? -7.560 30.139 15.639 1.00 9.67 351 GLY A O 1
ATOM 2704 N N . ARG A 1 352 ? -6.261 31.394 14.277 1.00 9.31 352 ARG A N 1
ATOM 2705 C CA . ARG A 1 352 ? -5.678 32.143 15.386 1.00 10.10 352 ARG A CA 1
ATOM 2706 C C . ARG A 1 352 ? -6.741 32.877 16.186 1.00 10.10 352 ARG A C 1
ATOM 2707 O O . ARG A 1 352 ? -6.742 32.837 17.406 1.00 10.61 352 ARG A O 1
ATOM 2715 N N . ARG A 1 353 ? -7.637 33.582 15.499 1.00 10.79 353 ARG A N 1
ATOM 2716 C CA . ARG A 1 353 ? -8.637 34.386 16.199 1.00 10.74 353 ARG A CA 1
ATOM 2717 C C . ARG A 1 353 ? -9.614 33.516 16.986 1.00 9.90 353 ARG A C 1
ATOM 2718 O O . ARG A 1 353 ? -10.004 33.880 18.094 1.00 10.47 353 ARG A O 1
ATOM 2721 N N . HIS A 1 354 ? -10.037 32.390 16.401 1.00 9.12 354 HIS A N 1
ATOM 2722 C CA . HIS A 1 354 ? -10.942 31.461 17.091 1.00 9.32 354 HIS A CA 1
ATOM 2723 C C . HIS A 1 354 ? -10.318 31.046 18.437 1.00 9.18 354 HIS A C 1
ATOM 2724 O O . HIS A 1 354 ? -10.967 31.069 19.477 1.00 9.69 354 HIS A O 1
ATOM 2731 N N . ALA A 1 355 ? -9.054 30.663 18.408 1.00 9.34 355 ALA A N 1
ATOM 2732 C CA . ALA A 1 355 ? -8.409 30.167 19.614 1.00 9.19 355 ALA A CA 1
ATOM 2733 C C . ALA A 1 355 ? -8.153 31.300 20.613 1.00 9.54 355 ALA A C 1
ATOM 2734 O O . ALA A 1 355 ? -8.349 31.137 21.811 1.00 9.77 355 ALA A O 1
ATOM 2736 N N . GLN A 1 356 ? -7.722 32.458 20.127 1.00 9.55 356 GLN A N 1
ATOM 2737 C CA . GLN A 1 356 ? -7.478 33.599 21.007 1.00 9.86 356 GLN A CA 1
ATOM 2738 C C . GLN A 1 356 ? -8.757 34.005 21.739 1.00 10.32 356 GLN A C 1
ATOM 2739 O O . GLN A 1 356 ? -8.740 34.227 22.951 1.00 11.17 356 GLN A O 1
ATOM 2745 N N . ILE A 1 357 ? -9.859 34.146 21.008 1.00 10.00 357 ILE A N 1
ATOM 2746 C CA . ILE A 1 357 ? -11.094 34.580 21.624 1.00 10.59 357 ILE A CA 1
ATOM 2747 C C . ILE A 1 357 ? -11.663 33.485 22.532 1.00 10.10 357 ILE A C 1
ATOM 2748 O O . ILE A 1 357 ? -12.170 33.769 23.621 1.00 11.41 357 ILE A O 1
ATOM 2754 N N . GLY A 1 358 ? -11.590 32.233 22.105 1.00 9.84 358 GLY A N 1
ATOM 2755 C CA . GLY A 1 358 ? -12.028 31.137 22.947 1.00 10.45 358 GLY A CA 1
ATOM 2756 C C . GLY A 1 358 ? -11.284 31.094 24.271 1.00 9.29 358 GLY A C 1
ATOM 2757 O O . GLY A 1 358 ? -11.911 30.942 25.340 1.00 10.63 358 GLY A O 1
ATOM 2758 N N . ILE A 1 359 ? -9.966 31.228 24.221 1.00 9.59 359 ILE A N 1
ATOM 2759 C CA . ILE A 1 359 ? -9.157 31.208 25.441 1.00 9.96 359 ILE A CA 1
ATOM 2760 C C . ILE A 1 359 ? -9.419 32.448 26.302 1.00 10.58 359 ILE A C 1
ATOM 2761 O O . ILE A 1 359 ? -9.555 32.350 27.523 1.00 11.62 359 ILE A O 1
ATOM 2766 N N . GLU A 1 360 ? -9.509 33.619 25.672 1.00 10.88 360 GLU A N 1
ATOM 2767 C CA . GLU A 1 360 ? -9.810 34.857 26.417 1.00 12.08 360 GLU A CA 1
ATOM 2768 C C . GLU A 1 360 ? -11.097 34.720 27.197 1.00 11.61 360 GLU A C 1
ATOM 2769 O O . GLU A 1 360 ? -11.153 35.076 28.374 1.00 12.57 360 GLU A O 1
ATOM 2775 N N . ALA A 1 361 ? -12.139 34.237 26.537 1.00 11.04 361 ALA A N 1
ATOM 2776 C CA . ALA A 1 361 ? -13.458 34.101 27.142 1.00 11.64 361 ALA A CA 1
ATOM 2777 C C . ALA A 1 361 ? -13.401 33.083 28.279 1.00 11.60 361 ALA A C 1
ATOM 2778 O O . ALA A 1 361 ? -13.945 33.309 29.357 1.00 13.10 361 ALA A O 1
ATOM 2780 N N . LEU A 1 362 ? -12.767 31.940 28.025 1.00 11.49 362 LEU A N 1
ATOM 2781 C CA . LEU A 1 362 ? -12.690 30.887 29.023 1.00 11.51 362 LEU A CA 1
ATOM 2782 C C . LEU A 1 362 ? -11.975 31.381 30.279 1.00 11.93 362 LEU A C 1
ATOM 2783 O O . LEU A 1 362 ? -12.423 31.114 31.388 1.00 12.44 362 LEU A O 1
ATOM 2792 N N . LEU A 1 363 ? -10.842 32.042 30.111 1.00 12.01 363 LEU A N 1
ATOM 2793 C CA . LEU A 1 363 ? -10.050 32.477 31.271 1.00 12.86 363 LEU A CA 1
ATOM 2794 C C . LEU A 1 363 ? -10.811 33.515 32.083 1.00 13.59 363 LEU A C 1
ATOM 2795 O O . LEU A 1 363 ? -10.711 33.544 33.291 1.00 15.04 363 LEU A O 1
ATOM 2800 N N . LYS A 1 364 ? -11.570 34.377 31.423 1.00 12.73 364 LYS A N 1
ATOM 2801 C CA . LYS A 1 364 ? -12.341 35.379 32.143 1.00 13.63 364 LYS A CA 1
ATOM 2802 C C . LYS A 1 364 ? -13.479 34.721 32.942 1.00 13.62 364 LYS A C 1
ATOM 2803 O O . LYS A 1 364 ? -13.718 35.097 34.071 1.00 15.68 364 LYS A O 1
ATOM 2807 N N . LYS A 1 365 ? -14.169 33.760 32.320 1.00 13.13 365 LYS A N 1
ATOM 2808 C CA . LYS A 1 365 ? -15.354 33.113 32.905 1.00 13.80 365 LYS A CA 1
ATOM 2809 C C . LYS A 1 365 ? -14.985 32.019 33.933 1.00 13.40 365 LYS A C 1
ATOM 2810 O O . LYS A 1 365 ? -15.719 31.789 34.900 1.00 14.81 365 LYS A O 1
ATOM 2816 N N . MET A 1 366 ? -13.864 31.346 33.676 1.00 12.65 366 MET A N 1
ATOM 2817 C CA . MET A 1 366 ? -13.396 30.172 34.445 1.00 12.92 366 MET A CA 1
ATOM 2818 C C . MET A 1 366 ? -11.930 30.279 34.796 1.00 12.89 366 MET A C 1
ATOM 2819 O O . MET A 1 366 ? -11.140 29.450 34.366 1.00 13.10 366 MET A O 1
ATOM 2824 N N . PRO A 1 367 ? -11.535 31.282 35.580 1.00 13.43 367 PRO A N 1
ATOM 2825 C CA . PRO A 1 367 ? -10.110 31.453 35.882 1.00 14.65 367 PRO A CA 1
ATOM 2826 C C . PRO A 1 367 ? -9.486 30.283 36.624 1.00 14.51 367 PRO A C 1
ATOM 2827 O O . PRO A 1 367 ? -8.262 30.081 36.542 1.00 16.72 367 PRO A O 1
ATOM 2831 N N . GLY A 1 368 ? -10.328 29.534 37.319 1.00 13.80 368 GLY A N 1
ATOM 2832 C CA . GLY A 1 368 ? -9.883 28.333 38.033 1.00 13.37 368 GLY A CA 1
ATOM 2833 C C . GLY A 1 368 ? -9.958 27.032 37.256 1.00 13.13 368 GLY A C 1
ATOM 2834 O O . GLY A 1 368 ? -9.849 25.972 37.838 1.00 13.84 368 GLY A O 1
ATOM 2835 N N . VAL A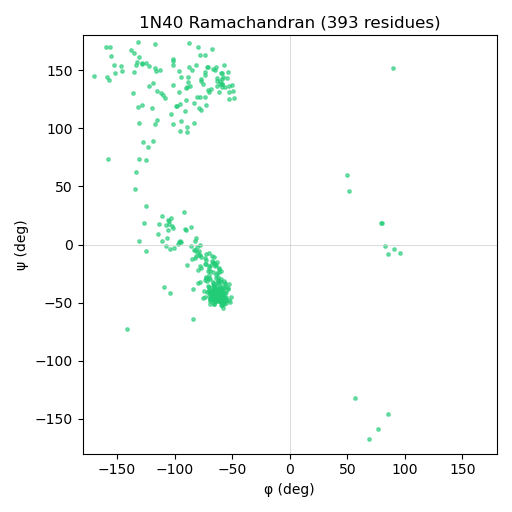 1 369 ? -10.142 27.110 35.944 1.00 12.03 369 VAL A N 1
ATOM 2836 C CA . VAL A 1 369 ? -10.335 25.905 35.133 1.00 11.42 369 VAL A CA 1
ATOM 2837 C C . VAL A 1 369 ? -9.206 24.896 35.378 1.00 11.71 369 VAL A C 1
ATOM 2838 O O . VAL A 1 369 ? -8.027 25.247 35.377 1.00 12.95 369 VAL A O 1
ATOM 2842 N N . ASP A 1 370 ? -9.607 23.626 35.522 1.00 9.98 370 ASP A N 1
ATOM 2843 C CA . ASP A 1 370 ? -8.700 22.518 35.770 1.00 9.56 370 ASP A CA 1
ATOM 2844 C C . ASP A 1 370 ? -9.362 21.249 35.212 1.00 8.42 370 ASP A C 1
ATOM 2845 O O . ASP A 1 370 ? -10.590 21.171 35.083 1.00 8.76 370 ASP A O 1
ATOM 2850 N N . LEU A 1 371 ? -8.563 20.263 34.849 1.00 8.18 371 LEU A N 1
ATOM 2851 C CA . LEU A 1 371 ? -9.116 18.957 34.520 1.00 7.65 371 LEU A CA 1
ATOM 2852 C C . LEU A 1 371 ? -9.895 18.427 35.718 1.00 7.78 371 LEU A C 1
ATOM 2853 O O . LEU A 1 371 ? -9.516 18.621 36.862 1.00 9.45 371 LEU A O 1
ATOM 2858 N N . ALA A 1 372 ? -10.984 17.725 35.422 1.00 7.06 372 ALA A N 1
ATOM 2859 C CA . ALA A 1 372 ? -11.809 17.071 36.424 1.00 7.20 372 ALA A CA 1
ATOM 2860 C C . ALA A 1 372 ? -11.555 15.565 36.544 1.00 6.88 372 ALA A C 1
ATOM 2861 O O . ALA A 1 372 ? -12.150 14.899 37.383 1.00 7.55 372 ALA A O 1
ATOM 2863 N N . VAL A 1 373 ? -10.679 15.060 35.693 1.00 7.07 373 VAL A N 1
ATOM 2864 C CA . VAL A 1 373 ? -10.231 13.679 35.699 1.00 7.54 373 VAL A CA 1
ATOM 2865 C C . VAL A 1 373 ? -8.723 13.692 35.580 1.00 7.07 373 VAL A C 1
ATOM 2866 O O . VAL A 1 373 ? -8.151 14.630 35.016 1.00 7.79 373 VAL A O 1
ATOM 2870 N N . PRO A 1 374 ? -8.021 12.644 36.067 1.00 6.82 374 PRO A N 1
ATOM 2871 C CA . PRO A 1 374 ? -6.577 12.515 35.816 1.00 6.99 374 PRO A CA 1
ATOM 2872 C C . PRO A 1 374 ? -6.327 12.580 34.312 1.00 6.81 374 PRO A C 1
ATOM 2873 O O . PRO A 1 374 ? -7.102 12.020 33.523 1.00 7.13 374 PRO A O 1
ATOM 2877 N N . ILE A 1 375 ? -5.239 13.209 33.920 1.00 7.27 375 ILE A N 1
ATOM 2878 C CA . ILE A 1 375 ? -4.962 13.398 32.485 1.00 7.92 375 ILE A CA 1
ATOM 2879 C C . ILE A 1 375 ? -4.955 12.068 31.705 1.00 7.33 375 ILE A C 1
ATOM 2880 O O . ILE A 1 375 ? -5.395 12.032 30.548 1.00 7.73 375 ILE A O 1
ATOM 2885 N N . ASP A 1 376 ? -4.451 10.992 32.302 1.00 7.18 376 ASP A N 1
ATOM 2886 C CA . ASP A 1 376 ? -4.401 9.735 31.578 1.00 7.69 376 ASP A CA 1
ATOM 2887 C C . ASP A 1 376 ? -5.778 9.178 31.248 1.00 7.66 376 ASP A C 1
ATOM 2888 O O . ASP A 1 376 ? -5.871 8.307 30.382 1.00 10.95 376 ASP A O 1
ATOM 2893 N N . GLN A 1 377 ? -6.836 9.662 31.902 1.00 6.31 377 GLN A N 1
ATOM 2894 C CA . GLN A 1 377 ? -8.188 9.191 31.652 1.00 6.32 377 GLN A CA 1
ATOM 2895 C C . GLN A 1 377 ? -8.816 9.749 30.372 1.00 6.35 377 GLN A C 1
ATOM 2896 O O . GLN A 1 377 ? -9.893 9.266 29.978 1.00 7.79 377 GLN A O 1
ATOM 2902 N N . LEU A 1 378 ? -8.203 10.724 29.745 1.00 6.37 378 LEU A N 1
ATOM 2903 C CA . LEU A 1 378 ? -8.706 11.190 28.445 1.00 6.26 378 LEU A CA 1
ATOM 2904 C C . LEU A 1 378 ? -8.612 10.064 27.437 1.00 6.09 378 LEU A C 1
ATOM 2905 O O . LEU A 1 378 ? -7.631 9.323 27.405 1.00 6.81 378 LEU A O 1
ATOM 2910 N N . VAL A 1 379 ? -9.638 9.974 26.584 1.00 5.91 379 VAL A N 1
ATOM 2911 C CA . VAL A 1 379 ? -9.748 8.930 25.590 1.00 6.10 379 VAL A CA 1
ATOM 2912 C C . VAL A 1 379 ? -9.371 9.512 24.240 1.00 5.83 379 VAL A C 1
ATOM 2913 O O . VAL A 1 379 ? -10.099 10.358 23.689 1.00 6.98 379 VAL A O 1
ATOM 2917 N N . TRP A 1 380 ? -8.263 9.080 23.674 1.00 6.25 380 TRP A N 1
ATOM 2918 C CA . TRP A 1 380 ? -7.736 9.685 22.438 1.00 6.56 380 TRP A CA 1
ATOM 2919 C C . TRP A 1 380 ? -8.300 8.967 21.208 1.00 5.85 380 TRP A C 1
ATOM 2920 O O . TRP A 1 380 ? -8.133 7.759 21.033 1.00 7.26 380 TRP A O 1
ATOM 2931 N N . ARG A 1 381 ? -8.920 9.729 20.345 1.00 5.86 381 ARG A N 1
ATOM 2932 C CA . ARG A 1 381 ? -9.505 9.187 19.127 1.00 6.19 381 ARG A CA 1
ATOM 2933 C C . ARG A 1 381 ? -8.433 8.569 18.253 1.00 5.93 381 ARG A C 1
ATOM 2934 O O . ARG A 1 381 ? -7.389 9.193 18.005 1.00 6.68 381 ARG A O 1
ATOM 2942 N N . THR A 1 382 ? -8.666 7.360 17.780 1.00 5.98 382 THR A N 1
ATOM 2943 C CA . THR A 1 382 ? -7.731 6.624 16.932 1.00 6.08 382 THR A CA 1
ATOM 2944 C C . THR A 1 382 ? -8.137 6.677 15.463 1.00 5.74 382 THR A C 1
ATOM 2945 O O . THR A 1 382 ? -9.299 6.935 15.113 1.00 6.25 382 THR A O 1
ATOM 2949 N N . ARG A 1 383 ? -7.153 6.418 14.609 1.00 6.03 383 ARG A N 1
ATOM 2950 C CA . ARG A 1 383 ? -7.368 6.274 13.151 1.00 6.80 383 ARG A CA 1
ATOM 2951 C C . ARG A 1 383 ? -8.141 7.461 12.598 1.00 6.12 383 ARG A C 1
ATOM 2952 O O . ARG A 1 383 ? -9.057 7.358 11.778 1.00 6.67 383 ARG A O 1
ATOM 2960 N N . PHE A 1 384 ? -7.684 8.652 13.022 1.00 6.39 384 PHE A N 1
ATOM 2961 C CA . PHE A 1 384 ? -8.329 9.926 12.664 1.00 6.19 384 PHE A CA 1
ATOM 2962 C C . PHE A 1 384 ? -7.231 10.896 12.207 1.00 5.76 384 PHE A C 1
ATOM 2963 O O . PHE A 1 384 ? -6.064 10.735 12.587 1.00 7.11 384 PHE A O 1
ATOM 2971 N N . GLN A 1 385 ? -7.584 11.895 11.416 1.00 6.20 385 GLN A N 1
ATOM 2972 C CA . GLN A 1 385 ? -6.600 12.837 10.889 1.00 6.18 385 GLN A CA 1
ATOM 2973 C C . GLN A 1 385 ? -6.206 13.879 11.926 1.00 5.86 385 GLN A C 1
ATOM 2974 O O . GLN A 1 385 ? -5.256 14.639 11.695 1.00 6.33 385 GLN A O 1
ATOM 2980 N N . ARG A 1 386 ? -6.898 13.924 13.058 1.00 6.41 386 ARG A N 1
ATOM 2981 C CA . ARG A 1 386 ? -6.543 14.772 14.206 1.00 6.27 386 ARG A CA 1
ATOM 2982 C C . ARG A 1 386 ? -6.420 13.880 15.442 1.00 6.81 386 ARG A C 1
ATOM 2983 O O . ARG A 1 386 ? -7.017 12.784 15.522 1.00 7.19 386 ARG A O 1
ATOM 2991 N N . ARG A 1 387 ? -5.655 14.383 16.399 1.00 6.62 387 ARG A N 1
ATOM 2992 C CA . ARG A 1 387 ? -5.577 13.862 17.748 1.00 7.03 387 ARG A CA 1
ATOM 2993 C C . ARG A 1 387 ? -6.466 14.708 18.627 1.00 7.56 387 ARG A C 1
ATOM 2994 O O . ARG A 1 387 ? -6.258 15.916 18.733 1.00 10.01 387 ARG A O 1
ATOM 3002 N N . ILE A 1 388 ? -7.462 14.085 19.234 1.00 7.17 388 ILE A N 1
ATOM 3003 C CA . ILE A 1 388 ? -8.389 14.781 20.108 1.00 7.66 388 ILE A CA 1
ATOM 3004 C C . ILE A 1 388 ? -8.916 13.822 21.146 1.00 7.23 388 ILE A C 1
ATOM 3005 O O . ILE A 1 388 ? -9.091 12.611 20.905 1.00 7.30 388 ILE A O 1
ATOM 3010 N N . PRO A 1 389 ? -9.193 14.348 22.325 1.00 6.99 389 PRO A N 1
ATOM 3011 C CA . PRO A 1 389 ? -9.860 13.562 23.362 1.00 6.80 389 PRO A CA 1
ATOM 3012 C C . PRO A 1 389 ? -11.342 13.474 23.025 1.00 6.66 389 PRO A C 1
ATOM 3013 O O . PRO A 1 389 ? -11.939 14.453 22.575 1.00 8.55 389 PRO A O 1
ATOM 3017 N N . GLU A 1 390 ? -11.965 12.345 23.283 1.00 6.51 390 GLU A N 1
ATOM 3018 C CA . GLU A 1 390 ? -13.392 12.209 22.957 1.00 6.79 390 GLU A CA 1
ATOM 3019 C C . GLU A 1 390 ? -14.233 13.159 23.822 1.00 6.99 390 GLU A C 1
ATOM 3020 O O . GLU A 1 390 ? -15.191 13.728 23.342 1.00 9.03 390 GLU A O 1
ATOM 3026 N N . ARG A 1 391 ? -13.853 13.309 25.080 1.00 6.86 391 ARG A N 1
ATOM 3027 C CA . ARG A 1 391 ? -14.444 14.257 26.015 1.00 6.83 391 ARG A CA 1
ATOM 3028 C C . ARG A 1 391 ? -13.313 14.947 26.755 1.00 6.89 391 ARG A C 1
ATOM 3029 O O . ARG A 1 391 ? -12.263 14.352 27.014 1.00 7.54 391 ARG A O 1
ATOM 3037 N N . LEU A 1 392 ? -13.524 16.207 27.138 1.00 6.74 392 LEU A N 1
ATOM 3038 C CA . LEU A 1 392 ? -12.532 16.965 27.920 1.00 6.55 392 LEU A CA 1
ATOM 3039 C C . LEU A 1 392 ? -13.180 17.464 29.217 1.00 6.79 392 LEU A C 1
ATOM 3040 O O . LEU A 1 392 ? -13.663 18.604 29.284 1.00 7.36 392 LEU A O 1
ATOM 3045 N N . PRO A 1 393 ? -13.222 16.627 30.254 1.00 7.27 393 PRO A N 1
ATOM 3046 C CA . PRO A 1 393 ? -13.953 17.000 31.478 1.00 7.90 393 PRO A CA 1
ATOM 3047 C C . PRO A 1 393 ? -13.160 17.967 32.340 1.00 6.86 393 PRO A C 1
ATOM 3048 O O . PRO A 1 393 ? -12.018 17.671 32.718 1.00 7.81 393 PRO A O 1
ATOM 3052 N N . VAL A 1 394 ? -13.782 19.092 32.683 1.00 7.45 394 VAL A N 1
ATOM 3053 C CA . VAL A 1 394 ? -13.171 20.129 33.491 1.00 7.58 394 VAL A CA 1
ATOM 3054 C C . VAL A 1 394 ? -14.069 20.552 34.628 1.00 8.24 394 VAL A C 1
ATOM 3055 O O . VAL A 1 394 ? -15.290 20.343 34.619 1.00 9.09 394 VAL A O 1
ATOM 3059 N N . LEU A 1 395 ? -13.425 21.188 35.598 1.00 8.59 395 LEU A N 1
ATOM 3060 C CA . LEU A 1 395 ? -14.092 21.881 36.699 1.00 9.85 395 LEU A CA 1
ATOM 3061 C C . LEU A 1 395 ? -13.433 23.265 36.815 1.00 10.65 395 LEU A C 1
ATOM 3062 O O . LEU A 1 395 ? -12.496 23.577 36.084 1.00 11.05 395 LEU A O 1
ATOM 3067 N N . TRP A 1 396 ? -13.950 24.112 37.677 1.00 11.71 396 TRP A N 1
ATOM 3068 C CA . TRP A 1 396 ? -13.474 25.503 37.778 1.00 12.93 396 TRP A CA 1
ATOM 3069 C C . TRP A 1 396 ? -13.790 26.128 39.137 1.00 13.46 396 TRP A C 1
ATOM 3070 O O . TRP A 1 396 ? -14.453 25.447 39.942 1.00 14.48 396 TRP A O 1
#

GO terms:
  GO:0070025 carbon monoxide binding (F, IDA)
  GO:0016491 oxidoreductase activity (F, IDA)
  GO:0009975 cyclase activity (F, IDA)
  GO:0020037 heme binding (F, IDA)
  GO:0016717 oxidoreductase activity, acting on paired donors, with oxidation of a pair of donors resulting in the reduction of molecular oxygen to two molecules of water (F, IDA)

CATH classification: 1.10.630.10